Protein AF-A0A7R8WCI8-F1 (afdb_monomer_lite)

Organism: NCBI:txid163714

pLDDT: mean 78.02, std 17.33, range [30.06, 98.75]

Radius of gyration: 34.56 Å; chains: 1; bounding box: 67×73×101 Å

Structure (mmCIF, N/CA/C/O backbone):
data_AF-A0A7R8WCI8-F1
#
_entry.id   AF-A0A7R8WCI8-F1
#
loop_
_atom_site.group_PDB
_atom_site.id
_atom_site.type_symbol
_atom_site.label_atom_id
_atom_site.label_alt_id
_atom_site.label_comp_id
_atom_site.label_asym_id
_atom_site.label_entity_id
_atom_site.label_seq_id
_atom_site.pdbx_PDB_ins_code
_atom_site.Cartn_x
_atom_site.Cartn_y
_atom_site.Cartn_z
_atom_site.occupancy
_atom_site.B_iso_or_equiv
_atom_site.auth_seq_id
_atom_site.auth_comp_id
_atom_site.auth_asym_id
_atom_site.auth_atom_id
_atom_site.pdbx_PDB_model_num
ATOM 1 N N . MET A 1 1 ? 14.218 15.281 14.027 1.00 81.56 1 MET A N 1
ATOM 2 C CA . MET A 1 1 ? 13.355 14.639 13.009 1.00 81.56 1 MET A CA 1
ATOM 3 C C . MET A 1 1 ? 14.254 13.999 11.957 1.00 81.56 1 MET A C 1
ATOM 5 O O . MET A 1 1 ? 15.188 14.655 11.517 1.00 81.56 1 MET A O 1
ATOM 9 N N . ASN A 1 2 ? 14.034 12.733 11.592 1.00 88.25 2 ASN A N 1
ATOM 10 C CA . ASN A 1 2 ? 14.900 12.033 10.630 1.00 88.25 2 ASN A CA 1
ATOM 11 C C . ASN A 1 2 ? 14.636 12.496 9.191 1.00 88.25 2 ASN A C 1
ATOM 13 O O . ASN A 1 2 ? 13.479 12.637 8.806 1.00 88.25 2 ASN A O 1
ATOM 17 N N . ASP A 1 3 ? 15.671 12.664 8.367 1.00 86.19 3 ASP A N 1
ATOM 18 C CA . ASP A 1 3 ? 15.472 12.982 6.950 1.00 86.19 3 ASP A CA 1
ATOM 19 C C . ASP A 1 3 ? 14.869 11.782 6.194 1.00 86.19 3 ASP A C 1
ATOM 21 O O . ASP A 1 3 ? 15.443 10.690 6.124 1.00 86.19 3 ASP A O 1
ATOM 25 N N . ILE A 1 4 ? 13.682 11.992 5.624 1.00 86.81 4 ILE A N 1
ATOM 26 C CA . ILE A 1 4 ? 12.942 11.005 4.828 1.00 86.81 4 ILE A CA 1
ATOM 27 C C . ILE A 1 4 ? 12.772 11.430 3.366 1.00 86.81 4 ILE A C 1
ATOM 29 O O . ILE A 1 4 ? 12.064 10.752 2.626 1.00 86.81 4 ILE A O 1
ATOM 33 N N . THR A 1 5 ? 13.429 12.506 2.923 1.00 81.69 5 THR A N 1
ATOM 34 C CA . THR A 1 5 ? 13.311 13.074 1.564 1.00 81.69 5 THR A CA 1
ATOM 35 C C . THR A 1 5 ? 13.670 12.063 0.472 1.00 81.69 5 THR A C 1
ATOM 37 O O . THR A 1 5 ? 13.084 12.042 -0.611 1.00 81.69 5 THR A O 1
ATOM 40 N N . HIS A 1 6 ? 14.606 11.163 0.769 1.00 74.12 6 HIS A N 1
ATOM 41 C CA . HIS A 1 6 ? 15.055 10.118 -0.148 1.00 74.12 6 HIS A CA 1
ATOM 42 C C . HIS A 1 6 ? 14.081 8.932 -0.276 1.00 74.12 6 HIS A C 1
ATOM 44 O O . HIS A 1 6 ? 14.202 8.171 -1.232 1.00 74.12 6 HIS A O 1
ATOM 50 N N . LYS A 1 7 ? 13.134 8.761 0.659 1.00 78.25 7 LYS A N 1
ATOM 51 C CA . LYS A 1 7 ? 12.189 7.632 0.659 1.00 78.25 7 LYS A CA 1
ATOM 52 C C . LYS A 1 7 ? 11.061 7.849 -0.354 1.00 78.25 7 LYS A C 1
ATOM 54 O O . LYS A 1 7 ? 10.581 8.971 -0.530 1.00 78.25 7 LYS A O 1
ATOM 59 N N . VAL A 1 8 ? 10.592 6.760 -0.959 1.00 77.00 8 VAL A N 1
ATOM 60 C CA . VAL A 1 8 ? 9.417 6.756 -1.847 1.00 77.00 8 VAL A CA 1
ATOM 61 C C . VAL A 1 8 ? 8.111 6.725 -1.036 1.00 77.00 8 VAL A C 1
ATOM 63 O O . VAL A 1 8 ? 8.045 6.141 0.053 1.00 77.00 8 VAL A O 1
ATOM 66 N N . LYS A 1 9 ? 7.061 7.375 -1.557 1.00 84.06 9 LYS A N 1
ATOM 67 C CA . LYS A 1 9 ? 5.706 7.284 -0.997 1.00 84.06 9 LYS A CA 1
ATOM 68 C C . LYS A 1 9 ? 5.133 5.895 -1.267 1.00 84.06 9 LYS A C 1
ATOM 70 O O . LYS A 1 9 ? 5.177 5.408 -2.387 1.00 84.06 9 LYS A O 1
ATOM 75 N N . THR A 1 10 ? 4.609 5.255 -0.235 1.00 86.06 10 THR A N 1
ATOM 76 C CA . THR A 1 10 ? 4.031 3.904 -0.303 1.00 86.06 10 THR A CA 1
ATOM 77 C C . THR A 1 10 ? 2.775 3.862 0.550 1.00 86.06 10 THR A C 1
ATOM 79 O O . THR A 1 10 ? 2.637 4.686 1.454 1.00 86.06 10 THR A O 1
ATOM 82 N N . ALA A 1 11 ? 1.878 2.914 0.280 1.00 90.25 11 ALA A N 1
ATOM 83 C CA . ALA A 1 11 ? 0.752 2.655 1.168 1.00 90.25 11 ALA A CA 1
ATOM 84 C C . ALA A 1 11 ? 1.267 2.231 2.552 1.00 90.25 11 ALA A C 1
ATOM 86 O O . ALA A 1 11 ? 2.188 1.418 2.662 1.00 90.25 11 ALA A O 1
ATOM 87 N N . ARG A 1 12 ? 0.685 2.812 3.596 1.00 94.50 12 ARG A N 1
ATOM 88 C CA . ARG A 1 12 ? 0.994 2.594 5.007 1.00 94.50 12 ARG A CA 1
ATOM 89 C C . ARG A 1 12 ? -0.291 2.332 5.758 1.00 94.50 12 ARG A C 1
ATOM 91 O O . ARG A 1 12 ? -1.303 2.978 5.491 1.00 94.50 12 ARG A O 1
ATOM 98 N N . GLN A 1 13 ? -0.219 1.424 6.717 1.00 96.69 13 GLN A N 1
ATOM 99 C CA . GLN A 1 13 ? -1.324 1.105 7.605 1.00 96.69 13 GLN A CA 1
ATOM 100 C C . GLN A 1 13 ? -0.789 0.887 9.014 1.00 96.69 13 GLN A C 1
ATOM 102 O O . GLN A 1 13 ? 0.281 0.301 9.191 1.00 96.69 13 GLN A O 1
ATOM 107 N N . ALA A 1 14 ? -1.547 1.341 10.001 1.00 97.94 14 ALA A N 1
ATOM 108 C CA . ALA A 1 14 ? -1.306 1.055 11.403 1.00 97.94 14 ALA A CA 1
ATOM 109 C C . ALA A 1 14 ? -2.633 0.765 12.101 1.00 97.94 14 ALA A C 1
ATOM 111 O O . ALA A 1 14 ? -3.615 1.471 11.869 1.00 97.94 14 ALA A O 1
ATOM 112 N N . ILE A 1 15 ? -2.649 -0.256 12.954 1.00 98.38 15 ILE A N 1
ATOM 113 C CA . ILE A 1 15 ? -3.778 -0.584 13.825 1.00 98.38 15 ILE A CA 1
ATOM 114 C C . ILE A 1 15 ? -3.287 -0.499 15.262 1.00 98.38 15 ILE A C 1
ATOM 116 O O . ILE A 1 15 ? -2.330 -1.180 15.626 1.00 98.38 15 ILE A O 1
ATOM 120 N N . ALA A 1 16 ? -3.935 0.327 16.073 1.00 98.56 16 ALA A N 1
ATOM 121 C CA . ALA A 1 16 ? -3.665 0.472 17.495 1.00 98.56 16 ALA A CA 1
ATOM 122 C C . ALA A 1 16 ? -4.898 0.086 18.314 1.00 98.56 16 ALA A C 1
ATOM 124 O O . ALA A 1 16 ? -6.031 0.264 17.868 1.00 98.56 16 ALA A O 1
ATOM 125 N N . ILE A 1 17 ? -4.660 -0.438 19.512 1.00 98.44 17 ILE A N 1
ATOM 126 C CA . ILE A 1 17 ? -5.682 -0.708 20.522 1.00 98.44 17 ILE A CA 1
ATOM 127 C C . ILE A 1 17 ? -5.355 0.064 21.792 1.00 98.44 17 ILE A C 1
ATOM 129 O O . ILE A 1 17 ? -4.188 0.356 22.048 1.00 98.44 17 ILE A O 1
ATOM 133 N N . GLY A 1 18 ? -6.379 0.403 22.564 1.00 98.19 18 GLY A N 1
ATOM 134 C CA . GLY A 1 18 ? -6.271 0.931 23.917 1.00 98.19 18 GLY A CA 1
ATOM 135 C C . GLY A 1 18 ? -7.571 0.699 24.673 1.00 98.19 18 GLY A C 1
ATOM 136 O O . GLY A 1 18 ? -8.611 0.473 24.057 1.00 98.19 18 GLY A O 1
ATOM 137 N N . ALA A 1 19 ? -7.516 0.745 25.998 1.00 97.75 19 ALA A N 1
ATOM 138 C CA . ALA A 1 19 ? -8.662 0.450 26.846 1.00 97.75 19 ALA A CA 1
ATOM 139 C C . ALA A 1 19 ? -8.852 1.488 27.953 1.00 97.75 19 ALA A C 1
ATOM 141 O O . ALA A 1 19 ? -7.893 2.096 28.438 1.00 97.75 19 ALA A O 1
ATOM 142 N N . VAL A 1 20 ? -10.106 1.646 28.371 1.00 97.56 20 VAL A N 1
ATOM 143 C CA . VAL A 1 20 ? -10.492 2.277 29.633 1.00 97.56 20 VAL A CA 1
ATOM 144 C C . VAL A 1 20 ? -11.171 1.218 30.484 1.00 97.56 20 VAL A C 1
ATOM 146 O O . VAL A 1 20 ? -12.264 0.758 30.150 1.00 97.56 20 VAL A O 1
ATOM 149 N N . PHE A 1 21 ? -10.514 0.828 31.568 1.00 96.50 21 PHE A N 1
ATOM 150 C CA . PHE A 1 21 ? -11.026 -0.138 32.528 1.00 96.50 21 PHE A CA 1
ATOM 151 C C . PHE A 1 21 ? -11.939 0.557 33.532 1.00 96.50 21 PHE A C 1
ATOM 153 O O . PHE A 1 21 ? -11.635 1.663 33.993 1.00 96.50 21 PHE A O 1
ATOM 160 N N . CYS A 1 22 ? -13.060 -0.086 33.843 1.00 94.12 22 CYS A N 1
ATOM 161 C CA . CYS A 1 22 ? -14.067 0.409 34.772 1.00 94.12 22 CYS A CA 1
ATOM 162 C C . CYS A 1 22 ? -14.825 -0.750 35.432 1.00 94.12 22 CYS A C 1
ATOM 164 O O . CYS A 1 22 ? -14.714 -1.906 35.025 1.00 94.12 22 CYS A O 1
ATOM 166 N N . ASN A 1 23 ? -15.598 -0.436 36.471 1.00 92.62 23 ASN A N 1
ATOM 167 C CA . ASN A 1 23 ? -16.456 -1.408 37.143 1.00 92.62 23 ASN A CA 1
ATOM 168 C C . ASN A 1 23 ? -17.681 -1.795 36.284 1.00 92.62 23 ASN A C 1
ATOM 170 O O . ASN A 1 23 ? -18.056 -1.095 35.339 1.00 92.62 23 ASN A O 1
ATOM 174 N N . GLU A 1 24 ? -18.328 -2.911 36.628 1.00 91.12 24 GLU A N 1
ATOM 175 C CA . GLU A 1 24 ? -19.499 -3.418 35.896 1.00 91.12 24 GLU A CA 1
ATOM 176 C C . GLU A 1 24 ? -20.676 -2.432 35.911 1.00 91.12 24 GLU A C 1
ATOM 178 O O . GLU A 1 24 ? -21.323 -2.246 34.884 1.00 91.12 24 GLU A O 1
ATOM 183 N N . GLU A 1 25 ? -20.882 -1.703 37.014 1.00 90.44 25 GLU A N 1
ATOM 184 C CA . GLU A 1 25 ? -21.920 -0.665 37.115 1.00 90.44 25 GLU A CA 1
ATOM 185 C C . GLU A 1 25 ? -21.750 0.423 36.035 1.00 90.44 25 GLU A C 1
ATOM 187 O O . GLU A 1 25 ? -22.720 0.900 35.439 1.00 90.44 25 GLU A O 1
ATOM 192 N N . SER A 1 26 ? -20.506 0.811 35.735 1.00 91.00 26 SER A N 1
ATOM 193 C CA . SER A 1 26 ? -20.216 1.758 34.655 1.00 91.00 26 SER A CA 1
ATOM 194 C C . SER A 1 26 ? -20.553 1.168 33.288 1.00 91.00 26 SER A C 1
ATOM 196 O O . SER A 1 26 ? -21.113 1.871 32.446 1.00 91.00 26 SER A O 1
ATOM 198 N N . ILE A 1 27 ? -20.261 -0.117 33.065 1.00 92.56 27 ILE A N 1
ATOM 199 C CA . ILE A 1 27 ? -20.615 -0.815 31.823 1.00 92.56 27 ILE A CA 1
ATOM 200 C C . ILE A 1 27 ? -22.135 -0.901 31.651 1.00 92.56 27 ILE A C 1
ATOM 202 O O . ILE A 1 27 ? -22.634 -0.647 30.556 1.00 92.56 27 ILE A O 1
ATOM 206 N N . GLU A 1 28 ? -22.891 -1.190 32.708 1.00 91.31 28 GLU A N 1
ATOM 207 C CA . GLU A 1 28 ? -24.358 -1.219 32.662 1.00 91.31 28 GLU A CA 1
ATOM 208 C C . GLU A 1 28 ? -24.955 0.152 32.316 1.00 91.31 28 GLU A C 1
ATOM 210 O O . GLU A 1 28 ? -25.864 0.258 31.485 1.00 91.31 28 GLU A O 1
ATOM 215 N N . LYS A 1 29 ? -24.407 1.233 32.883 1.00 90.56 29 LYS A N 1
ATOM 216 C CA . LYS A 1 29 ? -24.810 2.609 32.539 1.00 90.56 29 LYS A CA 1
ATOM 217 C C . LYS A 1 29 ? -24.481 2.965 31.091 1.00 90.56 29 LYS A C 1
ATOM 219 O O . LYS A 1 29 ? -25.286 3.612 30.426 1.00 90.56 29 LYS A O 1
ATOM 224 N N . ILE A 1 30 ? -23.338 2.504 30.580 1.00 91.19 30 ILE A N 1
ATOM 225 C CA . ILE A 1 30 ? -22.970 2.649 29.166 1.00 91.19 30 ILE A CA 1
ATOM 226 C C . ILE A 1 30 ? -23.958 1.884 28.273 1.00 91.19 30 ILE A C 1
ATOM 228 O O . ILE A 1 30 ? -24.489 2.467 27.330 1.00 91.19 30 ILE A O 1
ATOM 23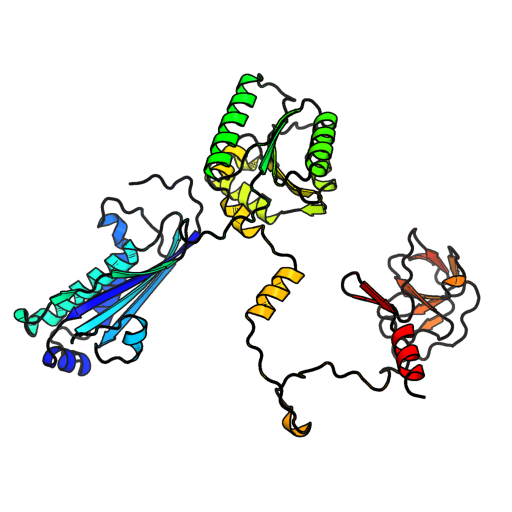2 N N . LYS A 1 31 ? -24.256 0.613 28.585 1.00 90.44 31 LYS A N 1
ATOM 233 C CA . LYS A 1 31 ? -25.190 -0.237 27.817 1.00 90.44 31 LYS A CA 1
ATOM 234 C C . LYS A 1 31 ? -26.614 0.324 27.803 1.00 90.44 31 LYS A C 1
ATOM 236 O O . LYS A 1 31 ? -27.287 0.261 26.780 1.00 90.44 31 LYS A O 1
ATOM 241 N N . SER A 1 32 ? -27.066 0.886 28.923 1.00 89.00 32 SER A N 1
ATOM 242 C CA . SER A 1 32 ? -28.393 1.508 29.044 1.00 89.00 32 SER A CA 1
ATOM 243 C C . SER A 1 32 ? -28.471 2.924 28.462 1.00 89.00 32 SER A C 1
ATOM 245 O O . SER A 1 32 ? -29.559 3.491 28.395 1.00 89.00 32 SER A O 1
ATOM 247 N N . GLY A 1 33 ? -27.340 3.519 28.060 1.00 83.50 33 GLY A N 1
ATOM 248 C CA . GLY A 1 33 ? -27.270 4.906 27.591 1.00 83.50 33 GLY A CA 1
ATOM 249 C C . GLY A 1 33 ? -27.526 5.953 28.684 1.00 83.50 33 GLY A C 1
ATOM 250 O O . GLY A 1 33 ? -27.631 7.141 28.382 1.00 83.50 33 GLY A O 1
ATOM 251 N N . ASN A 1 34 ? -27.613 5.542 29.952 1.00 80.25 34 ASN A N 1
ATOM 252 C CA . ASN A 1 34 ? -27.937 6.407 31.083 1.00 80.25 34 ASN A CA 1
ATOM 253 C C . ASN A 1 34 ? -26.672 7.047 31.679 1.00 80.25 34 ASN A C 1
ATOM 255 O O . ASN A 1 34 ? -26.279 6.785 32.820 1.00 80.25 34 ASN A O 1
ATOM 259 N N . LEU A 1 35 ? -25.995 7.863 30.870 1.00 83.69 35 LEU A N 1
ATOM 260 C CA . LEU A 1 35 ? -24.771 8.561 31.255 1.00 83.69 35 LEU A CA 1
ATOM 261 C C . LEU A 1 35 ? -25.045 10.047 31.533 1.00 83.69 35 LEU A C 1
ATOM 263 O O . LEU A 1 35 ? -25.720 10.696 30.733 1.00 83.69 35 LEU A O 1
ATOM 267 N N . PRO A 1 36 ? -24.450 10.647 32.588 1.00 77.19 36 PRO A N 1
ATOM 268 C CA . PRO A 1 36 ? -24.688 12.050 32.954 1.00 77.19 36 PRO A CA 1
ATOM 269 C C . PRO A 1 36 ? -24.377 13.063 31.844 1.00 77.19 36 PRO A C 1
ATOM 271 O O . PRO A 1 36 ? -24.888 14.179 31.857 1.00 77.19 36 PRO A O 1
ATOM 274 N N . LYS A 1 37 ? -23.491 12.689 30.914 1.00 80.19 37 LYS A N 1
ATOM 275 C CA . LYS A 1 37 ? -23.002 13.531 29.816 1.00 80.19 37 LYS A CA 1
ATOM 276 C C . LYS A 1 37 ? -23.455 13.052 28.426 1.00 80.19 37 LYS A C 1
ATOM 278 O O . LYS A 1 37 ? -22.923 13.534 27.431 1.00 80.19 37 LYS A O 1
ATOM 283 N N . GLY A 1 38 ? -24.423 12.135 28.352 1.00 79.38 38 GLY A N 1
ATOM 284 C CA . GLY A 1 38 ? -24.941 11.593 27.092 1.00 79.38 38 GLY A CA 1
ATOM 285 C C . GLY A 1 38 ? -24.077 10.491 26.466 1.00 79.38 38 GLY A C 1
ATOM 286 O O . GLY A 1 38 ? -23.219 9.903 27.125 1.00 79.38 38 GLY A O 1
ATOM 287 N N . GLU A 1 39 ? -24.343 10.192 25.190 1.00 85.88 39 GLU A N 1
ATOM 288 C CA . GLU A 1 39 ? -23.687 9.118 24.429 1.00 85.88 39 GLU A CA 1
ATOM 289 C C . GLU A 1 39 ? -22.179 9.408 24.248 1.00 85.88 39 GLU A C 1
ATOM 291 O O . GLU A 1 39 ? -21.818 10.455 23.698 1.00 85.88 39 GLU A O 1
ATOM 296 N N . PRO A 1 40 ? -21.277 8.524 24.718 1.00 91.12 40 PRO A N 1
ATOM 297 C CA . PRO A 1 40 ? -19.864 8.853 24.813 1.00 91.12 40 PRO A CA 1
ATOM 298 C C . PRO A 1 40 ? -19.076 8.529 23.542 1.00 91.12 40 PRO A C 1
ATOM 300 O O . PRO A 1 40 ? -18.054 9.170 23.278 1.00 91.12 40 PRO A O 1
ATOM 303 N N . PHE A 1 41 ? -19.492 7.541 22.746 1.00 94.44 41 PHE A N 1
ATOM 304 C CA . PHE A 1 41 ? -18.641 6.976 21.705 1.00 94.44 41 PHE A CA 1
ATOM 305 C C . PHE A 1 41 ? -18.509 7.894 20.496 1.00 94.44 41 PHE A C 1
ATOM 307 O O . PHE A 1 41 ? -17.425 7.952 19.915 1.00 94.44 41 PHE A O 1
ATOM 314 N N . GLN A 1 42 ? -19.538 8.658 20.124 1.00 94.00 42 GLN A N 1
ATOM 315 C CA . GLN A 1 42 ? -19.419 9.634 19.034 1.00 94.00 42 GLN A CA 1
ATOM 316 C C . GLN A 1 42 ? -18.476 10.786 19.398 1.00 94.00 42 GLN A C 1
ATOM 318 O O . GLN A 1 42 ? -17.680 11.232 18.563 1.00 94.00 42 GLN A O 1
ATOM 323 N N . VAL A 1 43 ? -18.492 11.217 20.662 1.00 95.31 43 VAL A N 1
ATOM 324 C CA . VAL A 1 43 ? -17.558 12.229 21.178 1.00 95.31 43 VAL A CA 1
ATOM 325 C C . VAL A 1 43 ? -16.129 11.679 21.185 1.00 95.31 43 VAL A C 1
ATOM 327 O O . VAL A 1 43 ? -15.218 12.338 20.686 1.00 95.31 43 VAL A O 1
ATOM 330 N N . CYS A 1 44 ? -15.933 10.439 21.648 1.00 97.62 44 CYS A N 1
ATOM 331 C CA . CYS A 1 44 ? -14.626 9.771 21.629 1.00 97.62 44 CYS A CA 1
ATOM 332 C C . CYS A 1 44 ? -14.084 9.590 20.202 1.00 97.62 44 CYS A C 1
ATOM 334 O O . CYS A 1 44 ? -12.910 9.859 19.954 1.00 97.62 44 CYS A O 1
ATOM 336 N N . LYS A 1 45 ? -14.933 9.190 19.244 1.00 97.56 45 LYS A N 1
ATOM 337 C CA . LYS A 1 45 ? -14.568 9.073 17.820 1.00 97.56 45 LYS A CA 1
ATOM 338 C C . LYS A 1 45 ? -14.145 10.418 17.234 1.00 97.56 45 LYS A C 1
ATOM 340 O O . LYS A 1 45 ? -13.124 10.491 16.554 1.00 97.56 45 LYS A O 1
ATOM 345 N N . SER A 1 46 ? -14.893 11.479 17.527 1.00 97.44 46 SER A N 1
ATOM 346 C CA . SER A 1 46 ? -14.571 12.837 17.071 1.00 97.44 46 SER A CA 1
ATOM 347 C C . SER A 1 46 ? -13.237 13.316 17.646 1.00 97.44 46 SER A C 1
ATOM 349 O O . SER A 1 46 ? -12.388 13.816 16.907 1.00 97.44 46 SER A O 1
ATOM 351 N N . ALA A 1 47 ? -13.009 13.091 18.944 1.00 98.12 47 ALA A N 1
ATOM 352 C CA . ALA A 1 47 ? -11.741 13.396 19.595 1.00 98.12 47 ALA A CA 1
ATOM 353 C C . ALA A 1 47 ? -10.583 12.621 18.952 1.00 98.12 47 ALA A C 1
ATOM 355 O O . ALA A 1 47 ? -9.590 13.231 18.567 1.00 98.12 47 ALA A O 1
ATOM 356 N N . ALA A 1 48 ? -10.729 11.312 18.733 1.00 98.38 48 ALA A N 1
ATOM 357 C CA . ALA A 1 48 ? -9.724 10.485 18.064 1.00 98.38 48 ALA A CA 1
ATOM 358 C C . ALA A 1 48 ? -9.362 10.999 16.661 1.00 98.38 48 ALA A C 1
ATOM 360 O O . ALA A 1 48 ? -8.182 11.086 16.324 1.00 98.38 48 ALA A O 1
ATOM 361 N N . MET A 1 49 ? -10.358 11.395 15.859 1.00 97.88 49 MET A N 1
ATOM 362 C CA . MET A 1 49 ? -10.136 11.970 14.526 1.00 97.88 49 MET A CA 1
ATOM 363 C C . MET A 1 49 ? -9.348 13.282 14.575 1.00 97.88 49 MET A C 1
ATOM 365 O O . MET A 1 49 ? -8.479 13.512 13.730 1.00 97.88 49 MET A O 1
ATOM 369 N N . LEU A 1 50 ? -9.640 14.146 15.550 1.00 98.06 50 LEU A N 1
ATOM 370 C CA . LEU A 1 50 ? -8.894 15.386 15.759 1.00 98.06 50 LEU A CA 1
ATOM 371 C C . LEU A 1 50 ? -7.468 15.092 16.234 1.00 98.06 50 LEU A C 1
ATOM 373 O O . LEU A 1 50 ? -6.525 15.649 15.678 1.00 98.06 50 LEU A O 1
ATOM 377 N N . ALA A 1 51 ? -7.299 14.175 17.191 1.00 98.31 51 ALA A N 1
ATOM 378 C CA . ALA A 1 51 ? -5.992 13.763 17.699 1.00 98.31 51 ALA A CA 1
ATOM 379 C C . ALA A 1 51 ? -5.088 13.244 16.583 1.00 98.31 51 ALA A C 1
ATOM 381 O O . ALA A 1 51 ? -3.956 13.703 16.467 1.00 98.31 51 ALA A O 1
ATOM 382 N N . ALA A 1 52 ? -5.604 12.343 15.739 1.00 98.25 52 ALA A N 1
ATOM 383 C CA . ALA A 1 52 ? -4.853 11.773 14.626 1.00 98.25 52 ALA A CA 1
ATOM 384 C C . ALA A 1 52 ? -4.253 12.885 13.751 1.00 98.25 52 ALA A C 1
ATOM 386 O O . ALA A 1 52 ? -3.054 12.897 13.482 1.00 98.25 52 ALA A O 1
ATOM 387 N N . LYS A 1 53 ? -5.068 13.884 13.390 1.00 97.44 53 LYS A N 1
ATOM 388 C CA . LYS A 1 53 ? -4.654 15.033 12.567 1.00 97.44 53 LYS A CA 1
ATOM 389 C C . LYS A 1 53 ? -3.680 15.978 13.279 1.00 97.44 53 LYS A C 1
ATOM 391 O O . LYS A 1 53 ? -2.953 16.706 12.613 1.00 97.44 53 LYS A O 1
ATOM 396 N N . GLN A 1 54 ? -3.671 15.984 14.611 1.00 97.94 54 GLN A N 1
ATOM 397 C CA . GLN A 1 54 ? -2.800 16.826 15.438 1.00 97.94 54 GLN A CA 1
ATOM 398 C C . GLN A 1 54 ? -1.529 16.104 15.912 1.00 97.94 54 GLN A C 1
ATOM 400 O O . GLN A 1 54 ? -0.708 16.711 16.593 1.00 97.94 54 GLN A O 1
ATOM 405 N N . THR A 1 55 ? -1.319 14.839 15.541 1.00 98.25 55 THR A N 1
ATOM 406 C CA . THR A 1 55 ? -0.198 14.008 16.020 1.00 98.25 55 THR A CA 1
ATOM 407 C C . THR A 1 55 ? 1.162 14.688 15.873 1.00 98.25 55 THR A C 1
ATOM 409 O O . THR A 1 55 ? 1.921 14.752 16.839 1.00 98.25 55 THR A O 1
ATOM 412 N N . ALA A 1 56 ? 1.459 15.265 14.706 1.00 97.12 56 ALA A N 1
ATOM 413 C CA . ALA A 1 56 ? 2.731 15.950 14.461 1.00 97.12 56 ALA A CA 1
ATOM 414 C C . ALA A 1 56 ? 2.917 17.233 15.297 1.00 97.12 56 ALA A C 1
ATOM 416 O O . ALA A 1 56 ? 4.050 17.638 15.541 1.00 97.12 56 ALA A O 1
ATOM 417 N N . ASN A 1 57 ? 1.827 17.842 15.778 1.00 97.25 57 ASN A N 1
ATOM 418 C CA . ASN A 1 57 ? 1.875 18.992 16.687 1.00 97.25 57 ASN A CA 1
ATOM 419 C C . ASN A 1 57 ? 2.061 18.564 18.150 1.00 97.25 57 ASN A C 1
ATOM 421 O O . ASN A 1 57 ? 2.546 19.346 18.963 1.00 97.25 57 ASN A O 1
ATOM 425 N N . LEU A 1 58 ? 1.671 17.332 18.488 1.00 97.25 58 LEU A N 1
ATOM 426 C CA . LEU A 1 58 ? 1.756 16.785 19.842 1.00 97.25 58 LEU A CA 1
ATOM 427 C C . LEU A 1 58 ? 3.082 16.055 20.097 1.00 97.25 58 LEU A C 1
ATOM 429 O O . LEU A 1 58 ? 3.577 16.065 21.222 1.00 97.25 58 LEU A O 1
ATOM 433 N N . ILE A 1 59 ? 3.663 15.416 19.076 1.00 96.56 59 ILE A N 1
ATOM 434 C CA . ILE A 1 59 ? 4.848 14.560 19.219 1.00 96.56 59 ILE A CA 1
ATOM 435 C C . ILE A 1 59 ? 6.057 15.200 18.510 1.00 96.56 59 ILE A C 1
ATOM 437 O O . ILE A 1 59 ? 6.125 15.152 17.280 1.00 96.56 59 ILE A O 1
ATOM 441 N N . PRO A 1 60 ? 7.068 15.715 19.248 1.00 95.06 60 PRO A N 1
ATOM 442 C CA . PRO A 1 60 ? 8.104 16.618 18.716 1.00 95.06 60 PRO A CA 1
ATOM 443 C C . PRO A 1 60 ? 8.936 16.121 17.525 1.00 95.06 60 PRO A C 1
ATOM 445 O O . PRO A 1 60 ? 9.569 16.909 16.822 1.00 95.06 60 PRO A O 1
ATOM 448 N N . HIS A 1 61 ? 9.027 14.808 17.322 1.00 94.25 61 HIS A N 1
ATOM 449 C CA . HIS A 1 61 ? 9.837 14.215 16.255 1.00 94.25 61 HIS A CA 1
ATOM 450 C C . HIS A 1 61 ? 9.018 13.527 15.161 1.00 94.25 61 HIS A C 1
ATOM 452 O O . HIS A 1 61 ? 9.623 12.996 14.226 1.00 94.25 61 HIS A O 1
ATOM 458 N N . CYS A 1 62 ? 7.685 13.564 15.247 1.00 95.44 62 CYS A N 1
ATOM 459 C CA . CYS A 1 62 ? 6.816 13.045 14.198 1.00 95.44 62 CYS A CA 1
ATOM 460 C C . CYS A 1 62 ? 6.822 13.963 12.982 1.00 95.44 62 CYS A C 1
ATOM 462 O O . CYS A 1 62 ? 6.702 15.182 13.094 1.00 95.44 62 CYS A O 1
ATOM 464 N N . HIS A 1 63 ? 6.940 13.365 11.802 1.00 95.06 63 HIS A N 1
ATOM 465 C CA . HIS A 1 63 ? 6.681 14.073 10.556 1.00 95.06 63 HIS A CA 1
ATOM 466 C C . HIS A 1 63 ? 5.178 14.315 10.405 1.00 95.06 63 HIS A C 1
ATOM 468 O O . HIS A 1 63 ? 4.394 13.462 10.811 1.00 95.06 63 HIS A O 1
ATOM 474 N N . PRO A 1 64 ? 4.759 15.404 9.749 1.00 94.19 64 PRO A N 1
ATOM 475 C CA . PRO A 1 64 ? 3.393 15.520 9.261 1.00 94.19 64 PRO A CA 1
ATOM 476 C C . PRO A 1 64 ? 3.107 14.424 8.224 1.00 94.19 64 PRO A C 1
ATOM 478 O O . PRO A 1 64 ? 3.792 14.341 7.198 1.00 94.19 64 PRO A O 1
ATOM 481 N N . VAL A 1 65 ? 2.105 13.583 8.488 1.00 93.94 65 VAL A N 1
ATOM 482 C CA . VAL A 1 65 ? 1.664 12.506 7.591 1.00 93.94 65 VAL A CA 1
ATOM 483 C C . VAL A 1 65 ? 0.224 12.781 7.138 1.00 93.94 65 VAL A C 1
ATOM 485 O O . VAL A 1 65 ? -0.635 13.031 7.985 1.00 93.94 65 VAL A O 1
ATOM 488 N N . PRO A 1 66 ? -0.078 12.756 5.824 1.00 94.19 66 PRO A N 1
ATOM 489 C CA . PRO A 1 66 ? -1.455 12.860 5.355 1.00 94.19 66 PRO A CA 1
ATOM 490 C C . PRO A 1 66 ? -2.233 11.607 5.760 1.00 94.19 66 PRO A C 1
ATOM 492 O O . PRO A 1 66 ? -1.757 10.490 5.566 1.00 94.19 66 PRO A O 1
ATOM 495 N N . ILE A 1 67 ? -3.427 11.787 6.313 1.00 97.06 67 ILE A N 1
ATOM 496 C CA . ILE A 1 67 ? -4.307 10.683 6.700 1.00 97.06 67 ILE A CA 1
ATOM 497 C C . ILE A 1 67 ? -5.331 10.495 5.586 1.00 97.06 67 ILE A C 1
ATOM 499 O O . ILE A 1 67 ? -6.207 11.341 5.414 1.00 97.06 67 ILE A O 1
ATOM 503 N N . ASP A 1 68 ? -5.222 9.390 4.853 1.00 97.56 68 ASP A N 1
ATOM 504 C CA . ASP A 1 68 ? -6.119 9.072 3.737 1.00 97.56 68 ASP A CA 1
ATOM 505 C C . ASP A 1 68 ? -7.373 8.324 4.210 1.00 97.56 68 ASP A C 1
ATOM 507 O O . ASP A 1 68 ? -8.455 8.501 3.655 1.00 97.56 68 ASP A O 1
ATOM 511 N N . ALA A 1 69 ? -7.256 7.513 5.266 1.00 97.81 69 ALA A N 1
ATOM 512 C CA . ALA A 1 69 ? -8.406 6.914 5.939 1.00 97.81 69 ALA A CA 1
ATOM 513 C C . ALA A 1 69 ? -8.136 6.710 7.433 1.00 97.81 69 ALA A C 1
ATOM 515 O O . ALA A 1 69 ? -7.021 6.373 7.835 1.00 97.81 69 ALA A O 1
ATOM 516 N N . LEU A 1 70 ? -9.179 6.878 8.247 1.00 97.94 70 LEU A N 1
ATOM 517 C CA . LEU A 1 70 ? -9.151 6.619 9.683 1.00 97.94 70 LEU A CA 1
ATOM 518 C C . LEU A 1 70 ? -10.461 5.949 10.107 1.00 97.94 70 LEU A C 1
ATOM 520 O O . LEU A 1 70 ? -11.540 6.473 9.836 1.00 97.94 70 LEU A O 1
ATOM 524 N N . SER A 1 71 ? -10.367 4.811 10.789 1.00 98.12 71 SER A N 1
ATOM 525 C CA . SER A 1 71 ? -11.504 4.085 11.357 1.00 98.12 71 SER A CA 1
ATOM 526 C C . SER A 1 71 ? -11.316 3.946 12.861 1.00 98.12 71 SER A C 1
ATOM 528 O O . SER A 1 71 ? -10.260 3.513 13.310 1.00 98.12 71 SER A O 1
ATOM 530 N N . VAL A 1 72 ? -12.350 4.280 13.635 1.00 98.19 72 VAL A N 1
ATOM 531 C CA . VAL A 1 72 ? -12.355 4.181 15.100 1.00 98.19 72 VAL A CA 1
ATOM 532 C C . VAL A 1 72 ? -13.512 3.280 15.517 1.00 98.19 72 VAL A C 1
ATOM 534 O O . VAL A 1 72 ? -14.685 3.645 15.381 1.00 98.19 72 VAL A O 1
ATOM 537 N N . LYS A 1 73 ? -13.178 2.094 16.022 1.00 97.94 73 LYS A N 1
ATOM 538 C CA . LYS A 1 73 ? -14.125 1.111 16.554 1.00 97.94 73 LYS A CA 1
ATOM 539 C C . LYS A 1 73 ? -14.030 1.087 18.074 1.00 97.94 73 LYS A C 1
ATOM 541 O O . LYS A 1 73 ? -12.975 1.385 18.629 1.00 97.94 73 LYS A O 1
ATOM 546 N N . HIS A 1 74 ? -15.133 0.749 18.727 1.00 97.19 74 HIS A N 1
ATOM 547 C CA . HIS A 1 74 ? -15.166 0.503 20.162 1.00 97.19 74 HIS A CA 1
ATOM 548 C C . HIS A 1 74 ? -15.826 -0.848 20.418 1.00 97.19 74 HIS A C 1
ATOM 550 O O . HIS A 1 74 ? -16.689 -1.256 19.642 1.00 97.19 74 HIS A O 1
ATOM 556 N N . PHE A 1 75 ? -15.413 -1.500 21.493 1.00 96.94 75 PHE A N 1
ATOM 557 C CA . PHE A 1 75 ? -15.914 -2.793 21.935 1.00 96.94 75 PHE A CA 1
ATOM 558 C C . PHE A 1 75 ? -16.059 -2.761 23.452 1.00 96.94 75 PHE A C 1
ATOM 560 O O . PHE A 1 75 ? -15.246 -2.144 24.147 1.00 96.94 75 PHE A O 1
ATOM 567 N N . LEU A 1 76 ? -17.083 -3.427 23.972 1.00 95.81 76 LEU A N 1
ATOM 568 C CA . LEU A 1 76 ? -17.139 -3.743 25.396 1.00 95.81 76 LEU A CA 1
ATOM 569 C C . LEU A 1 76 ? -16.280 -4.982 25.665 1.00 95.81 76 LEU A C 1
ATOM 571 O O . LEU A 1 76 ? -16.016 -5.767 24.756 1.00 95.81 76 LEU A O 1
ATOM 575 N N . PHE A 1 77 ? -15.829 -5.152 26.906 1.00 94.75 77 PHE A N 1
ATOM 576 C CA . PHE A 1 77 ? -14.971 -6.278 27.294 1.00 94.75 77 PHE A CA 1
ATOM 577 C C . PHE A 1 77 ? -15.566 -7.664 26.982 1.00 94.75 77 PHE A C 1
ATOM 579 O O . PHE A 1 77 ? -14.814 -8.619 26.806 1.00 94.75 77 PHE A O 1
ATOM 586 N N . ASP A 1 78 ? -16.897 -7.769 26.933 1.00 93.25 78 ASP A N 1
ATOM 587 C CA . ASP A 1 78 ? -17.660 -8.988 26.666 1.00 93.25 78 ASP A CA 1
ATOM 588 C C . ASP A 1 78 ? -18.071 -9.148 25.191 1.00 93.25 78 ASP A C 1
ATOM 590 O O . ASP A 1 78 ? -18.738 -10.124 24.841 1.00 93.25 78 ASP A O 1
ATOM 594 N N . ASP A 1 79 ? -17.659 -8.231 24.308 1.00 94.25 79 ASP A N 1
ATOM 595 C CA . ASP A 1 79 ? -17.932 -8.320 22.875 1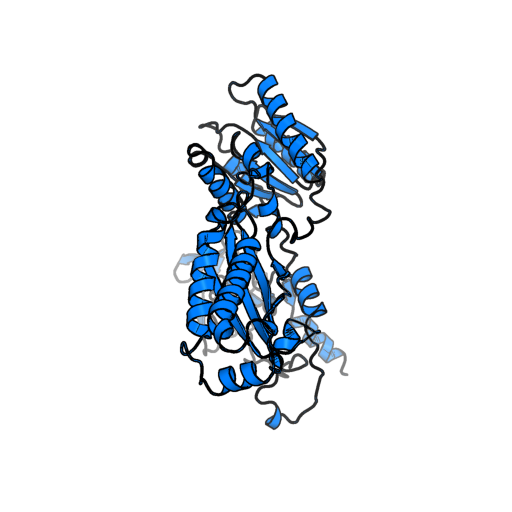.00 94.25 79 ASP A CA 1
ATOM 596 C C . ASP A 1 79 ? -17.139 -9.482 22.235 1.00 94.25 79 ASP A C 1
ATOM 598 O O . ASP A 1 79 ? -15.904 -9.504 22.312 1.00 94.25 79 ASP A O 1
ATOM 602 N N . PRO A 1 80 ? -17.798 -10.446 21.560 1.00 93.50 80 PRO A N 1
ATOM 603 C CA . PRO A 1 80 ? -17.114 -11.559 20.905 1.00 93.50 80 PRO A CA 1
ATOM 604 C C . PRO A 1 80 ? -16.056 -11.132 19.879 1.00 93.50 80 PRO A C 1
ATOM 606 O O . PRO A 1 80 ? -15.046 -11.825 19.742 1.00 93.50 80 PRO A O 1
ATOM 609 N N . LEU A 1 81 ? -16.260 -10.004 19.187 1.00 94.75 81 LEU A N 1
ATOM 610 C CA . LEU A 1 81 ? -15.353 -9.498 18.149 1.00 94.75 81 LEU A CA 1
ATOM 611 C C . LEU A 1 81 ? -14.061 -8.903 18.727 1.00 94.75 81 LEU A C 1
ATOM 613 O O . LEU A 1 81 ? -13.076 -8.749 18.009 1.00 94.75 81 LEU A O 1
ATOM 617 N N . LEU A 1 82 ? -14.020 -8.597 20.028 1.00 94.69 82 LEU A N 1
ATOM 618 C CA . LEU A 1 82 ? -12.812 -8.089 20.682 1.00 94.69 82 LEU A CA 1
ATOM 619 C C . LEU A 1 82 ? -11.666 -9.118 20.670 1.00 94.69 82 LEU A C 1
ATOM 621 O O . LEU A 1 82 ? -10.490 -8.742 20.678 1.00 94.69 82 LEU A O 1
ATOM 625 N N . LYS A 1 83 ? -12.001 -10.412 20.597 1.00 92.88 83 LYS A N 1
ATOM 626 C CA . LYS A 1 83 ? -11.032 -11.518 20.565 1.00 92.88 83 LYS A CA 1
ATOM 627 C C . LYS A 1 83 ? -10.112 -11.482 19.345 1.00 92.88 83 LYS A C 1
ATOM 629 O O . LYS A 1 83 ? -8.993 -11.980 19.434 1.00 92.88 83 LYS A O 1
ATOM 634 N N . ASP A 1 84 ? -10.534 -10.835 18.258 1.00 93.81 84 ASP A N 1
ATOM 635 C CA . ASP A 1 84 ? -9.703 -10.624 17.065 1.00 93.81 84 ASP A CA 1
ATOM 636 C C . ASP A 1 84 ? -8.517 -9.679 17.341 1.00 93.81 84 ASP A C 1
ATOM 638 O O . ASP A 1 84 ? -7.549 -9.645 16.582 1.00 93.81 84 ASP A O 1
ATOM 642 N N . TYR A 1 85 ? -8.576 -8.912 18.435 1.00 93.38 85 TYR A N 1
ATOM 643 C CA . TYR A 1 85 ? -7.613 -7.861 18.759 1.00 93.38 85 TYR A CA 1
ATOM 644 C C . TYR A 1 85 ? -6.851 -8.104 20.071 1.00 93.38 85 TYR A C 1
ATOM 646 O O . TYR A 1 85 ? -5.706 -7.666 20.212 1.00 93.38 85 TYR A O 1
ATOM 654 N N . THR A 1 86 ? -7.452 -8.790 21.049 1.00 91.69 86 THR A N 1
ATOM 655 C CA . THR A 1 86 ? -6.793 -9.113 22.322 1.00 91.69 86 THR A CA 1
ATOM 656 C C . THR A 1 86 ? -7.313 -10.410 22.938 1.00 91.69 86 THR A C 1
ATOM 658 O O . THR A 1 86 ? -8.504 -10.703 22.906 1.00 91.69 86 THR A O 1
ATOM 661 N N . THR A 1 87 ? -6.407 -11.180 23.545 1.00 85.62 87 THR A N 1
ATOM 662 C CA . THR A 1 87 ? -6.732 -12.407 24.293 1.00 85.62 87 THR A CA 1
ATOM 663 C C . THR A 1 87 ? -6.940 -12.160 25.785 1.00 85.62 87 THR A C 1
ATOM 665 O O . THR A 1 87 ? -7.458 -13.027 26.480 1.00 85.62 87 THR A O 1
ATOM 668 N N . HIS A 1 88 ? -6.511 -11.000 26.289 1.00 81.12 88 HIS A N 1
ATOM 669 C CA . HIS A 1 88 ? -6.652 -10.613 27.688 1.00 81.12 88 HIS A CA 1
ATOM 670 C C . HIS A 1 88 ? -7.643 -9.457 27.761 1.00 81.12 88 HIS A C 1
ATOM 672 O O . HIS A 1 88 ? -7.371 -8.370 27.245 1.00 81.12 88 HIS A O 1
ATOM 678 N N . THR A 1 89 ? -8.796 -9.713 28.374 1.00 84.44 89 THR A N 1
ATOM 679 C CA . THR A 1 89 ? -9.876 -8.738 28.529 1.00 84.44 89 THR A CA 1
ATOM 680 C C . THR A 1 89 ? -10.147 -8.499 30.007 1.00 84.44 89 THR A C 1
ATOM 682 O O . THR A 1 89 ? -10.398 -9.443 30.755 1.00 84.44 89 THR A O 1
ATOM 685 N N . GLN A 1 90 ? -10.101 -7.239 30.422 1.00 92.44 90 GLN A N 1
ATOM 686 C CA . GLN A 1 90 ? -10.578 -6.769 31.719 1.00 92.44 90 GLN A CA 1
ATOM 687 C C . GLN A 1 90 ? -11.851 -5.952 31.502 1.00 92.44 90 GLN A C 1
ATOM 689 O O . GLN A 1 90 ? -12.063 -5.414 30.413 1.00 92.44 90 GLN A O 1
ATOM 694 N N . THR A 1 91 ? -12.690 -5.841 32.532 1.00 94.75 91 THR A N 1
ATOM 695 C CA . THR A 1 91 ? -13.929 -5.060 32.471 1.00 94.75 91 THR A CA 1
ATOM 696 C C . THR A 1 91 ? -13.634 -3.620 32.057 1.00 94.75 91 THR A C 1
ATOM 698 O O . THR A 1 91 ? -12.862 -2.908 32.702 1.00 94.75 91 THR A O 1
ATOM 701 N N . GLY A 1 92 ? -14.208 -3.198 30.933 1.00 95.56 92 GLY A N 1
ATOM 702 C CA . GLY A 1 92 ? -13.870 -1.923 30.320 1.00 95.56 92 GLY A CA 1
ATOM 703 C C . GLY A 1 92 ? -14.378 -1.764 28.894 1.00 95.56 92 GLY A C 1
ATOM 704 O O . GLY A 1 92 ? -15.086 -2.617 28.350 1.00 95.56 92 GLY A O 1
ATOM 705 N N . VAL A 1 93 ? -13.987 -0.642 28.297 1.00 96.81 93 VAL A N 1
ATOM 706 C CA . VAL A 1 93 ? -14.220 -0.314 26.891 1.00 96.81 93 VAL A CA 1
ATOM 707 C C . VAL A 1 93 ? -12.887 -0.284 26.165 1.00 96.81 93 VAL A C 1
ATOM 709 O O . VAL A 1 93 ? -11.954 0.400 26.586 1.00 96.81 93 VAL A O 1
ATOM 712 N N . TYR A 1 94 ? -12.831 -0.969 25.034 1.00 98.12 94 TYR A N 1
ATOM 713 C CA . TYR A 1 94 ? -11.674 -1.039 24.159 1.00 98.12 94 TYR A CA 1
ATOM 714 C C . TYR A 1 94 ? -11.914 -0.199 22.913 1.00 98.12 94 TYR A C 1
ATOM 716 O O . TYR A 1 94 ? -12.965 -0.305 22.288 1.00 98.12 94 TYR A O 1
ATOM 724 N N . PHE A 1 95 ? -10.930 0.602 22.518 1.00 98.44 95 PHE A N 1
ATOM 725 C CA . PHE A 1 95 ? -10.902 1.309 21.245 1.00 98.44 95 PHE A CA 1
ATOM 726 C C . PHE A 1 95 ? -9.872 0.673 20.325 1.00 98.44 95 PHE A C 1
ATOM 728 O O . PHE A 1 95 ? -8.728 0.470 20.723 1.00 98.44 95 PHE A O 1
ATOM 735 N N . VAL A 1 96 ? -10.270 0.413 19.081 1.00 98.56 96 VAL A N 1
ATOM 736 C CA . VAL A 1 96 ? -9.372 -0.026 18.010 1.00 98.56 96 VAL A CA 1
ATOM 737 C C . VAL A 1 96 ? -9.386 1.029 16.916 1.00 98.56 96 VAL A C 1
ATOM 739 O O . VAL A 1 96 ? -10.436 1.315 16.331 1.00 98.56 96 VAL A O 1
ATOM 742 N N . VAL A 1 97 ? -8.221 1.610 16.642 1.00 98.69 97 VAL A N 1
ATOM 743 C CA . VAL A 1 97 ? -8.043 2.637 15.617 1.00 98.69 97 VAL A CA 1
ATOM 744 C C . VAL A 1 97 ? -7.168 2.112 14.495 1.00 98.69 97 VAL A C 1
ATOM 746 O O . VAL A 1 97 ? -6.036 1.695 14.717 1.00 98.69 97 VAL A O 1
ATOM 749 N N . GLU A 1 98 ? -7.684 2.189 13.276 1.00 98.56 98 GLU A N 1
ATOM 750 C CA . GLU A 1 98 ? -6.966 1.866 12.049 1.00 98.56 98 GLU A CA 1
ATOM 751 C C . GLU A 1 98 ? -6.728 3.149 11.248 1.00 98.56 98 GLU A C 1
ATOM 753 O O . GLU A 1 98 ? -7.680 3.853 10.904 1.00 98.56 98 GLU A O 1
ATOM 758 N N . ALA A 1 99 ? -5.468 3.438 10.928 1.00 98.38 99 ALA A N 1
ATOM 759 C CA . ALA A 1 99 ? -5.051 4.594 10.140 1.00 98.38 99 ALA A CA 1
ATOM 760 C C . ALA A 1 99 ? -4.349 4.155 8.848 1.00 98.38 99 ALA A C 1
ATOM 762 O O . ALA A 1 99 ? -3.565 3.201 8.855 1.00 98.38 99 ALA A O 1
ATOM 763 N N . LYS A 1 100 ? -4.618 4.858 7.741 1.00 97.81 100 LYS A N 1
ATOM 764 C CA . LYS A 1 100 ? -4.017 4.614 6.419 1.00 97.81 100 LYS A CA 1
ATOM 765 C C . LYS A 1 100 ? -3.477 5.897 5.803 1.00 97.81 100 LYS A C 1
ATOM 767 O O . LYS A 1 100 ? -4.080 6.960 5.945 1.00 97.81 100 LYS A O 1
ATOM 772 N N . SER A 1 101 ? -2.351 5.772 5.106 1.00 96.69 101 SER A N 1
ATOM 773 C CA . SER A 1 101 ? -1.678 6.881 4.422 1.00 96.69 101 SER A CA 1
ATOM 774 C C . SER A 1 101 ? -0.894 6.415 3.198 1.00 96.69 101 SER A C 1
ATOM 776 O O . SER A 1 101 ? -0.381 5.297 3.176 1.00 96.69 101 SER A O 1
ATOM 778 N N . ILE A 1 102 ? -0.717 7.291 2.216 1.00 92.56 102 ILE A N 1
ATOM 779 C CA . ILE A 1 102 ? 0.277 7.186 1.151 1.00 92.56 102 ILE A CA 1
ATOM 780 C C . ILE A 1 102 ? 1.422 8.155 1.474 1.00 92.56 102 ILE A C 1
ATOM 782 O O . ILE A 1 102 ? 1.402 9.343 1.142 1.00 92.56 102 ILE A O 1
ATOM 786 N N . GLY A 1 103 ? 2.459 7.632 2.134 1.00 90.12 103 GLY A N 1
ATOM 787 C CA . GLY A 1 103 ? 3.480 8.451 2.788 1.00 90.12 103 GLY A CA 1
ATOM 788 C C . GLY A 1 103 ? 4.901 7.889 2.732 1.00 90.12 103 GLY A C 1
ATOM 789 O O . GLY A 1 103 ? 5.153 6.730 2.393 1.00 90.12 103 GLY A O 1
ATOM 790 N N . ARG A 1 104 ? 5.871 8.750 3.067 1.00 88.62 104 ARG A N 1
ATOM 791 C CA . ARG A 1 104 ? 7.309 8.406 3.146 1.00 88.62 104 ARG A CA 1
ATOM 792 C C . ARG A 1 104 ? 7.687 7.754 4.484 1.00 88.62 104 ARG A C 1
ATOM 794 O O . ARG A 1 104 ? 8.690 7.037 4.576 1.00 88.62 104 ARG A O 1
ATOM 801 N N . THR A 1 105 ? 6.889 7.986 5.520 1.00 92.62 105 THR A N 1
ATOM 802 C CA . THR A 1 105 ? 7.025 7.398 6.858 1.00 92.62 105 THR A CA 1
ATOM 803 C C . THR A 1 105 ? 5.741 6.662 7.236 1.00 92.62 105 THR A C 1
ATOM 805 O O . THR A 1 105 ? 4.755 6.774 6.515 1.00 92.62 105 THR A O 1
ATOM 808 N N . GLY A 1 106 ? 5.788 5.839 8.284 1.00 93.94 106 GLY A N 1
ATOM 809 C CA . GLY A 1 106 ? 4.605 5.127 8.768 1.00 93.94 106 GLY A CA 1
ATOM 810 C C . GLY A 1 106 ? 3.609 6.052 9.481 1.00 93.94 106 GLY A C 1
ATOM 811 O O . GLY A 1 106 ? 3.892 7.234 9.660 1.00 93.94 106 GLY A O 1
ATOM 812 N N . ILE A 1 107 ? 2.445 5.495 9.825 1.00 97.38 107 ILE A N 1
ATOM 813 C CA . ILE A 1 107 ? 1.294 6.189 10.431 1.00 97.38 107 ILE A CA 1
ATOM 814 C C . ILE A 1 107 ? 0.942 5.612 11.824 1.00 97.38 107 ILE A C 1
ATOM 816 O O . ILE A 1 107 ? -0.197 5.644 12.286 1.00 97.38 107 ILE A O 1
ATOM 820 N N . GLU A 1 108 ? 1.923 4.994 12.494 1.00 97.69 108 GLU A N 1
ATOM 821 C CA . GLU A 1 108 ? 1.744 4.352 13.805 1.00 97.69 108 GLU A CA 1
ATOM 822 C C . GLU A 1 108 ? 1.355 5.359 14.880 1.00 97.69 108 GLU A C 1
ATOM 824 O O . GLU A 1 108 ? 0.514 5.077 15.734 1.00 97.69 108 GLU A O 1
ATOM 829 N N . MET A 1 109 ? 1.976 6.535 14.829 1.00 97.94 109 MET A N 1
ATOM 830 C CA . MET A 1 109 ? 1.793 7.555 15.847 1.00 97.94 109 MET A CA 1
ATOM 831 C C . MET A 1 109 ? 0.408 8.177 15.748 1.00 97.94 109 MET A C 1
ATOM 833 O O . MET A 1 109 ? -0.223 8.383 16.775 1.00 97.94 109 MET A O 1
ATOM 837 N N . GLU A 1 110 ? -0.130 8.366 14.546 1.00 98.50 110 GLU A N 1
ATOM 838 C CA . GLU A 1 110 ? -1.494 8.848 14.355 1.00 98.50 110 GLU A CA 1
ATOM 839 C C . GLU A 1 110 ? -2.522 7.859 14.913 1.00 98.50 110 GLU A C 1
ATOM 841 O O . GLU A 1 110 ? -3.467 8.278 15.584 1.00 98.50 110 GLU A O 1
ATOM 846 N N . ALA A 1 111 ? -2.321 6.552 14.704 1.00 98.50 111 ALA A N 1
ATOM 847 C CA . ALA A 1 111 ? -3.187 5.518 15.271 1.00 98.50 111 ALA A CA 1
ATOM 848 C C . ALA A 1 111 ? -3.102 5.476 16.809 1.00 98.50 111 ALA A C 1
ATOM 850 O O . ALA A 1 111 ? -4.132 5.438 17.489 1.00 98.50 111 ALA A O 1
ATOM 851 N N . LEU A 1 112 ? -1.891 5.533 17.375 1.00 98.62 112 LEU A N 1
ATOM 852 C CA . LEU A 1 112 ? -1.671 5.523 18.826 1.00 98.62 112 LEU A CA 1
ATOM 853 C C . LEU A 1 112 ? -2.222 6.787 19.497 1.00 98.62 112 LEU A C 1
ATOM 855 O O . LEU A 1 112 ? -2.902 6.695 20.519 1.00 98.62 112 LEU A O 1
ATOM 859 N N . THR A 1 113 ? -1.981 7.963 18.922 1.00 98.62 113 THR A N 1
ATOM 860 C CA . THR A 1 113 ? -2.458 9.246 19.450 1.00 98.62 113 THR A CA 1
ATOM 861 C C . THR A 1 113 ? -3.978 9.338 19.392 1.00 98.62 113 THR A C 1
ATOM 863 O O . THR A 1 113 ? -4.601 9.738 20.376 1.00 98.62 113 THR A O 1
ATOM 866 N N . ALA A 1 114 ? -4.594 8.900 18.290 1.00 98.62 114 ALA A N 1
ATOM 867 C CA . ALA A 1 114 ? -6.047 8.800 18.167 1.00 98.62 114 ALA A CA 1
ATOM 868 C C . ALA A 1 114 ? -6.657 7.873 19.225 1.00 98.62 114 ALA A C 1
ATOM 870 O O . ALA A 1 114 ? -7.621 8.245 19.893 1.00 98.62 114 ALA A O 1
ATOM 871 N N . THR A 1 115 ? -6.059 6.695 19.416 1.00 98.75 115 THR A N 1
ATOM 872 C CA . THR A 1 115 ? -6.481 5.723 20.435 1.00 98.75 115 THR A CA 1
ATOM 873 C C . THR A 1 115 ? -6.367 6.309 21.841 1.00 98.75 115 THR A C 1
ATOM 875 O O . THR A 1 115 ? -7.310 6.250 22.626 1.00 98.75 115 THR A O 1
ATOM 878 N N . SER A 1 116 ? -5.235 6.948 22.141 1.00 98.56 116 SER A N 1
ATOM 879 C CA . SER A 1 116 ? -4.970 7.570 23.441 1.00 98.56 116 SER A CA 1
ATOM 880 C C . SER A 1 116 ? -5.998 8.652 23.759 1.00 98.56 116 SER A C 1
ATOM 882 O O . SER A 1 116 ? -6.519 8.706 24.873 1.00 98.56 116 SER A O 1
ATOM 884 N N . LEU A 1 117 ? -6.341 9.495 22.778 1.00 98.38 117 LEU A N 1
ATOM 885 C CA . LEU A 1 117 ? -7.313 10.561 22.996 1.00 98.38 117 LEU A CA 1
ATOM 886 C C . LEU A 1 117 ? -8.756 10.047 23.068 1.00 98.38 117 LEU A C 1
ATOM 888 O O . LEU A 1 117 ? -9.539 10.606 23.834 1.00 98.38 117 LEU A O 1
ATOM 892 N N . ALA A 1 118 ? -9.111 8.972 22.354 1.00 98.44 118 ALA A N 1
ATOM 893 C CA . ALA A 1 118 ? -10.389 8.288 22.567 1.00 98.44 118 ALA A CA 1
ATOM 894 C C . ALA A 1 118 ? -10.519 7.812 24.019 1.00 98.44 118 ALA A C 1
ATOM 896 O O . ALA A 1 118 ? -11.513 8.117 24.678 1.00 98.44 118 ALA A O 1
ATOM 897 N N . CYS A 1 119 ? -9.490 7.137 24.539 1.00 98.19 119 CYS A N 1
ATOM 898 C CA . CYS A 1 119 ? -9.486 6.648 25.913 1.00 98.19 119 CYS A CA 1
ATOM 899 C C . CYS A 1 119 ? -9.530 7.794 26.939 1.00 98.19 119 CYS A C 1
ATOM 901 O O . CYS A 1 119 ? -10.328 7.744 27.872 1.00 98.19 119 CYS A O 1
ATOM 903 N N . LEU A 1 120 ? -8.750 8.865 26.750 1.00 97.81 120 LEU A N 1
ATOM 904 C CA . LEU A 1 120 ? -8.794 10.049 27.623 1.00 97.81 120 LEU A CA 1
ATOM 905 C C . LEU A 1 120 ? -10.162 10.738 27.605 1.00 97.81 120 LEU A C 1
ATOM 907 O O . LEU A 1 120 ? -10.651 11.182 28.644 1.00 97.81 120 LEU A O 1
ATOM 911 N N . THR A 1 121 ? -10.795 10.809 26.435 1.00 97.25 121 THR A N 1
ATOM 912 C CA . THR A 1 121 ? -12.133 11.392 26.286 1.00 97.25 121 THR A CA 1
ATOM 913 C C . THR A 1 121 ? -13.166 10.540 27.010 1.00 97.25 121 THR A C 1
ATOM 915 O O . THR A 1 121 ? -13.971 11.072 27.771 1.00 97.25 121 THR A O 1
ATOM 918 N N . LEU A 1 122 ? -13.110 9.215 26.853 1.00 96.19 122 LEU A N 1
ATOM 919 C CA . LEU A 1 122 ? -14.002 8.317 27.578 1.00 96.19 122 LEU A CA 1
ATOM 920 C C . LEU A 1 122 ? -13.778 8.415 29.091 1.00 96.19 122 LEU A C 1
ATOM 922 O O . LEU A 1 122 ? -14.743 8.503 29.846 1.00 96.19 122 LEU A O 1
ATOM 926 N N . TYR A 1 123 ? -12.524 8.489 29.538 1.00 95.62 123 TYR A N 1
ATOM 927 C CA . TYR A 1 123 ? -12.197 8.717 30.944 1.00 95.62 123 TYR A CA 1
ATOM 928 C C . TYR A 1 123 ? -12.851 10.008 31.469 1.00 95.62 123 TYR A C 1
ATOM 930 O O . TYR A 1 123 ? -13.474 10.004 32.532 1.00 95.62 123 TYR A O 1
ATOM 938 N N . ASP A 1 124 ? -12.783 11.115 30.716 1.00 94.62 124 ASP A N 1
ATOM 939 C CA . ASP A 1 124 ? -13.427 12.385 31.086 1.00 94.62 124 ASP A CA 1
ATOM 940 C C . ASP A 1 124 ? -14.956 12.274 31.217 1.00 94.62 124 ASP A C 1
ATOM 942 O O . ASP A 1 124 ? -15.571 12.949 32.058 1.00 94.62 124 ASP A O 1
ATOM 946 N N . LEU A 1 125 ? -15.569 11.433 30.387 1.00 92.69 125 LEU A N 1
ATOM 947 C CA . LEU A 1 125 ? -17.009 11.207 30.370 1.00 92.69 125 LEU A CA 1
ATOM 948 C C . LEU A 1 125 ? -17.462 10.286 31.508 1.00 92.69 125 LEU A C 1
ATOM 950 O O . LEU A 1 125 ? -18.514 10.536 32.094 1.00 92.69 125 LEU A O 1
ATOM 954 N N . LEU A 1 126 ? -16.651 9.288 31.872 1.00 91.94 126 LEU A N 1
ATOM 955 C CA . LEU A 1 126 ? -16.970 8.317 32.922 1.00 91.94 126 LEU A CA 1
ATOM 956 C C . LEU A 1 126 ? -16.564 8.766 34.329 1.00 91.94 126 LEU A C 1
ATOM 958 O O . LEU A 1 126 ? -17.149 8.290 35.299 1.00 91.94 126 LEU A O 1
ATOM 962 N N . LYS A 1 127 ? -15.629 9.718 34.483 1.00 91.19 127 LYS A N 1
ATOM 963 C CA . LYS A 1 127 ? -15.161 10.181 35.807 1.00 91.19 127 LYS A CA 1
ATOM 964 C C . LYS A 1 127 ? -16.254 10.568 36.825 1.00 91.19 127 LYS A C 1
ATOM 966 O O . LYS A 1 127 ? -15.964 10.443 38.016 1.00 91.19 127 LYS A O 1
ATOM 971 N N . PRO A 1 128 ? -17.468 11.037 36.450 1.00 90.19 128 PRO A N 1
ATOM 972 C CA . PRO A 1 128 ? -18.536 11.286 37.421 1.00 90.19 128 PRO A CA 1
ATOM 973 C C . PRO A 1 128 ? -19.104 10.014 38.069 1.00 90.19 128 PRO A C 1
ATOM 975 O O . PRO A 1 128 ? -19.684 10.113 39.143 1.00 90.19 128 PRO A O 1
ATOM 978 N N . LEU A 1 129 ? -18.945 8.843 37.442 1.00 85.31 129 LEU A N 1
ATOM 979 C CA . LEU A 1 129 ? -19.466 7.565 37.940 1.00 85.31 129 LEU A CA 1
ATOM 980 C C . LEU A 1 129 ? -18.580 6.928 39.019 1.00 85.31 129 LEU A C 1
ATOM 982 O O . LEU A 1 129 ? -19.067 6.113 39.790 1.00 85.31 129 LEU A O 1
ATOM 986 N N . GLY A 1 130 ? -17.303 7.313 39.102 1.00 79.50 130 GLY A N 1
ATOM 987 C CA . GLY A 1 130 ? -16.376 6.779 40.102 1.00 79.50 130 GLY A CA 1
ATOM 988 C C . GLY A 1 130 ? -14.920 6.842 39.651 1.00 79.50 130 GLY A C 1
ATOM 989 O O . GLY A 1 130 ? -14.426 5.948 38.977 1.00 79.50 130 GLY A O 1
ATOM 990 N N . LYS A 1 131 ? -14.191 7.893 40.049 1.00 78.25 131 LYS A N 1
ATOM 991 C CA . LYS A 1 131 ? -12.787 8.111 39.636 1.00 78.25 131 LYS A CA 1
ATOM 992 C C . LYS A 1 131 ? -11.811 7.021 40.084 1.00 78.25 131 LYS A C 1
ATOM 994 O O . LYS A 1 131 ? -10.796 6.831 39.427 1.00 78.25 131 LYS A O 1
ATOM 999 N N . LYS A 1 132 ? -12.073 6.376 41.225 1.00 83.94 132 LYS A N 1
ATOM 1000 C CA . LYS A 1 132 ? -11.144 5.412 41.837 1.00 83.94 132 LYS A CA 1
ATOM 1001 C C . LYS A 1 132 ? -11.038 4.109 41.044 1.00 83.94 132 LYS A C 1
ATOM 1003 O O . LYS A 1 132 ? -9.977 3.501 41.059 1.00 83.94 132 LYS A O 1
ATOM 1008 N N . ASP A 1 133 ? -12.099 3.752 40.323 1.00 86.19 133 ASP A N 1
ATOM 1009 C CA . ASP A 1 133 ? -12.198 2.489 39.584 1.00 86.19 133 ASP A CA 1
ATOM 1010 C C . ASP A 1 133 ? -11.891 2.663 38.089 1.00 86.19 133 ASP A C 1
ATOM 1012 O O . ASP A 1 133 ? -11.978 1.709 37.321 1.00 86.19 133 ASP A O 1
ATOM 1016 N N . LEU A 1 134 ? -11.549 3.884 37.660 1.00 94.12 134 LEU A N 1
ATOM 1017 C CA . LEU A 1 134 ? -11.220 4.193 36.275 1.00 94.12 134 LEU A CA 1
ATOM 1018 C C . LEU A 1 134 ? -9.713 4.179 36.064 1.00 94.12 134 LEU A C 1
ATOM 1020 O O . LEU A 1 134 ? -8.972 4.933 36.699 1.00 94.12 134 LEU A O 1
ATOM 1024 N N . SER A 1 135 ? -9.270 3.400 35.084 1.00 95.50 135 SER A N 1
ATOM 1025 C CA . SER A 1 135 ? -7.894 3.441 34.595 1.00 95.50 135 SER A CA 1
ATOM 1026 C C . SER A 1 135 ? -7.850 3.310 33.076 1.00 95.50 135 SER A C 1
ATOM 1028 O O . SER A 1 135 ? -8.792 2.837 32.449 1.00 95.50 135 SER A O 1
ATOM 1030 N N . MET A 1 136 ? -6.769 3.790 32.470 1.00 95.62 136 MET A N 1
ATOM 1031 C CA . MET A 1 136 ? -6.517 3.681 31.035 1.00 95.62 136 MET A CA 1
ATOM 1032 C C . MET A 1 136 ? -5.266 2.831 30.832 1.00 95.62 136 MET A C 1
ATOM 1034 O O . MET A 1 136 ? -4.272 3.032 31.530 1.00 95.62 136 MET A O 1
ATOM 1038 N N . GLY A 1 137 ? -5.304 1.903 29.882 1.00 94.62 137 GLY A N 1
ATOM 1039 C CA . GLY A 1 137 ? -4.209 0.966 29.652 1.00 94.62 137 GLY A CA 1
ATOM 1040 C C . GLY A 1 137 ? -4.274 0.293 28.288 1.00 94.62 137 GLY A C 1
ATOM 1041 O O . GLY A 1 137 ? -5.024 0.717 27.410 1.00 94.62 137 GLY A O 1
ATOM 1042 N N . ASP A 1 138 ? -3.433 -0.724 28.104 1.00 93.38 138 ASP A N 1
ATOM 1043 C CA . ASP A 1 138 ? -3.316 -1.521 26.875 1.00 93.38 138 ASP A CA 1
ATOM 1044 C C . ASP A 1 138 ? -3.139 -0.711 25.583 1.00 93.38 138 ASP A C 1
ATOM 1046 O O . ASP A 1 138 ? -3.444 -1.199 24.497 1.00 93.38 138 ASP A O 1
ATOM 1050 N N . ILE A 1 139 ? -2.608 0.514 25.680 1.00 97.50 139 ILE A N 1
ATOM 1051 C CA . ILE A 1 139 ? -2.325 1.346 24.511 1.00 97.50 139 ILE A CA 1
ATOM 1052 C C . ILE A 1 139 ? -1.102 0.781 23.797 1.00 97.50 139 ILE A C 1
ATOM 1054 O O . ILE A 1 139 ? 0.032 0.948 24.251 1.00 97.50 139 ILE A O 1
ATOM 1058 N N . ARG A 1 140 ? -1.327 0.100 22.676 1.00 97.81 140 ARG A N 1
ATOM 1059 C CA . ARG A 1 140 ? -0.264 -0.536 21.895 1.00 97.81 140 ARG A CA 1
ATOM 1060 C C . ARG A 1 140 ? -0.637 -0.682 20.430 1.00 97.81 140 ARG A C 1
ATOM 1062 O O . ARG A 1 140 ? -1.804 -0.659 20.047 1.00 97.81 140 ARG A O 1
ATOM 1069 N N . LEU A 1 141 ? 0.387 -0.869 19.608 1.00 97.88 141 LEU A N 1
ATOM 1070 C CA . LEU A 1 141 ? 0.232 -1.186 18.197 1.00 97.88 141 LEU A CA 1
ATOM 1071 C C . LEU A 1 141 ? -0.070 -2.684 18.044 1.00 97.88 141 LEU A C 1
ATOM 1073 O O . LEU A 1 141 ? 0.648 -3.515 18.598 1.00 97.88 141 LEU A O 1
ATOM 1077 N N . LEU A 1 142 ? -1.124 -3.016 17.304 1.00 96.56 142 LEU A N 1
ATOM 1078 C CA . LEU A 1 142 ? -1.474 -4.387 16.928 1.00 96.56 142 LEU A CA 1
ATOM 1079 C C . LEU A 1 142 ? -0.812 -4.787 15.615 1.00 96.56 142 LEU A C 1
ATOM 1081 O O . LEU A 1 142 ? -0.256 -5.874 15.499 1.00 96.56 142 LEU A O 1
ATOM 1085 N N . GLU A 1 143 ? -0.860 -3.895 14.630 1.00 94.69 143 GLU A N 1
ATOM 1086 C CA . GLU A 1 143 ? -0.370 -4.175 13.291 1.00 94.69 143 GLU A CA 1
ATOM 1087 C C . GLU A 1 143 ? 0.223 -2.923 12.652 1.00 94.69 143 GLU A C 1
ATOM 1089 O O . GLU A 1 143 ? -0.239 -1.800 12.868 1.00 94.69 143 GLU A O 1
ATOM 1094 N N . LYS A 1 144 ? 1.241 -3.135 11.820 1.00 93.62 144 LYS A N 1
ATOM 1095 C CA . LYS A 1 144 ? 1.802 -2.137 10.919 1.00 93.62 144 LYS A CA 1
ATOM 1096 C C . LYS A 1 144 ? 2.072 -2.792 9.576 1.00 93.62 144 LYS A C 1
ATOM 1098 O O . LYS A 1 144 ? 2.712 -3.837 9.538 1.00 93.62 144 LYS A O 1
ATOM 1103 N N . ARG A 1 145 ? 1.668 -2.125 8.496 1.00 89.06 145 ARG A N 1
ATOM 1104 C CA . ARG A 1 145 ? 2.029 -2.494 7.124 1.00 89.06 145 ARG A CA 1
ATOM 1105 C C . ARG A 1 145 ? 2.623 -1.314 6.361 1.00 89.06 145 ARG A C 1
ATOM 1107 O O . ARG A 1 145 ? 2.297 -0.149 6.608 1.00 89.06 145 ARG A O 1
ATOM 1114 N N . GLY A 1 146 ? 3.469 -1.633 5.393 1.00 80.88 146 GLY A N 1
ATOM 1115 C CA . GLY A 1 146 ? 4.098 -0.728 4.447 1.00 80.88 146 GLY A CA 1
ATOM 1116 C C . GLY A 1 146 ? 5.453 -0.171 4.893 1.00 80.88 146 GLY A C 1
ATOM 1117 O O . GLY A 1 146 ? 5.699 0.178 6.053 1.00 80.88 146 GLY A O 1
ATOM 1118 N N . GLY A 1 147 ? 6.347 0.006 3.918 1.00 73.00 147 GLY A N 1
ATOM 1119 C CA . GLY A 1 147 ? 7.679 0.583 4.098 1.00 73.00 147 GLY A CA 1
ATOM 1120 C C . GLY A 1 147 ? 8.826 -0.399 3.967 1.00 73.00 147 GLY A C 1
ATOM 1121 O O . GLY A 1 147 ? 8.664 -1.520 3.515 1.00 73.00 147 GLY A O 1
ATOM 1122 N N . LYS A 1 148 ? 10.013 0.033 4.418 1.00 62.94 148 LYS A N 1
ATOM 1123 C CA . LYS A 1 148 ? 11.254 -0.761 4.347 1.00 62.94 148 LYS A CA 1
ATOM 1124 C C . LYS A 1 148 ? 11.214 -2.062 5.161 1.00 62.94 148 LYS A C 1
ATOM 1126 O O . LYS A 1 148 ? 12.092 -2.893 4.962 1.00 62.94 148 LYS A O 1
ATOM 1131 N N . SER A 1 149 ? 10.278 -2.189 6.100 1.00 57.59 149 SER A N 1
ATOM 1132 C CA . SER A 1 149 ? 10.087 -3.385 6.926 1.00 57.59 149 SER A CA 1
ATOM 1133 C C . SER A 1 149 ? 9.309 -4.473 6.180 1.00 57.59 149 SER A C 1
ATOM 1135 O O . SER A 1 149 ? 9.592 -5.646 6.379 1.00 57.59 149 SER A O 1
ATOM 1137 N N . ASP A 1 150 ? 8.437 -4.076 5.248 1.00 56.38 150 ASP A N 1
ATOM 1138 C CA . ASP A 1 150 ? 7.662 -4.964 4.374 1.00 56.38 150 ASP A CA 1
ATOM 1139 C C . ASP A 1 150 ? 8.355 -5.091 3.013 1.00 56.38 150 ASP A C 1
ATOM 1141 O O . ASP A 1 150 ? 7.789 -4.794 1.959 1.00 56.38 150 ASP A O 1
ATOM 1145 N N . LYS A 1 151 ? 9.642 -5.453 3.025 1.00 54.28 151 LYS A N 1
ATOM 1146 C CA . LYS A 1 151 ? 10.395 -5.650 1.782 1.00 54.28 151 LYS A CA 1
ATOM 1147 C C . LYS A 1 151 ? 9.978 -6.962 1.112 1.00 54.28 151 LYS A C 1
ATOM 1149 O O . LYS A 1 151 ? 10.160 -8.013 1.726 1.00 54.28 151 LYS A O 1
ATOM 1154 N N . PRO A 1 152 ? 9.563 -6.957 -0.165 1.00 45.69 152 PRO A N 1
ATOM 1155 C CA . PRO A 1 152 ? 9.772 -8.128 -1.002 1.00 45.69 152 PRO A CA 1
ATOM 1156 C C . PRO A 1 152 ? 11.284 -8.363 -1.170 1.00 45.69 152 PRO A C 1
ATOM 1158 O O . PRO A 1 152 ? 12.089 -7.428 -1.206 1.00 45.69 152 PRO A O 1
ATOM 1161 N N . ASN A 1 153 ? 11.681 -9.631 -1.214 1.00 46.88 153 ASN A N 1
ATOM 1162 C CA . ASN A 1 153 ? 13.070 -10.042 -1.385 1.00 46.88 153 ASN A CA 1
ATOM 1163 C C . ASN A 1 153 ? 13.497 -9.749 -2.833 1.00 46.88 153 ASN A C 1
ATOM 1165 O O . ASN A 1 153 ? 12.804 -10.173 -3.758 1.00 46.88 153 ASN A O 1
ATOM 1169 N N . TYR A 1 154 ? 14.621 -9.059 -3.056 1.00 50.44 154 TYR A N 1
ATOM 1170 C CA . TYR A 1 154 ? 15.163 -8.957 -4.416 1.00 50.44 154 TYR A CA 1
ATOM 1171 C C . TYR A 1 154 ? 15.495 -10.369 -4.920 1.00 50.44 154 TYR A C 1
ATOM 1173 O O . TYR A 1 154 ? 16.095 -11.147 -4.164 1.00 50.44 154 TYR A O 1
ATOM 1181 N N . PRO A 1 155 ? 15.143 -10.725 -6.169 1.00 52.59 155 PRO A N 1
ATOM 1182 C CA . PRO A 1 155 ? 15.537 -12.011 -6.721 1.00 52.59 155 PRO A CA 1
ATOM 1183 C C . PRO A 1 155 ? 17.064 -12.122 -6.691 1.00 52.59 155 PRO A C 1
ATOM 1185 O O . PRO A 1 155 ? 17.769 -11.162 -7.004 1.00 52.59 155 PRO A O 1
ATOM 1188 N N . ALA A 1 156 ? 17.581 -13.302 -6.329 1.00 55.44 156 ALA A N 1
ATOM 1189 C CA . ALA A 1 156 ? 19.021 -13.555 -6.191 1.00 55.44 156 ALA A CA 1
ATOM 1190 C C . ALA A 1 156 ? 19.836 -13.164 -7.439 1.00 55.44 156 ALA A C 1
ATOM 1192 O O . ALA A 1 156 ? 21.023 -12.876 -7.321 1.00 55.44 156 ALA A O 1
ATOM 1193 N N . LYS A 1 157 ? 19.177 -13.109 -8.605 1.00 58.34 157 LYS A N 1
ATOM 1194 C CA . LYS A 1 157 ? 19.762 -12.726 -9.887 1.00 58.34 157 LYS A CA 1
ATOM 1195 C C . LYS A 1 157 ? 20.212 -11.258 -9.936 1.00 58.34 157 LYS A C 1
ATOM 1197 O O . LYS A 1 157 ? 21.277 -11.018 -10.463 1.00 58.34 157 LYS A O 1
ATOM 1202 N N . LEU A 1 158 ? 19.532 -10.279 -9.329 1.00 65.31 158 LEU A N 1
ATOM 1203 C CA . LEU A 1 158 ? 19.899 -8.844 -9.448 1.00 65.31 158 LEU A CA 1
ATOM 1204 C C . LEU A 1 158 ? 21.015 -8.383 -8.482 1.00 65.31 158 LEU A C 1
ATOM 1206 O O . LEU A 1 158 ? 21.016 -7.244 -8.023 1.00 65.31 158 LEU A O 1
ATOM 1210 N N . ARG A 1 159 ? 21.953 -9.266 -8.123 1.00 73.06 159 ARG A N 1
ATOM 1211 C CA . ARG A 1 159 ? 23.033 -8.971 -7.158 1.00 73.06 159 ARG A CA 1
ATOM 1212 C C . ARG A 1 159 ? 24.314 -8.446 -7.790 1.00 73.06 159 ARG A C 1
ATOM 1214 O O . ARG A 1 159 ? 25.238 -8.113 -7.058 1.00 73.06 159 ARG A O 1
ATOM 1221 N N . GLN A 1 160 ? 24.373 -8.382 -9.110 1.00 79.94 160 GLN A N 1
ATOM 1222 C CA . GLN A 1 160 ? 25.537 -7.936 -9.859 1.00 79.94 160 GLN A CA 1
ATOM 1223 C C . GLN A 1 160 ? 25.114 -6.890 -10.879 1.00 79.94 160 GLN A C 1
ATOM 1225 O O . GLN A 1 160 ? 24.049 -7.019 -11.486 1.00 79.94 160 GLN A O 1
ATOM 1230 N N . ALA A 1 161 ? 25.942 -5.865 -11.047 1.00 82.31 161 ALA A N 1
ATOM 1231 C CA . ALA A 1 161 ? 25.688 -4.782 -11.975 1.00 82.31 161 ALA A CA 1
ATOM 1232 C C . ALA A 1 161 ? 26.951 -4.328 -12.700 1.00 82.31 161 ALA A C 1
ATOM 1234 O O . ALA A 1 161 ? 28.055 -4.431 -12.173 1.00 82.31 161 ALA A O 1
ATOM 1235 N N . VAL A 1 162 ? 26.767 -3.753 -13.878 1.00 83.56 162 VAL A N 1
ATOM 1236 C CA . VAL A 1 162 ? 27.802 -3.042 -14.626 1.00 83.56 162 VAL A CA 1
ATOM 1237 C C . VAL A 1 162 ? 27.349 -1.610 -14.863 1.00 83.56 162 VAL A C 1
ATOM 1239 O O . VAL A 1 162 ? 26.158 -1.359 -15.061 1.00 83.56 162 VAL A O 1
ATOM 1242 N N . ILE A 1 163 ? 28.293 -0.669 -14.844 1.00 80.06 163 ILE A N 1
ATOM 1243 C CA . ILE A 1 163 ? 28.022 0.748 -15.094 1.00 80.06 163 ILE A CA 1
ATOM 1244 C C . ILE A 1 163 ? 28.741 1.180 -16.370 1.00 80.06 163 ILE A C 1
ATOM 1246 O O . ILE A 1 163 ? 29.960 1.107 -16.457 1.00 80.06 163 ILE A O 1
ATOM 1250 N N . ILE A 1 164 ? 27.995 1.679 -17.348 1.00 79.06 164 ILE A N 1
ATOM 1251 C CA . ILE A 1 164 ? 28.523 2.235 -18.591 1.00 79.06 164 ILE A CA 1
ATOM 1252 C C . ILE A 1 164 ? 28.255 3.739 -18.585 1.00 79.06 164 ILE A C 1
ATOM 1254 O O . ILE A 1 164 ? 27.115 4.169 -18.402 1.00 79.06 164 ILE A O 1
ATOM 1258 N N . SER A 1 165 ? 29.287 4.557 -18.779 1.00 75.94 165 SER A N 1
ATOM 1259 C CA . SER A 1 165 ? 29.148 6.006 -18.918 1.00 75.94 165 SER A CA 1
ATOM 1260 C C . SER A 1 165 ? 29.614 6.479 -20.286 1.00 75.94 165 SER A C 1
ATOM 1262 O O . SER A 1 165 ? 30.736 6.193 -20.686 1.00 75.94 165 SER A O 1
ATOM 1264 N N . ASN A 1 166 ? 28.798 7.285 -20.966 1.00 70.69 166 ASN A N 1
ATOM 1265 C CA . ASN A 1 166 ? 29.207 7.940 -22.209 1.00 70.69 166 ASN A CA 1
ATOM 1266 C C . ASN A 1 166 ? 29.978 9.245 -21.909 1.00 70.69 166 ASN A C 1
ATOM 1268 O O . ASN A 1 166 ? 29.512 10.085 -21.125 1.00 70.69 166 ASN A O 1
ATOM 1272 N N . SER A 1 167 ? 31.145 9.416 -22.530 1.00 62.44 167 SER A N 1
ATOM 1273 C CA . SER A 1 167 ? 32.045 10.570 -22.407 1.00 62.44 167 SER A CA 1
ATOM 1274 C C . SER A 1 167 ? 31.899 11.618 -23.525 1.00 62.44 167 SER A C 1
ATOM 1276 O O . SER A 1 167 ? 32.531 12.669 -23.436 1.00 62.44 167 SER A O 1
ATOM 1278 N N . ALA A 1 168 ? 31.039 11.389 -24.528 1.00 50.72 168 ALA A N 1
ATOM 1279 C CA . ALA A 1 168 ? 31.046 12.060 -25.836 1.00 50.72 168 ALA A CA 1
ATOM 1280 C C . ALA A 1 168 ? 30.969 13.602 -25.847 1.00 50.72 168 ALA A C 1
ATOM 1282 O O . ALA A 1 168 ? 31.230 14.192 -26.886 1.00 50.72 168 ALA A O 1
ATOM 1283 N N . HIS A 1 169 ? 30.677 14.291 -24.735 1.00 48.97 169 HIS A N 1
ATOM 1284 C CA . HIS A 1 169 ? 30.840 15.750 -24.669 1.00 48.97 169 HIS A CA 1
ATOM 1285 C C . HIS A 1 169 ? 31.189 16.277 -23.260 1.00 48.97 169 HIS A C 1
ATOM 1287 O O . HIS A 1 169 ? 30.346 16.353 -22.350 1.00 48.97 169 HIS A O 1
ATOM 1293 N N . ASP A 1 170 ? 32.411 16.805 -23.151 1.00 46.91 170 ASP A N 1
ATOM 1294 C CA . ASP A 1 170 ? 32.762 17.981 -22.338 1.00 46.91 170 ASP A CA 1
ATOM 1295 C C . ASP A 1 170 ? 32.763 17.824 -20.805 1.00 46.91 170 ASP A C 1
ATOM 1297 O O . ASP A 1 170 ? 32.454 18.760 -20.063 1.00 46.91 170 ASP A O 1
ATOM 1301 N N . GLN A 1 171 ? 33.079 16.639 -20.278 1.00 52.16 171 GLN A N 1
ATOM 1302 C CA . GLN A 1 171 ? 33.401 16.494 -18.855 1.00 52.16 171 GLN A CA 1
ATOM 1303 C C . GLN A 1 171 ? 34.638 15.620 -18.694 1.00 52.16 171 GLN A C 1
ATOM 1305 O O . GLN A 1 171 ? 34.615 14.470 -19.113 1.00 52.16 171 GLN A O 1
ATOM 1310 N N . GLY A 1 172 ? 35.693 16.169 -18.083 1.00 61.81 172 GLY A N 1
ATOM 1311 C CA . GLY A 1 172 ? 36.914 15.421 -17.784 1.00 61.81 172 GLY A CA 1
ATOM 1312 C C . GLY A 1 172 ? 36.620 14.128 -17.021 1.00 61.81 172 GLY A C 1
ATOM 1313 O O . GLY A 1 172 ? 35.652 14.068 -16.251 1.00 61.81 172 GLY A O 1
ATOM 1314 N N . GLU A 1 173 ? 37.457 13.113 -17.244 1.00 69.31 173 GLU A N 1
ATOM 1315 C CA . GLU A 1 173 ? 37.360 11.766 -16.656 1.00 69.31 173 GLU A CA 1
ATOM 1316 C C . GLU A 1 173 ? 37.090 11.794 -15.144 1.00 69.31 173 GLU A C 1
ATOM 1318 O O . GLU A 1 173 ? 36.308 10.997 -14.631 1.00 69.31 173 GLU A O 1
ATOM 1323 N N . GLU A 1 174 ? 37.617 12.796 -14.439 1.00 70.12 174 GLU A N 1
ATOM 1324 C CA . GLU A 1 174 ? 37.383 13.054 -13.016 1.00 70.12 174 GLU A CA 1
ATOM 1325 C C . GLU A 1 174 ? 35.889 13.100 -12.628 1.00 70.12 174 GLU A C 1
ATOM 1327 O O . GLU A 1 174 ? 35.470 12.487 -11.645 1.00 70.12 174 GLU A O 1
ATOM 1332 N N . LYS A 1 175 ? 35.034 13.749 -13.433 1.00 69.44 175 LYS A N 1
ATOM 1333 C CA . LYS A 1 175 ? 33.582 13.825 -13.171 1.00 69.44 175 LYS A CA 1
ATOM 1334 C C . LYS A 1 175 ? 32.841 12.532 -13.509 1.00 69.44 175 LYS A C 1
ATOM 1336 O O . LYS A 1 175 ? 31.688 12.372 -13.101 1.00 69.44 175 LYS A O 1
ATOM 1341 N N . ILE A 1 176 ? 33.416 11.670 -14.343 1.00 74.56 176 ILE A N 1
ATOM 1342 C CA . ILE A 1 176 ? 32.854 10.349 -14.657 1.00 74.56 176 ILE A CA 1
ATOM 1343 C C . ILE A 1 176 ? 33.230 9.377 -13.536 1.00 74.56 176 ILE A C 1
ATOM 1345 O O . ILE A 1 176 ? 32.360 8.685 -13.019 1.00 74.56 176 ILE A O 1
ATOM 1349 N N . ASN A 1 177 ? 34.471 9.437 -13.058 1.00 79.31 177 ASN A N 1
ATOM 1350 C CA . ASN A 1 177 ? 34.941 8.651 -11.918 1.00 79.31 177 ASN A CA 1
ATOM 1351 C C . ASN A 1 177 ? 34.177 8.987 -10.626 1.00 79.31 177 ASN A C 1
ATOM 1353 O O . ASN A 1 177 ? 33.782 8.084 -9.891 1.00 79.31 177 ASN A O 1
ATOM 1357 N N . ALA A 1 178 ? 33.875 10.268 -10.381 1.00 75.62 178 ALA A N 1
ATOM 1358 C CA . ALA A 1 178 ? 33.012 10.669 -9.266 1.00 75.62 178 ALA A CA 1
ATOM 1359 C C . ALA A 1 178 ? 31.599 10.060 -9.371 1.00 75.62 178 ALA A C 1
ATOM 1361 O O . ALA A 1 178 ? 31.062 9.549 -8.392 1.00 75.62 178 ALA A O 1
ATOM 1362 N N . LEU A 1 179 ? 31.019 10.049 -10.576 1.00 74.88 179 LEU A N 1
ATOM 1363 C CA . LEU A 1 179 ? 29.715 9.434 -10.828 1.00 74.88 179 LEU A CA 1
ATOM 1364 C C . LEU A 1 179 ? 29.746 7.915 -10.595 1.00 74.88 179 LEU A C 1
ATOM 1366 O O . LEU A 1 179 ? 28.814 7.371 -10.004 1.00 74.88 179 LEU A O 1
ATOM 1370 N N . PHE A 1 180 ? 30.791 7.231 -11.059 1.00 81.44 180 PHE A N 1
ATOM 1371 C CA . PHE A 1 180 ? 30.976 5.805 -10.808 1.00 81.44 180 PHE A CA 1
ATOM 1372 C C . PHE A 1 180 ? 31.073 5.500 -9.315 1.00 81.44 180 PHE A C 1
ATOM 1374 O O . PHE A 1 180 ? 30.397 4.587 -8.849 1.00 81.44 180 PHE A O 1
ATOM 1381 N N . SER A 1 181 ? 31.828 6.301 -8.560 1.00 81.31 181 SER A N 1
ATOM 1382 C CA . SER A 1 181 ? 31.918 6.185 -7.101 1.00 81.31 181 SER A CA 1
ATOM 1383 C C . SER A 1 181 ? 30.544 6.312 -6.427 1.00 81.31 181 SER A C 1
ATOM 1385 O O . SER A 1 181 ? 30.147 5.440 -5.650 1.00 81.31 181 SER A O 1
ATOM 1387 N N . ASP A 1 182 ? 29.765 7.337 -6.796 1.00 75.00 182 ASP A N 1
ATOM 1388 C CA . ASP A 1 182 ? 28.427 7.577 -6.242 1.00 75.00 182 ASP A CA 1
ATOM 1389 C C . ASP A 1 182 ? 27.453 6.422 -6.521 1.00 75.00 182 ASP A C 1
ATOM 1391 O O . ASP A 1 182 ? 26.678 6.024 -5.645 1.00 75.00 182 ASP A O 1
ATOM 1395 N N . ILE A 1 183 ? 27.469 5.881 -7.744 1.00 76.19 183 ILE A N 1
ATOM 1396 C CA . ILE A 1 183 ? 26.595 4.768 -8.138 1.00 76.19 183 ILE A CA 1
ATOM 1397 C C . ILE A 1 183 ? 27.033 3.478 -7.435 1.00 76.19 183 ILE A C 1
ATOM 1399 O O . ILE A 1 183 ? 26.180 2.772 -6.894 1.00 76.19 183 ILE A O 1
ATOM 1403 N N . SER A 1 184 ? 28.335 3.182 -7.390 1.00 82.38 184 SER A N 1
ATOM 1404 C CA . SER A 1 184 ? 28.868 1.982 -6.734 1.00 82.38 184 SER A CA 1
ATOM 1405 C C . SER A 1 184 ? 28.538 1.934 -5.249 1.00 82.38 184 SER A C 1
ATOM 1407 O O . SER A 1 184 ? 27.941 0.957 -4.797 1.00 82.38 184 SER A O 1
ATOM 1409 N N . ALA A 1 185 ? 28.811 3.014 -4.505 1.00 77.19 185 ALA A N 1
ATOM 1410 C CA . ALA A 1 185 ? 28.517 3.095 -3.070 1.00 77.19 185 ALA A CA 1
ATOM 1411 C C . ALA A 1 185 ? 27.039 2.801 -2.763 1.00 77.19 185 ALA A C 1
ATOM 1413 O O . ALA A 1 185 ? 26.652 2.311 -1.696 1.00 77.19 185 ALA A O 1
ATOM 1414 N N . LEU A 1 186 ? 26.179 3.111 -3.723 1.00 70.88 186 LEU A N 1
ATOM 1415 C CA . LEU A 1 186 ? 24.751 3.008 -3.573 1.00 70.88 186 LEU A CA 1
ATOM 1416 C C . LEU A 1 186 ? 24.182 1.655 -3.996 1.00 70.88 186 LEU A C 1
ATOM 1418 O O . LEU A 1 186 ? 23.242 1.167 -3.362 1.00 70.88 186 LEU A O 1
ATOM 1422 N N . LEU A 1 187 ? 24.779 1.019 -5.000 1.00 77.44 187 LEU A N 1
ATOM 1423 C CA . LEU A 1 187 ? 24.549 -0.389 -5.313 1.00 77.44 187 LEU A CA 1
ATOM 1424 C C . LEU A 1 187 ? 24.990 -1.282 -4.146 1.00 77.44 187 LEU A C 1
ATOM 1426 O O . LEU A 1 187 ? 24.207 -2.120 -3.693 1.00 77.44 187 LEU A O 1
ATOM 1430 N N . GLU A 1 188 ? 26.156 -1.013 -3.558 1.00 80.81 188 GLU A N 1
ATOM 1431 C CA . GLU A 1 188 ? 26.672 -1.738 -2.391 1.00 80.81 188 GLU A CA 1
ATOM 1432 C C . GLU A 1 188 ? 25.736 -1.630 -1.184 1.00 80.81 188 GLU A C 1
ATOM 1434 O O . GLU A 1 188 ? 25.384 -2.637 -0.562 1.00 80.81 188 GLU A O 1
ATOM 1439 N N . LYS A 1 189 ? 25.224 -0.425 -0.898 1.00 72.00 189 LYS A N 1
ATOM 1440 C CA . LYS A 1 189 ? 24.213 -0.204 0.152 1.00 72.00 189 LYS A CA 1
ATOM 1441 C C . LYS A 1 189 ? 22.951 -1.051 -0.047 1.00 72.00 189 LYS A C 1
ATOM 1443 O O . LYS A 1 189 ? 22.262 -1.383 0.923 1.00 72.00 189 LYS A O 1
ATOM 1448 N N . ASN A 1 190 ? 22.640 -1.396 -1.293 1.00 71.56 190 ASN A N 1
ATOM 1449 C CA . ASN A 1 190 ? 21.511 -2.237 -1.672 1.00 71.56 190 ASN A CA 1
ATOM 1450 C C . ASN A 1 190 ? 21.893 -3.709 -1.915 1.00 71.56 190 ASN A C 1
ATOM 1452 O O . ASN A 1 190 ? 21.038 -4.483 -2.340 1.00 71.56 190 ASN A O 1
ATOM 1456 N N . LYS A 1 191 ? 23.118 -4.123 -1.558 1.00 78.12 191 LYS A N 1
ATOM 1457 C CA . LYS A 1 191 ? 23.648 -5.489 -1.718 1.00 78.12 191 LYS A CA 1
ATOM 1458 C C . LYS A 1 191 ? 23.776 -5.938 -3.182 1.00 78.12 191 LYS A C 1
ATOM 1460 O O . LYS A 1 191 ? 23.565 -7.113 -3.482 1.00 78.12 191 LYS A O 1
ATOM 1465 N N . ILE A 1 192 ? 24.119 -5.008 -4.070 1.00 80.94 192 ILE A N 1
ATOM 1466 C CA . ILE A 1 192 ? 24.433 -5.260 -5.479 1.00 80.94 192 ILE A CA 1
ATOM 1467 C C . ILE A 1 192 ? 25.926 -4.967 -5.678 1.00 80.94 192 ILE A C 1
ATOM 1469 O O . ILE A 1 192 ? 26.360 -3.852 -5.399 1.00 80.94 192 ILE A O 1
ATOM 1473 N N . SER A 1 193 ? 26.718 -5.947 -6.122 1.00 84.19 193 SER A N 1
ATOM 1474 C CA . SER A 1 193 ? 28.139 -5.745 -6.421 1.00 84.19 193 SER A CA 1
ATOM 1475 C C . SER A 1 193 ? 28.322 -5.185 -7.827 1.00 84.19 193 SER A C 1
ATOM 1477 O O . SER A 1 193 ? 27.653 -5.613 -8.768 1.00 84.19 193 SER A O 1
ATOM 1479 N N . VAL A 1 194 ? 29.264 -4.264 -7.988 1.00 86.94 194 VAL A N 1
ATOM 1480 C CA . VAL A 1 194 ? 29.651 -3.758 -9.308 1.00 86.94 194 VAL A CA 1
ATOM 1481 C C . VAL A 1 194 ? 30.730 -4.670 -9.883 1.00 86.94 194 VAL A C 1
ATOM 1483 O O . VAL A 1 194 ? 31.761 -4.861 -9.247 1.00 86.94 194 VAL A O 1
ATOM 1486 N N . LEU A 1 195 ? 30.465 -5.278 -11.040 1.00 86.94 195 LEU A N 1
ATOM 1487 C CA . LEU A 1 195 ? 31.391 -6.180 -11.733 1.00 86.94 195 LEU A CA 1
ATOM 1488 C C . LEU A 1 195 ? 32.391 -5.422 -12.602 1.00 86.94 195 LEU A C 1
ATOM 1490 O O . LEU A 1 195 ? 33.560 -5.787 -12.639 1.00 86.94 195 LEU A O 1
ATOM 1494 N N . ASP A 1 196 ? 31.920 -4.394 -13.308 1.00 87.19 196 ASP A N 1
ATOM 1495 C CA . ASP A 1 196 ? 32.729 -3.629 -14.255 1.00 87.19 196 ASP A CA 1
ATOM 1496 C C . ASP A 1 196 ? 32.197 -2.192 -14.401 1.00 87.19 196 ASP A C 1
ATOM 1498 O O . ASP A 1 196 ? 31.016 -1.909 -14.144 1.00 87.19 196 ASP A O 1
ATOM 1502 N N . GLN A 1 197 ? 33.082 -1.283 -14.810 1.00 87.75 197 GLN A N 1
ATOM 1503 C CA . GLN A 1 197 ? 32.802 0.122 -15.090 1.00 87.75 197 GLN A CA 1
ATOM 1504 C C . GLN A 1 197 ? 33.462 0.519 -16.410 1.00 87.75 197 GLN A C 1
ATOM 1506 O O . GLN A 1 197 ? 34.683 0.471 -16.540 1.00 87.75 197 GLN A O 1
ATOM 1511 N N . CYS A 1 198 ? 32.666 0.947 -17.387 1.00 84.50 198 CYS A N 1
ATOM 1512 C CA . CYS A 1 198 ? 33.163 1.272 -18.722 1.00 84.50 198 CYS A CA 1
ATOM 1513 C C . CYS A 1 198 ? 32.875 2.722 -19.088 1.00 84.50 198 CYS A C 1
ATOM 1515 O O . CYS A 1 198 ? 31.745 3.197 -18.958 1.00 84.50 198 CYS A O 1
ATOM 1517 N N . ILE A 1 199 ? 33.891 3.408 -19.604 1.00 83.62 199 ILE A N 1
ATOM 1518 C CA . ILE A 1 199 ? 33.736 4.697 -20.274 1.00 83.62 199 ILE A CA 1
ATOM 1519 C C . ILE A 1 199 ? 33.696 4.415 -21.773 1.00 83.62 199 ILE A C 1
ATOM 1521 O O . ILE A 1 199 ? 34.594 3.760 -22.288 1.00 83.62 199 ILE A O 1
ATOM 1525 N N . VAL A 1 200 ? 32.647 4.878 -22.450 1.00 79.06 200 VAL A N 1
ATOM 1526 C CA . VAL A 1 200 ? 32.476 4.721 -23.902 1.00 79.06 200 VAL A CA 1
ATOM 1527 C C . VAL A 1 200 ? 32.477 6.086 -24.576 1.00 79.06 200 VAL A C 1
ATOM 1529 O O . VAL A 1 200 ? 31.926 7.050 -24.034 1.00 79.06 200 VAL A O 1
ATOM 1532 N N . HIS A 1 201 ? 33.109 6.168 -25.742 1.00 77.06 201 HIS A N 1
ATOM 1533 C CA . HIS A 1 201 ? 33.327 7.395 -26.510 1.00 77.06 201 HIS A CA 1
ATOM 1534 C C . HIS A 1 201 ? 32.507 7.441 -27.806 1.00 77.06 201 HIS A C 1
ATOM 1536 O O . HIS A 1 201 ? 32.344 8.517 -28.383 1.00 77.06 201 HIS A O 1
ATOM 1542 N N . SER A 1 202 ? 31.954 6.306 -28.241 1.00 74.12 202 SER A N 1
ATOM 1543 C CA . SER A 1 202 ? 31.111 6.185 -29.434 1.00 74.12 202 SER A CA 1
ATOM 1544 C C . SER A 1 202 ? 29.919 5.247 -29.208 1.00 74.12 202 SER A C 1
ATOM 1546 O O . SER A 1 202 ? 29.889 4.459 -28.258 1.00 74.12 202 SER A O 1
ATOM 1548 N N . ASP A 1 203 ? 28.926 5.320 -30.098 1.00 72.75 203 ASP A N 1
ATOM 1549 C CA . ASP A 1 203 ? 27.769 4.414 -30.077 1.00 72.75 203 ASP A CA 1
ATOM 1550 C C . ASP A 1 203 ? 28.182 2.966 -30.420 1.00 72.75 203 ASP A C 1
ATOM 1552 O O . ASP A 1 203 ? 27.616 2.008 -29.895 1.00 72.75 203 ASP A O 1
ATOM 1556 N N . GLU A 1 204 ? 29.228 2.790 -31.230 1.00 77.12 204 GLU A N 1
ATOM 1557 C CA . GLU A 1 204 ? 29.825 1.487 -31.556 1.00 77.12 204 GLU A CA 1
ATOM 1558 C C . GLU A 1 204 ? 30.460 0.834 -30.319 1.00 77.12 204 GLU A C 1
ATOM 1560 O O . GLU A 1 204 ? 30.212 -0.340 -30.042 1.00 77.12 204 GLU A O 1
ATOM 1565 N N . GLU A 1 205 ? 31.213 1.601 -29.523 1.00 80.19 205 GLU A N 1
ATOM 1566 C CA . GLU A 1 205 ? 31.800 1.133 -28.261 1.00 80.19 205 GLU A CA 1
ATOM 1567 C C . GLU A 1 205 ? 30.733 0.797 -27.213 1.00 80.19 205 GLU A C 1
ATOM 1569 O O . GLU A 1 205 ? 30.867 -0.183 -26.470 1.00 80.19 205 GLU A O 1
ATOM 1574 N N . LEU A 1 206 ? 29.652 1.585 -27.157 1.00 77.62 206 LEU A N 1
ATOM 1575 C CA . LEU A 1 206 ? 28.501 1.302 -26.302 1.00 77.62 206 LEU A CA 1
ATOM 1576 C C . LEU A 1 206 ? 27.832 -0.015 -26.704 1.00 77.62 206 LEU A C 1
ATOM 1578 O O . LEU A 1 206 ? 27.579 -0.855 -25.841 1.00 77.62 206 LEU A O 1
ATOM 1582 N N . ASN A 1 207 ? 27.571 -0.209 -27.997 1.00 77.75 207 ASN A N 1
ATOM 1583 C CA . ASN A 1 207 ? 26.946 -1.426 -28.504 1.00 77.75 207 ASN A CA 1
ATOM 1584 C C . ASN A 1 207 ? 27.817 -2.660 -28.256 1.00 77.75 207 ASN A C 1
ATOM 1586 O O . ASN A 1 207 ? 27.318 -3.629 -27.688 1.00 77.75 207 ASN A O 1
ATOM 1590 N N . ALA A 1 208 ? 29.119 -2.584 -28.545 1.00 82.94 208 ALA A N 1
ATOM 1591 C CA . ALA A 1 208 ? 30.065 -3.663 -28.264 1.00 82.94 208 ALA A CA 1
ATOM 1592 C C . ALA A 1 208 ? 30.130 -4.004 -26.765 1.00 82.94 208 ALA A C 1
ATOM 1594 O O . ALA A 1 208 ? 30.144 -5.175 -26.383 1.00 82.94 208 ALA A O 1
ATOM 1595 N N . SER A 1 209 ? 30.114 -2.985 -25.898 1.00 84.19 209 SER A N 1
ATOM 1596 C CA . SER A 1 209 ? 30.067 -3.185 -24.446 1.00 84.19 209 SER A CA 1
ATOM 1597 C C . SER A 1 209 ? 28.766 -3.864 -24.016 1.00 84.19 209 SER A C 1
ATOM 1599 O O . SER A 1 209 ? 28.794 -4.797 -23.217 1.00 84.19 209 SER A O 1
ATOM 1601 N N . LEU A 1 210 ? 27.624 -3.432 -24.556 1.00 79.56 210 LEU A N 1
ATOM 1602 C CA . LEU A 1 210 ? 26.327 -4.040 -24.265 1.00 79.56 210 LEU A CA 1
ATOM 1603 C C . LEU A 1 210 ? 26.256 -5.493 -24.734 1.00 79.56 210 LEU A C 1
ATOM 1605 O O . LEU A 1 210 ? 25.808 -6.331 -23.964 1.00 79.56 210 LEU A O 1
ATOM 1609 N N . ASP A 1 211 ? 26.699 -5.803 -25.954 1.00 83.88 211 ASP A N 1
ATOM 1610 C CA . ASP A 1 211 ? 26.762 -7.182 -26.459 1.00 83.88 211 ASP A CA 1
ATOM 1611 C C . ASP A 1 211 ? 27.624 -8.068 -25.555 1.00 83.88 211 ASP A C 1
ATOM 1613 O O . ASP A 1 211 ? 27.193 -9.158 -25.179 1.00 83.88 211 ASP A O 1
ATOM 1617 N N . ARG A 1 212 ? 28.797 -7.571 -25.132 1.00 87.69 212 ARG A N 1
ATOM 1618 C CA . ARG A 1 212 ? 29.672 -8.268 -24.180 1.00 87.69 212 ARG A CA 1
ATOM 1619 C C . ARG A 1 212 ? 28.937 -8.590 -22.879 1.00 87.69 212 ARG A C 1
ATOM 1621 O O . ARG A 1 212 ? 28.841 -9.750 -22.501 1.00 87.69 212 ARG A O 1
ATOM 1628 N N . PHE A 1 213 ? 28.373 -7.583 -22.215 1.00 85.81 213 PHE A N 1
ATOM 1629 C CA . PHE A 1 213 ? 27.755 -7.770 -20.899 1.00 85.81 213 PHE A CA 1
ATOM 1630 C C . PHE A 1 213 ? 26.443 -8.553 -20.931 1.00 85.81 213 PHE A C 1
ATOM 1632 O O . PHE A 1 213 ? 26.123 -9.255 -19.973 1.00 85.81 213 PHE A O 1
ATOM 1639 N N . VAL A 1 214 ? 25.684 -8.446 -22.021 1.00 82.38 214 VAL A N 1
ATOM 1640 C CA . VAL A 1 214 ? 24.500 -9.278 -22.252 1.00 82.38 214 VAL A CA 1
ATOM 1641 C C . VAL A 1 214 ? 24.919 -10.736 -22.468 1.00 82.38 214 VAL A C 1
ATOM 1643 O O . VAL A 1 214 ? 24.320 -11.625 -21.868 1.00 82.38 214 VAL A O 1
ATOM 1646 N N . SER A 1 215 ? 25.980 -10.983 -23.248 1.00 85.19 215 SER A N 1
ATOM 1647 C CA . SER A 1 215 ? 26.547 -12.325 -23.447 1.00 85.19 215 SER A CA 1
ATOM 1648 C C . SER A 1 215 ? 27.104 -12.929 -22.155 1.00 85.19 215 SER A C 1
ATOM 1650 O O . SER A 1 215 ? 26.982 -14.133 -21.946 1.00 85.19 215 SER A O 1
ATOM 1652 N N . ASP A 1 216 ? 27.677 -12.105 -21.278 1.00 84.31 216 ASP A N 1
ATOM 1653 C CA . ASP A 1 216 ? 28.152 -12.511 -19.948 1.00 84.31 216 ASP A CA 1
ATOM 1654 C C . ASP A 1 216 ? 26.997 -12.727 -18.942 1.00 84.31 216 ASP A C 1
ATOM 1656 O O . ASP A 1 216 ? 27.229 -13.003 -17.765 1.00 84.31 216 ASP A O 1
ATOM 1660 N N . GLU A 1 217 ? 25.742 -12.590 -19.389 1.00 83.19 217 GLU A N 1
ATOM 1661 C CA . GLU A 1 217 ? 24.517 -12.681 -18.588 1.00 83.19 217 GLU A CA 1
ATOM 1662 C C . GLU A 1 217 ? 24.517 -11.749 -17.360 1.00 83.19 217 GLU A C 1
ATOM 1664 O O . GLU A 1 217 ? 23.958 -12.079 -16.307 1.00 83.19 217 GLU A O 1
ATOM 1669 N N . VAL A 1 218 ? 25.113 -10.553 -17.486 1.00 80.31 218 VAL A N 1
ATOM 1670 C CA . VAL A 1 218 ? 25.145 -9.565 -16.400 1.00 80.31 218 VAL A CA 1
ATOM 1671 C C . VAL A 1 218 ? 23.709 -9.172 -16.030 1.00 80.31 218 VAL A C 1
ATOM 1673 O O . VAL A 1 218 ? 22.973 -8.668 -16.880 1.00 80.31 218 VAL A O 1
ATOM 1676 N N . PRO A 1 219 ? 23.278 -9.332 -14.768 1.00 77.44 219 PRO A N 1
ATOM 1677 C CA . PRO A 1 219 ? 21.871 -9.158 -14.406 1.00 77.44 219 PRO A CA 1
ATOM 1678 C C . PRO A 1 219 ? 21.345 -7.726 -14.523 1.00 77.44 219 PRO A C 1
ATOM 1680 O O . PRO A 1 219 ? 20.160 -7.528 -14.796 1.00 77.44 219 PRO A O 1
ATOM 1683 N N . LEU A 1 220 ? 22.206 -6.735 -14.279 1.00 82.88 220 LEU A N 1
ATOM 1684 C CA . LEU A 1 220 ? 21.854 -5.320 -14.287 1.00 82.88 220 LEU A CA 1
ATOM 1685 C C . LEU A 1 220 ? 22.906 -4.498 -15.040 1.00 82.88 220 LEU A C 1
ATOM 1687 O O . LEU A 1 220 ? 24.065 -4.448 -14.641 1.00 82.88 220 LEU A O 1
ATOM 1691 N N . ILE A 1 221 ? 22.493 -3.794 -16.088 1.00 82.81 221 ILE A N 1
ATOM 1692 C CA . ILE A 1 221 ? 23.356 -2.892 -16.853 1.00 82.81 221 ILE A CA 1
ATOM 1693 C C . ILE A 1 221 ? 22.820 -1.466 -16.710 1.00 82.81 221 ILE A C 1
ATOM 1695 O O . ILE A 1 221 ? 21.694 -1.152 -17.105 1.00 82.81 221 ILE A O 1
ATOM 1699 N N . LEU A 1 222 ? 23.635 -0.595 -16.116 1.00 81.81 222 LEU A N 1
ATOM 1700 C CA . LEU A 1 222 ? 23.314 0.805 -15.867 1.00 81.81 222 LEU A CA 1
ATOM 1701 C C . LEU A 1 222 ? 24.035 1.688 -16.869 1.00 81.81 222 LEU A C 1
ATOM 1703 O O . LEU A 1 222 ? 25.259 1.752 -16.864 1.00 81.81 222 LEU A O 1
ATOM 1707 N N . ILE A 1 223 ? 23.283 2.429 -17.675 1.00 79.19 223 ILE A N 1
ATOM 1708 C CA . ILE A 1 223 ? 23.856 3.342 -18.663 1.00 79.19 223 ILE A CA 1
ATOM 1709 C C . ILE A 1 223 ? 23.611 4.783 -18.210 1.00 79.19 223 ILE A C 1
ATOM 1711 O O . ILE A 1 223 ? 22.469 5.214 -18.020 1.00 79.19 223 ILE A O 1
ATOM 1715 N N . SER A 1 224 ? 24.680 5.556 -18.047 1.00 74.44 224 SER A N 1
ATOM 1716 C CA . SER A 1 224 ? 24.624 6.978 -17.706 1.00 74.44 224 SER A CA 1
ATOM 1717 C C . SER A 1 224 ? 25.263 7.830 -18.802 1.00 74.44 224 SER A C 1
ATOM 1719 O O . SER A 1 224 ? 26.316 7.505 -19.334 1.00 74.44 224 SER A O 1
ATOM 1721 N N . GLY A 1 225 ? 24.653 8.959 -19.161 1.00 64.25 225 GLY A N 1
ATOM 1722 C CA . GLY A 1 225 ? 25.224 9.832 -20.193 1.00 64.25 225 GLY A CA 1
ATOM 1723 C C . GLY A 1 225 ? 24.439 11.118 -20.427 1.00 64.25 225 GLY A C 1
ATOM 1724 O O . GLY A 1 225 ? 23.270 11.235 -20.036 1.00 64.25 225 GLY A O 1
ATOM 1725 N N . LYS A 1 226 ? 25.081 12.107 -21.065 1.00 53.12 226 LYS A N 1
ATOM 1726 C CA . LYS A 1 226 ? 24.392 13.307 -21.574 1.00 53.12 226 LYS A CA 1
ATOM 1727 C C . LYS A 1 226 ? 23.522 12.940 -22.784 1.00 53.12 226 LYS A C 1
ATOM 1729 O O . LYS A 1 226 ? 23.766 11.956 -23.472 1.00 53.12 226 LYS A O 1
ATOM 1734 N N . THR A 1 227 ? 22.478 13.728 -23.021 1.00 45.94 227 THR A N 1
ATOM 1735 C CA . THR A 1 227 ? 21.743 13.731 -24.287 1.00 45.94 227 THR A CA 1
ATOM 1736 C C . THR A 1 227 ? 22.606 14.483 -25.298 1.00 45.94 227 THR A C 1
ATOM 1738 O O . THR A 1 227 ? 22.714 15.703 -25.203 1.00 45.94 227 THR A O 1
ATOM 1741 N N . SER A 1 228 ? 23.281 13.783 -26.205 1.00 44.91 228 SER A N 1
ATOM 1742 C CA . SER A 1 228 ? 23.668 14.385 -27.481 1.00 44.91 228 SER A CA 1
ATOM 1743 C C . SER A 1 228 ? 22.367 14.667 -28.231 1.00 44.91 228 SER A C 1
ATOM 1745 O O . SER A 1 228 ? 21.483 13.821 -28.302 1.00 44.91 228 SER A O 1
ATOM 1747 N N . THR A 1 229 ? 22.212 15.872 -28.764 1.00 41.81 229 THR A N 1
ATOM 1748 C CA . THR A 1 229 ? 21.106 16.233 -29.665 1.00 41.81 229 THR A CA 1
ATOM 1749 C C . THR A 1 229 ? 21.236 15.582 -31.049 1.00 41.81 229 THR A C 1
ATOM 1751 O O . THR A 1 229 ? 20.407 15.842 -31.911 1.00 41.81 229 THR A O 1
ATOM 1754 N N . GLN A 1 230 ? 22.282 14.776 -31.273 1.00 46.25 230 GLN A N 1
ATOM 1755 C CA . GLN A 1 230 ? 22.661 14.229 -32.577 1.00 46.25 230 GLN A CA 1
ATOM 1756 C C . GLN A 1 230 ? 22.709 12.694 -32.649 1.00 46.25 230 GLN A C 1
ATOM 1758 O O . GLN A 1 230 ? 22.747 12.186 -33.763 1.00 46.25 230 GLN A O 1
ATOM 1763 N N . SER A 1 231 ? 22.692 11.954 -31.529 1.00 52.34 231 SER A N 1
ATOM 1764 C CA . SER A 1 231 ? 22.659 10.483 -31.572 1.00 52.34 231 SER A CA 1
ATOM 1765 C C . SER A 1 231 ? 21.431 9.907 -30.872 1.00 52.34 231 SER A C 1
ATOM 1767 O O . SER A 1 231 ? 21.189 10.140 -29.685 1.00 52.34 231 SER A O 1
ATOM 1769 N N . ASP A 1 232 ? 20.669 9.127 -31.637 1.00 58.22 232 ASP A N 1
ATOM 1770 C CA . ASP A 1 232 ? 19.439 8.439 -31.240 1.00 58.22 232 ASP A CA 1
ATOM 1771 C C . ASP A 1 232 ? 19.735 7.027 -30.708 1.00 58.22 232 ASP A C 1
ATOM 1773 O O . ASP A 1 232 ? 18.968 6.091 -30.887 1.00 58.22 232 ASP A O 1
ATOM 1777 N N . TRP A 1 233 ? 20.831 6.862 -29.966 1.00 62.44 233 TRP A N 1
ATOM 1778 C CA . TRP A 1 233 ? 21.214 5.588 -29.342 1.00 62.44 233 TRP A CA 1
ATOM 1779 C C . TRP A 1 233 ? 20.147 5.015 -28.396 1.00 62.44 233 TRP A C 1
ATOM 1781 O O . TRP A 1 233 ? 20.183 3.843 -28.038 1.00 62.44 233 TRP A O 1
ATOM 1791 N N . ILE A 1 234 ? 19.193 5.841 -27.952 1.00 63.19 234 ILE A N 1
ATOM 1792 C CA . ILE A 1 234 ? 17.991 5.365 -27.257 1.00 63.19 234 ILE A CA 1
ATOM 1793 C C . ILE A 1 234 ? 17.172 4.491 -28.183 1.00 63.19 234 ILE A C 1
ATOM 1795 O O . ILE A 1 234 ? 16.760 3.423 -27.761 1.00 63.19 234 ILE A O 1
ATOM 1799 N N . THR A 1 235 ? 16.937 4.947 -29.409 1.00 65.31 235 THR A N 1
ATOM 1800 C CA . THR A 1 235 ? 16.213 4.218 -30.443 1.00 65.31 235 THR A CA 1
ATOM 1801 C C . THR A 1 235 ? 16.912 2.892 -30.722 1.00 65.31 235 THR A C 1
ATOM 1803 O O . THR A 1 235 ? 16.246 1.861 -30.767 1.00 65.31 235 THR A O 1
ATOM 1806 N N . ASP A 1 236 ? 18.246 2.888 -30.781 1.00 69.62 236 ASP A N 1
ATOM 1807 C CA . ASP A 1 236 ? 19.034 1.662 -30.958 1.00 69.62 236 ASP A CA 1
ATOM 1808 C C . ASP A 1 236 ? 18.942 0.729 -29.742 1.00 69.62 236 ASP A C 1
ATOM 1810 O O . ASP A 1 236 ? 18.724 -0.475 -29.884 1.00 69.62 236 ASP A O 1
ATOM 1814 N N . LEU A 1 237 ? 19.055 1.270 -28.525 1.00 71.50 237 LEU A N 1
ATOM 1815 C CA . LEU A 1 237 ? 18.909 0.496 -27.293 1.00 71.50 237 LEU A CA 1
ATOM 1816 C C . LEU A 1 237 ? 17.492 -0.078 -27.167 1.00 71.50 237 LEU A C 1
ATOM 1818 O O . LEU A 1 237 ? 17.330 -1.235 -26.800 1.00 71.50 237 LEU A O 1
ATOM 1822 N N . GLU A 1 238 ? 16.475 0.711 -27.498 1.00 74.00 238 GLU A N 1
ATOM 1823 C CA . GLU A 1 238 ? 15.067 0.324 -27.499 1.00 74.00 238 GLU A CA 1
ATOM 1824 C C . GLU A 1 238 ? 14.744 -0.728 -28.554 1.00 74.00 238 GLU A C 1
ATOM 1826 O O . GLU A 1 238 ? 13.927 -1.606 -28.280 1.00 74.00 238 GLU A O 1
ATOM 1831 N N . ALA A 1 239 ? 15.381 -0.668 -29.725 1.00 78.69 239 ALA A N 1
ATOM 1832 C CA . ALA A 1 239 ? 15.253 -1.680 -30.769 1.00 78.69 239 ALA A CA 1
ATOM 1833 C C . ALA A 1 239 ? 15.855 -3.032 -30.350 1.00 78.69 239 ALA A C 1
ATOM 1835 O O . ALA A 1 239 ? 15.427 -4.073 -30.844 1.00 78.69 239 ALA A O 1
ATOM 1836 N N . ARG A 1 240 ? 16.825 -3.027 -29.426 1.00 75.56 240 ARG A N 1
ATOM 1837 C CA . ARG A 1 240 ? 17.465 -4.234 -28.875 1.00 75.56 240 ARG A CA 1
ATOM 1838 C C . ARG A 1 240 ? 16.756 -4.803 -27.645 1.00 75.56 240 ARG A C 1
ATOM 1840 O O . ARG A 1 240 ? 17.111 -5.889 -27.195 1.00 75.56 240 ARG A O 1
ATOM 1847 N N . MET A 1 241 ? 15.789 -4.087 -27.071 1.00 81.88 241 MET A N 1
ATOM 1848 C CA . MET A 1 241 ? 15.022 -4.586 -25.931 1.00 81.88 241 MET A CA 1
ATOM 1849 C C . MET A 1 241 ? 14.012 -5.634 -26.396 1.00 81.88 241 MET A C 1
ATOM 1851 O O . MET A 1 241 ? 13.069 -5.310 -27.113 1.00 81.88 241 MET A O 1
ATOM 1855 N N . ASP A 1 242 ? 14.127 -6.858 -25.883 1.00 81.19 242 ASP A N 1
ATOM 1856 C CA . ASP A 1 242 ? 13.092 -7.886 -26.054 1.00 81.19 242 ASP A CA 1
ATOM 1857 C C . ASP A 1 242 ? 11.768 -7.443 -25.418 1.00 81.19 242 ASP A C 1
ATOM 1859 O O . ASP A 1 242 ? 10.678 -7.799 -25.866 1.00 81.19 242 ASP A O 1
ATOM 1863 N N . ARG A 1 243 ? 11.862 -6.664 -24.332 1.00 80.75 243 ARG A N 1
ATOM 1864 C CA . ARG A 1 243 ? 10.708 -6.107 -23.627 1.00 80.75 243 ARG A CA 1
ATOM 1865 C C . ARG A 1 243 ? 11.030 -4.752 -23.014 1.00 80.75 243 ARG A C 1
ATOM 1867 O O . ARG A 1 243 ? 11.873 -4.665 -22.119 1.00 80.75 243 ARG A O 1
ATOM 1874 N N . LYS A 1 244 ? 10.283 -3.720 -23.408 1.00 80.06 244 LYS A N 1
ATOM 1875 C CA . LYS A 1 244 ? 10.320 -2.400 -22.762 1.00 80.06 244 LYS A CA 1
ATOM 1876 C C . LYS A 1 244 ? 9.618 -2.419 -21.404 1.00 80.06 244 LYS A C 1
ATOM 1878 O O . LYS A 1 244 ? 8.648 -3.147 -21.191 1.00 80.06 244 LYS A O 1
ATOM 1883 N N . LEU A 1 245 ? 10.122 -1.618 -20.471 1.00 77.69 245 LEU A N 1
ATOM 1884 C CA . LEU A 1 245 ? 9.599 -1.474 -19.113 1.00 77.69 245 LEU A CA 1
ATOM 1885 C C . LEU A 1 245 ? 9.084 -0.048 -18.889 1.00 77.69 245 LEU A C 1
ATOM 1887 O O . LEU A 1 245 ? 9.548 0.659 -17.996 1.00 77.69 245 LEU A O 1
ATOM 1891 N N . ASP A 1 246 ? 8.096 0.372 -19.677 1.00 76.88 246 ASP A N 1
ATOM 1892 C CA . ASP A 1 246 ? 7.589 1.754 -19.681 1.00 76.88 246 ASP A CA 1
ATOM 1893 C C . ASP A 1 246 ? 7.107 2.223 -18.300 1.00 76.88 246 ASP A C 1
ATOM 1895 O O . ASP A 1 246 ? 7.371 3.349 -17.884 1.00 76.88 246 ASP A O 1
ATOM 1899 N N . GLY A 1 247 ? 6.471 1.339 -17.521 1.00 70.50 247 GLY A N 1
ATOM 1900 C CA . GLY A 1 247 ? 6.064 1.650 -16.145 1.00 70.50 247 GLY A CA 1
ATOM 1901 C C . GLY A 1 247 ? 7.247 1.977 -15.225 1.00 70.50 247 GLY A C 1
ATOM 1902 O O . GLY A 1 247 ? 7.153 2.863 -14.375 1.00 70.50 247 GLY A O 1
ATOM 1903 N N . PHE A 1 248 ? 8.385 1.312 -15.428 1.00 73.31 248 PHE A N 1
ATOM 1904 C CA . PHE A 1 248 ? 9.615 1.606 -14.700 1.00 73.31 248 PHE A CA 1
ATOM 1905 C C . PHE A 1 248 ? 10.220 2.939 -15.147 1.00 73.31 248 PHE A C 1
ATOM 1907 O O . PHE A 1 248 ? 10.600 3.748 -14.301 1.00 73.31 248 PHE A O 1
ATOM 1914 N N . VAL A 1 249 ? 10.221 3.217 -16.454 1.00 75.31 249 VAL A N 1
ATOM 1915 C CA . VAL A 1 249 ? 10.643 4.513 -17.011 1.00 75.31 249 VAL A CA 1
ATOM 1916 C C . VAL A 1 249 ? 9.800 5.656 -16.436 1.00 75.31 249 VAL A C 1
ATOM 1918 O O . VAL A 1 249 ? 10.350 6.650 -15.960 1.00 75.31 249 VAL A O 1
ATOM 1921 N N . HIS A 1 250 ? 8.475 5.501 -16.383 1.00 75.12 250 HIS A N 1
ATOM 1922 C CA . HIS A 1 250 ? 7.576 6.482 -15.775 1.00 75.12 250 HIS A CA 1
ATOM 1923 C C . HIS A 1 250 ? 7.842 6.675 -14.280 1.00 75.12 250 HIS A C 1
ATOM 1925 O O . HIS A 1 250 ? 7.864 7.812 -13.808 1.00 75.12 250 HIS A O 1
ATOM 1931 N N . ALA A 1 251 ? 8.102 5.599 -13.532 1.00 71.62 251 ALA A N 1
ATOM 1932 C CA . ALA A 1 251 ? 8.456 5.696 -12.117 1.00 71.62 251 ALA A CA 1
ATOM 1933 C C . ALA A 1 251 ? 9.781 6.454 -11.909 1.00 71.62 251 ALA A C 1
ATOM 1935 O O . ALA A 1 251 ? 9.875 7.307 -11.023 1.00 71.62 251 ALA A O 1
ATOM 1936 N N . MET A 1 252 ? 10.792 6.193 -12.746 1.00 73.81 252 MET A N 1
ATOM 1937 C CA . MET A 1 252 ? 12.057 6.941 -12.749 1.00 73.81 252 MET A CA 1
ATOM 1938 C C . MET A 1 252 ? 11.845 8.419 -13.049 1.00 73.81 252 MET A C 1
ATOM 1940 O O . MET A 1 252 ? 12.405 9.279 -12.365 1.00 73.81 252 MET A O 1
ATOM 1944 N N . TYR A 1 253 ? 11.006 8.709 -14.038 1.00 73.56 253 TYR A N 1
ATOM 1945 C CA . TYR A 1 253 ? 10.684 10.066 -14.440 1.00 73.56 253 TYR A CA 1
ATOM 1946 C C . TYR A 1 253 ? 9.966 10.833 -13.323 1.00 73.56 253 TYR A C 1
ATOM 1948 O O . TYR A 1 253 ? 10.417 11.910 -12.932 1.00 73.56 253 TYR A O 1
ATOM 1956 N N . GLN A 1 254 ? 8.920 10.250 -12.726 1.00 72.44 254 GLN A N 1
ATOM 1957 C CA . GLN A 1 254 ? 8.198 10.839 -11.592 1.00 72.44 254 GLN A CA 1
ATOM 1958 C C . GLN A 1 254 ? 9.118 11.081 -10.391 1.00 72.44 254 GLN A C 1
ATOM 1960 O O . GLN A 1 254 ? 9.106 12.167 -9.810 1.00 72.44 254 GLN A O 1
ATOM 1965 N N . TYR A 1 255 ? 9.965 10.106 -10.046 1.00 73.88 255 TYR A N 1
ATOM 1966 C CA . TYR A 1 255 ? 10.924 10.252 -8.951 1.00 73.88 255 TYR A CA 1
ATOM 1967 C C . TYR A 1 255 ? 11.905 11.410 -9.190 1.00 73.88 255 TYR A C 1
ATOM 1969 O O . TYR A 1 255 ? 12.237 12.147 -8.252 1.00 73.88 255 TYR A O 1
ATOM 1977 N N . GLY A 1 256 ? 12.374 11.556 -10.434 1.00 70.38 256 GLY A N 1
ATOM 1978 C CA . GLY A 1 256 ? 13.247 12.644 -10.863 1.00 70.38 256 GLY A CA 1
ATOM 1979 C C . GLY A 1 256 ? 12.558 14.004 -10.783 1.00 70.38 256 GLY A C 1
ATOM 1980 O O . GLY A 1 256 ? 13.118 14.925 -10.191 1.00 70.38 256 GLY A O 1
ATOM 1981 N N . LEU A 1 257 ? 11.334 14.116 -11.307 1.00 70.06 257 LEU A N 1
ATOM 1982 C CA . LEU A 1 257 ? 10.548 15.354 -11.301 1.00 70.06 257 LEU A CA 1
ATOM 1983 C C . LEU A 1 257 ? 10.255 15.871 -9.890 1.00 70.06 257 LEU A C 1
ATOM 1985 O O . LEU A 1 257 ? 10.330 17.075 -9.663 1.00 70.06 257 LEU A O 1
ATOM 1989 N N . GLU A 1 258 ? 9.994 14.984 -8.923 1.00 70.62 258 GLU A N 1
ATOM 1990 C CA . GLU A 1 258 ? 9.790 15.380 -7.520 1.00 70.62 258 GLU A CA 1
ATOM 1991 C C . GLU A 1 258 ? 11.015 16.071 -6.887 1.00 70.62 258 GLU A C 1
ATOM 1993 O O . GLU A 1 258 ? 10.891 16.680 -5.824 1.00 70.62 258 GLU A O 1
ATOM 1998 N N . ARG A 1 259 ? 12.210 15.931 -7.481 1.00 72.12 259 ARG A N 1
ATOM 1999 C CA . ARG A 1 259 ? 13.487 16.375 -6.892 1.00 72.12 259 ARG A CA 1
ATOM 2000 C C . ARG A 1 259 ? 14.224 17.400 -7.738 1.00 72.12 259 ARG A C 1
ATOM 2002 O O . ARG A 1 259 ? 14.937 18.233 -7.190 1.00 72.12 259 ARG A O 1
ATOM 2009 N N . ASN A 1 260 ? 14.085 17.327 -9.055 1.00 67.50 260 ASN A N 1
ATOM 2010 C CA . ASN A 1 260 ? 14.751 18.221 -9.980 1.00 67.50 260 ASN A CA 1
ATOM 2011 C C . ASN A 1 260 ? 13.825 18.517 -11.171 1.00 67.50 260 ASN A C 1
ATOM 2013 O O . ASN A 1 260 ? 13.569 17.611 -11.965 1.00 67.50 260 ASN A O 1
ATOM 2017 N N . PRO A 1 261 ? 13.375 19.769 -11.368 1.00 62.69 261 PRO A N 1
ATOM 2018 C CA . PRO A 1 261 ? 12.520 20.122 -12.503 1.00 62.69 261 PRO A CA 1
ATOM 2019 C C . PRO A 1 261 ? 13.202 19.876 -13.860 1.00 62.69 261 PRO A C 1
ATOM 2021 O O . PRO A 1 261 ? 12.528 19.573 -14.841 1.00 62.69 261 PRO A O 1
ATOM 2024 N N . LEU A 1 262 ? 14.542 19.898 -13.927 1.00 64.19 262 LEU A N 1
ATOM 2025 C CA . LEU A 1 262 ? 15.297 19.561 -15.143 1.00 64.19 262 LEU A CA 1
ATOM 2026 C C . LEU A 1 262 ? 15.205 18.074 -15.518 1.00 64.19 262 LEU A C 1
ATOM 2028 O O . LEU A 1 262 ? 15.610 17.704 -16.624 1.00 64.19 262 LEU A O 1
ATOM 2032 N N . ALA A 1 263 ? 14.667 17.221 -14.634 1.00 64.62 263 ALA A N 1
ATOM 2033 C CA . ALA A 1 263 ? 14.360 15.833 -14.956 1.00 64.62 263 ALA A CA 1
ATOM 2034 C C . ALA A 1 263 ? 13.339 15.726 -16.095 1.00 64.62 263 ALA A C 1
ATOM 2036 O O . ALA A 1 263 ? 13.384 14.733 -16.817 1.00 64.62 263 ALA A O 1
ATOM 2037 N N . ALA A 1 264 ? 12.521 16.764 -16.324 1.00 61.97 264 ALA A N 1
ATOM 2038 C CA . ALA A 1 264 ? 11.592 16.825 -17.447 1.00 61.97 264 ALA A CA 1
ATOM 2039 C C . ALA A 1 264 ? 12.287 16.635 -18.808 1.00 61.97 264 ALA A C 1
ATOM 2041 O O . ALA A 1 264 ? 11.736 16.002 -19.702 1.00 61.97 264 ALA A O 1
ATOM 2042 N N . ASN A 1 265 ? 13.537 17.102 -18.915 1.00 63.06 265 ASN A N 1
ATOM 2043 C CA . ASN A 1 265 ? 14.388 17.018 -20.106 1.00 63.06 265 ASN A CA 1
ATOM 2044 C C . ASN A 1 265 ? 15.245 15.734 -20.134 1.00 63.06 265 ASN A C 1
ATOM 2046 O O . ASN A 1 265 ? 16.349 15.724 -20.702 1.00 63.06 265 ASN A O 1
ATOM 2050 N N . SER A 1 266 ? 14.829 14.692 -19.411 1.00 68.62 266 SER A N 1
ATOM 2051 C CA . SER A 1 266 ? 15.521 13.402 -19.377 1.00 68.62 266 SER A CA 1
ATOM 2052 C C . SER A 1 266 ? 14.887 12.456 -20.379 1.00 68.62 266 SER A C 1
ATOM 2054 O O . SER A 1 266 ? 13.729 12.088 -20.219 1.00 68.62 266 SER A O 1
ATOM 2056 N N . ASN A 1 267 ? 15.679 11.989 -21.340 1.00 69.50 267 ASN A N 1
ATOM 2057 C CA . ASN A 1 267 ? 15.289 10.842 -22.146 1.00 69.50 267 ASN A CA 1
ATOM 2058 C C . ASN A 1 267 ? 15.725 9.573 -21.405 1.00 69.50 267 ASN A C 1
ATOM 2060 O O . ASN A 1 267 ? 16.905 9.210 -21.410 1.00 69.50 267 ASN A O 1
ATOM 2064 N N . LEU A 1 268 ? 14.783 8.979 -20.677 1.00 76.12 268 LEU A N 1
ATOM 2065 C CA . LEU A 1 268 ? 14.954 7.742 -19.920 1.00 76.12 268 LEU A CA 1
ATOM 2066 C C . LEU A 1 268 ? 14.446 6.571 -20.761 1.00 76.12 268 LEU A C 1
ATOM 2068 O O . LEU A 1 268 ? 13.452 6.714 -21.461 1.00 76.12 268 LEU A O 1
ATOM 2072 N N . THR A 1 269 ? 15.098 5.419 -20.658 1.00 78.50 269 THR A N 1
ATOM 2073 C CA . THR A 1 269 ? 14.607 4.179 -21.269 1.00 78.50 269 THR A CA 1
ATOM 2074 C C . THR A 1 269 ? 15.035 2.992 -20.418 1.00 78.50 269 THR A C 1
ATOM 2076 O O . THR A 1 269 ? 16.071 3.050 -19.748 1.00 78.50 269 THR A O 1
ATOM 2079 N N . ALA A 1 270 ? 14.228 1.939 -20.392 1.00 82.75 270 ALA A N 1
ATOM 2080 C CA . ALA A 1 270 ? 14.491 0.742 -19.611 1.00 82.75 270 ALA A CA 1
ATOM 2081 C C . ALA A 1 270 ? 13.821 -0.468 -20.249 1.00 82.75 270 ALA A C 1
ATOM 2083 O O . ALA A 1 270 ? 12.675 -0.391 -20.693 1.00 82.75 270 ALA A O 1
ATOM 2084 N N . GLY A 1 271 ? 14.506 -1.603 -20.219 1.00 80.56 271 GLY A N 1
ATOM 2085 C CA . GLY A 1 271 ? 13.989 -2.843 -20.765 1.00 80.56 271 GLY A CA 1
ATOM 2086 C C . GLY A 1 271 ? 14.846 -4.043 -20.424 1.00 80.56 271 GLY A C 1
ATOM 2087 O O . GLY A 1 271 ? 15.881 -3.943 -19.766 1.00 80.56 271 GLY A O 1
ATOM 2088 N N . VAL A 1 272 ? 14.377 -5.200 -20.864 1.00 79.88 272 VAL A N 1
ATOM 2089 C CA . VAL A 1 272 ? 15.118 -6.453 -20.775 1.00 79.88 272 VAL A CA 1
ATOM 2090 C C . VAL A 1 272 ? 15.762 -6.719 -22.128 1.00 79.88 272 VAL A C 1
ATOM 2092 O O . VAL A 1 272 ? 15.076 -6.670 -23.148 1.00 79.88 272 VAL A O 1
ATOM 2095 N N . VAL A 1 273 ? 17.065 -6.988 -22.110 1.00 77.56 273 VAL A N 1
ATOM 2096 C CA . VAL A 1 273 ? 17.834 -7.486 -23.254 1.00 77.56 273 VAL A CA 1
ATOM 2097 C C . VAL A 1 273 ? 18.327 -8.874 -22.864 1.00 77.56 273 VAL A C 1
ATOM 2099 O O . VAL A 1 273 ? 19.135 -9.023 -21.948 1.00 77.56 273 VAL A O 1
ATOM 2102 N N . GLN A 1 274 ? 17.781 -9.899 -23.499 1.00 77.25 274 GLN A N 1
ATOM 2103 C CA . GLN A 1 274 ? 17.906 -11.309 -23.148 1.00 77.25 274 GLN A CA 1
ATOM 2104 C C . GLN A 1 274 ? 17.554 -11.581 -21.676 1.00 77.25 274 GLN A C 1
ATOM 2106 O O . GLN A 1 274 ? 16.383 -11.653 -21.301 1.00 77.25 274 GLN A O 1
ATOM 2111 N N . LYS A 1 275 ? 18.565 -11.737 -20.816 1.00 74.12 275 LYS A N 1
ATOM 2112 C CA . LYS A 1 275 ? 18.413 -11.969 -19.369 1.00 74.12 275 LYS A CA 1
ATOM 2113 C C . LYS A 1 275 ? 18.836 -10.766 -18.522 1.00 74.12 275 LYS A C 1
ATOM 2115 O O . LYS A 1 275 ? 18.690 -10.806 -17.299 1.00 74.12 275 LYS A O 1
ATOM 2120 N N . SER A 1 276 ? 19.331 -9.710 -19.158 1.00 75.12 276 SER A N 1
ATOM 2121 C CA . SER A 1 276 ? 19.897 -8.531 -18.514 1.00 75.12 276 SER A CA 1
ATOM 2122 C C . SER A 1 276 ? 18.863 -7.414 -18.435 1.00 75.12 276 SER A C 1
ATOM 2124 O O . SER A 1 276 ? 18.290 -6.996 -19.445 1.00 75.12 276 SER A O 1
ATOM 2126 N N . LEU A 1 277 ? 18.635 -6.885 -17.232 1.00 76.06 277 LEU A N 1
ATOM 2127 C CA . LEU A 1 277 ? 17.877 -5.651 -17.063 1.00 76.06 277 LEU A CA 1
ATOM 2128 C C . LEU A 1 277 ? 18.779 -4.475 -17.436 1.00 76.06 277 LEU A C 1
ATOM 2130 O O . LEU A 1 277 ? 19.762 -4.208 -16.750 1.00 76.06 277 LEU A O 1
ATOM 2134 N N . SER A 1 278 ? 18.427 -3.758 -18.495 1.00 71.56 278 SER A N 1
ATOM 2135 C CA . SER A 1 278 ? 19.188 -2.610 -18.980 1.00 71.56 278 SER A CA 1
ATOM 2136 C C . SER A 1 278 ? 18.362 -1.346 -18.840 1.00 71.56 278 SER A C 1
ATOM 2138 O O . SER A 1 278 ? 17.214 -1.293 -19.284 1.00 71.56 278 SER A O 1
ATOM 2140 N N . PHE A 1 279 ? 18.928 -0.300 -18.244 1.00 71.81 279 PHE A N 1
ATOM 2141 C CA . PHE A 1 279 ? 18.274 1.001 -18.267 1.00 71.81 279 PHE A CA 1
ATOM 2142 C C . PHE A 1 279 ? 19.247 2.164 -18.328 1.00 71.81 279 PHE A C 1
ATOM 2144 O O . PHE A 1 279 ? 20.358 2.139 -17.795 1.00 71.81 279 PHE A O 1
ATOM 2151 N N . ARG A 1 280 ? 18.771 3.225 -18.969 1.00 72.00 280 ARG A N 1
ATOM 2152 C CA . ARG A 1 280 ? 19.441 4.506 -19.085 1.00 72.00 280 ARG A CA 1
ATOM 2153 C C . ARG A 1 280 ? 18.881 5.477 -18.067 1.00 72.00 280 ARG A C 1
ATOM 2155 O O . ARG A 1 280 ? 17.665 5.617 -17.927 1.00 72.00 280 ARG A O 1
ATOM 2162 N N . SER A 1 281 ? 19.756 6.291 -17.486 1.00 61.94 281 SER A N 1
ATOM 2163 C CA . SER A 1 281 ? 19.305 7.549 -16.908 1.00 61.94 281 SER A CA 1
ATOM 2164 C C . SER A 1 281 ? 20.281 8.717 -17.104 1.00 61.94 281 SER A C 1
ATOM 2166 O O . SER A 1 281 ? 21.487 8.543 -17.269 1.00 61.94 281 SER A O 1
ATOM 2168 N N . LYS A 1 282 ? 19.747 9.945 -17.164 1.00 59.12 282 LYS A N 1
ATOM 2169 C CA . LYS A 1 282 ? 20.550 11.175 -17.274 1.00 59.12 282 LYS A CA 1
ATOM 2170 C C . LYS A 1 282 ? 21.255 11.439 -15.941 1.00 59.12 282 LYS A C 1
ATOM 2172 O O . LYS A 1 282 ? 20.708 11.120 -14.888 1.00 59.12 282 LYS A O 1
ATOM 2177 N N . ARG A 1 283 ? 22.418 12.104 -15.993 1.00 47.31 283 ARG A N 1
ATOM 2178 C CA . ARG A 1 283 ? 23.376 12.437 -14.904 1.00 47.31 283 ARG A CA 1
ATOM 2179 C C . ARG A 1 283 ? 22.806 13.044 -13.597 1.00 47.31 283 ARG A C 1
ATOM 2181 O O . ARG A 1 283 ? 23.570 13.318 -12.685 1.00 47.31 283 ARG A O 1
ATOM 2188 N N . GLY A 1 284 ? 21.492 13.254 -13.493 1.00 39.94 284 GLY A N 1
ATOM 2189 C CA . GLY A 1 284 ? 20.779 13.610 -12.262 1.00 39.94 284 GLY A CA 1
ATOM 2190 C C . GLY A 1 284 ? 19.761 12.564 -11.791 1.00 39.94 284 GLY A C 1
ATOM 2191 O O . GLY A 1 284 ? 19.569 12.410 -10.595 1.00 39.94 284 GLY A O 1
ATOM 2192 N N . ALA A 1 285 ? 19.131 11.797 -12.683 1.00 39.53 285 ALA A N 1
ATOM 2193 C CA . ALA A 1 285 ? 18.150 10.787 -12.296 1.00 39.53 285 ALA A CA 1
ATOM 2194 C C . ALA A 1 285 ? 18.818 9.477 -11.827 1.00 39.53 285 ALA A C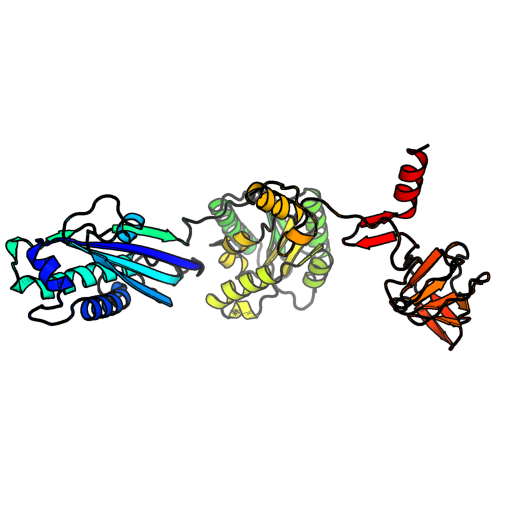 1
ATOM 2196 O O . ALA A 1 285 ? 18.266 8.811 -10.954 1.00 39.53 285 ALA A O 1
ATOM 2197 N N . VAL A 1 286 ? 20.027 9.130 -12.314 1.00 39.38 286 VAL A N 1
ATOM 2198 C CA . VAL A 1 286 ? 20.744 7.899 -11.903 1.00 39.38 286 VAL A CA 1
ATOM 2199 C C . VAL A 1 286 ? 21.088 7.978 -10.424 1.00 39.38 286 VAL A C 1
ATOM 2201 O O . VAL A 1 286 ? 20.740 7.077 -9.683 1.00 39.38 286 VAL A O 1
ATOM 2204 N N . CYS A 1 287 ? 21.679 9.080 -9.964 1.00 33.88 287 CYS A N 1
ATOM 2205 C CA . CYS A 1 287 ? 22.073 9.319 -8.569 1.00 33.88 287 CYS A CA 1
ATOM 2206 C C . CYS A 1 287 ? 20.890 9.597 -7.616 1.00 33.88 287 CYS A C 1
ATOM 2208 O O . CYS A 1 287 ? 21.055 9.631 -6.397 1.00 33.88 287 CYS A O 1
ATOM 2210 N N . HIS A 1 288 ? 19.684 9.778 -8.159 1.00 35.94 288 HIS A N 1
ATOM 2211 C CA . HIS A 1 288 ? 18.467 10.012 -7.385 1.00 35.94 288 HIS A CA 1
ATOM 2212 C C . HIS A 1 288 ? 17.663 8.711 -7.230 1.00 35.94 288 HIS A C 1
ATOM 2214 O O . HIS A 1 288 ? 17.333 8.341 -6.107 1.00 35.94 288 HIS A O 1
ATOM 2220 N N . PHE A 1 289 ? 17.442 7.957 -8.310 1.00 38.25 289 PHE A N 1
ATOM 2221 C CA . PHE A 1 289 ? 16.703 6.685 -8.294 1.00 38.25 289 PHE A CA 1
ATOM 2222 C C . PHE A 1 289 ? 17.419 5.560 -7.540 1.00 38.25 289 PHE A C 1
ATOM 2224 O O . PHE A 1 289 ? 16.835 4.600 -7.054 1.00 38.25 289 PHE A O 1
ATOM 2231 N N . THR A 1 290 ? 18.723 5.696 -7.409 1.00 39.81 290 THR A N 1
ATOM 2232 C CA . THR A 1 290 ? 19.597 4.693 -6.827 1.00 39.81 290 THR A CA 1
ATOM 2233 C C . THR A 1 290 ? 19.587 4.808 -5.288 1.00 39.81 290 THR A C 1
ATOM 2235 O O . THR A 1 290 ? 19.808 3.814 -4.600 1.00 39.81 290 THR A O 1
ATOM 2238 N N . LYS A 1 291 ? 19.155 5.956 -4.708 1.00 38.12 291 LYS A N 1
ATOM 2239 C CA . LYS A 1 291 ? 18.944 6.122 -3.247 1.00 38.12 291 LYS A CA 1
ATOM 2240 C C . LYS A 1 291 ? 17.822 5.235 -2.708 1.00 38.12 291 LYS A C 1
ATOM 2242 O O . LYS A 1 291 ? 17.803 4.943 -1.507 1.00 38.12 291 LYS A O 1
ATOM 2247 N N . ASP A 1 292 ? 16.914 4.816 -3.585 1.00 43.12 292 ASP A N 1
ATOM 2248 C CA . ASP A 1 292 ? 15.838 3.884 -3.290 1.00 43.12 292 ASP A CA 1
ATOM 2249 C C . ASP A 1 292 ? 15.449 3.117 -4.566 1.00 43.12 292 ASP A C 1
ATOM 2251 O O . ASP A 1 292 ? 14.535 3.511 -5.284 1.00 43.12 292 ASP A O 1
ATOM 2255 N N . ILE A 1 293 ? 16.128 1.995 -4.833 1.00 48.97 293 ILE A N 1
ATOM 2256 C CA . ILE A 1 293 ? 15.811 1.078 -5.945 1.00 48.97 293 ILE A CA 1
ATOM 2257 C C . ILE A 1 293 ? 14.491 0.308 -5.740 1.00 48.97 293 ILE A C 1
ATOM 2259 O O . ILE A 1 293 ? 14.189 -0.617 -6.488 1.00 48.97 293 ILE A O 1
ATOM 2263 N N . SER A 1 294 ? 13.668 0.694 -4.758 1.00 43.62 294 SER A N 1
ATOM 2264 C CA . SER A 1 294 ? 12.365 0.080 -4.499 1.00 43.62 294 SER A CA 1
ATOM 2265 C C . SER A 1 294 ? 11.400 0.022 -5.693 1.00 43.62 294 SER A C 1
ATOM 2267 O O . SER A 1 294 ? 10.548 -0.855 -5.689 1.00 43.62 294 SER A O 1
ATOM 2269 N N . PRO A 1 295 ? 11.478 0.862 -6.739 1.00 45.53 295 PRO A N 1
ATOM 2270 C CA . PRO A 1 295 ? 10.681 0.645 -7.949 1.00 45.53 295 PRO A CA 1
ATOM 2271 C C . PRO A 1 295 ? 11.083 -0.610 -8.752 1.00 45.53 295 PRO A C 1
ATOM 2273 O O . PRO A 1 295 ? 10.264 -1.128 -9.506 1.00 45.53 295 PRO A O 1
ATOM 2276 N N . LEU A 1 296 ? 12.298 -1.152 -8.558 1.00 46.50 296 LEU A N 1
ATOM 2277 C CA . LEU A 1 296 ? 12.662 -2.501 -9.025 1.00 46.50 296 LEU A CA 1
ATOM 2278 C C . LEU A 1 296 ? 11.894 -3.597 -8.259 1.00 46.50 296 LEU A C 1
ATOM 2280 O O . LEU A 1 296 ? 11.792 -4.719 -8.753 1.00 46.50 296 LEU A O 1
ATOM 2284 N N . ASN A 1 297 ? 11.305 -3.292 -7.090 1.00 44.66 297 ASN A N 1
ATOM 2285 C CA . ASN A 1 297 ? 10.588 -4.261 -6.244 1.00 44.66 297 ASN A CA 1
ATOM 2286 C C . ASN A 1 297 ? 9.295 -4.804 -6.870 1.00 44.66 297 ASN A C 1
ATOM 2288 O O . ASN A 1 297 ? 8.711 -5.729 -6.313 1.00 44.66 297 ASN A O 1
ATOM 2292 N N . GLY A 1 298 ? 8.841 -4.247 -7.997 1.00 41.44 298 GLY A N 1
ATOM 2293 C CA . GLY A 1 298 ? 7.703 -4.755 -8.770 1.00 41.44 298 GLY A CA 1
ATOM 2294 C C . GLY A 1 298 ? 8.085 -5.387 -10.111 1.00 41.44 298 GLY A C 1
ATOM 2295 O O . GLY A 1 298 ? 7.209 -5.871 -10.819 1.00 41.44 298 GLY A O 1
ATOM 2296 N N . LEU A 1 299 ? 9.372 -5.381 -10.481 1.00 40.84 299 LEU A N 1
ATOM 2297 C CA . LEU A 1 299 ? 9.839 -5.895 -11.776 1.00 40.84 299 LEU A CA 1
ATOM 2298 C C . LEU A 1 299 ? 10.145 -7.392 -11.773 1.00 40.84 299 LEU A C 1
ATOM 2300 O O . LEU A 1 299 ? 10.315 -7.981 -12.840 1.00 40.84 299 LEU A O 1
ATOM 2304 N N . ALA A 1 300 ? 10.133 -8.028 -10.602 1.00 45.25 300 ALA A N 1
ATOM 2305 C CA . ALA A 1 300 ? 10.003 -9.474 -10.508 1.00 45.25 300 ALA A CA 1
ATOM 2306 C C . ALA A 1 300 ? 8.545 -9.874 -10.791 1.00 45.25 300 ALA A C 1
ATOM 2308 O O . ALA A 1 300 ? 7.853 -10.414 -9.931 1.00 45.25 300 ALA A O 1
ATOM 2309 N N . MET A 1 301 ? 8.070 -9.605 -12.011 1.00 44.38 301 MET A N 1
ATOM 2310 C CA . MET A 1 301 ? 7.016 -10.445 -12.557 1.00 44.38 301 MET A CA 1
ATOM 2311 C C . MET A 1 301 ? 7.658 -11.800 -12.805 1.00 44.38 301 MET A C 1
ATOM 2313 O O . MET A 1 301 ? 8.399 -11.994 -13.769 1.00 44.38 301 MET A O 1
ATOM 2317 N N . ILE A 1 302 ? 7.398 -12.700 -11.865 1.00 46.81 302 ILE A N 1
ATOM 2318 C CA . ILE A 1 302 ? 7.470 -14.136 -12.079 1.00 46.81 302 ILE A CA 1
ATOM 2319 C C . ILE A 1 302 ? 6.828 -14.470 -13.429 1.00 46.81 302 ILE A C 1
ATOM 2321 O O . ILE A 1 302 ? 5.876 -13.809 -13.864 1.00 46.81 302 ILE A O 1
ATOM 2325 N N . SER A 1 303 ? 7.386 -15.450 -14.132 1.00 53.44 303 SER A N 1
ATOM 2326 C CA . SER A 1 303 ? 6.801 -15.896 -15.397 1.00 53.44 303 SER A CA 1
ATOM 2327 C C . SER A 1 303 ? 5.331 -16.287 -15.195 1.00 53.44 303 SER A C 1
ATOM 2329 O O . SER A 1 303 ? 4.930 -16.638 -14.087 1.00 53.44 303 SER A O 1
ATOM 2331 N N . TYR A 1 304 ? 4.517 -16.262 -16.258 1.00 55.53 304 TYR A N 1
ATOM 2332 C CA . TYR A 1 304 ? 3.137 -16.765 -16.183 1.00 55.53 304 TYR A CA 1
ATOM 2333 C C . TYR A 1 304 ? 3.081 -18.153 -15.525 1.00 55.53 304 TYR A C 1
ATOM 2335 O O . TYR A 1 304 ? 2.211 -18.400 -14.697 1.00 55.53 304 TYR A O 1
ATOM 2343 N N . GLN A 1 305 ? 4.054 -19.015 -15.840 1.00 58.38 305 GLN A N 1
ATOM 2344 C CA . GLN A 1 305 ? 4.148 -20.350 -15.266 1.00 58.38 305 GLN A CA 1
ATOM 2345 C C . GLN A 1 305 ? 4.454 -20.313 -13.765 1.00 58.38 305 GLN A C 1
ATOM 2347 O O . GLN A 1 305 ? 3.727 -20.915 -12.993 1.00 58.38 305 GLN A O 1
ATOM 2352 N N . GLU A 1 306 ? 5.452 -19.542 -13.330 1.00 61.53 306 GLU A N 1
ATOM 2353 C CA . GLU A 1 306 ? 5.752 -19.383 -11.898 1.00 61.53 306 GLU A CA 1
ATOM 2354 C C . GLU A 1 306 ? 4.582 -18.746 -11.124 1.00 61.53 306 GLU A C 1
ATOM 2356 O O . GLU A 1 306 ? 4.332 -19.107 -9.975 1.00 61.53 306 GLU A O 1
ATOM 2361 N N . ALA A 1 307 ? 3.846 -17.810 -11.736 1.00 59.69 307 ALA A N 1
ATOM 2362 C CA . ALA A 1 307 ? 2.633 -17.233 -11.154 1.00 59.69 307 ALA A CA 1
ATOM 2363 C C . ALA A 1 307 ? 1.536 -18.279 -10.996 1.00 59.69 307 ALA A C 1
ATOM 2365 O O . ALA A 1 307 ? 0.936 -18.381 -9.926 1.00 59.69 307 ALA A O 1
ATOM 2366 N N . LEU A 1 308 ? 1.301 -19.062 -12.047 1.00 64.38 308 LEU A N 1
ATOM 2367 C CA . LEU A 1 308 ? 0.332 -20.143 -12.047 1.00 64.38 308 LEU A CA 1
ATOM 2368 C C . LEU A 1 308 ? 0.692 -21.192 -10.990 1.00 64.38 308 LEU A C 1
ATOM 2370 O O . LEU A 1 308 ? -0.162 -21.543 -10.185 1.00 64.38 308 LEU A O 1
ATOM 2374 N N . ASP A 1 309 ? 1.954 -21.611 -10.917 1.00 74.94 309 ASP A N 1
ATOM 2375 C CA . ASP A 1 309 ? 2.430 -22.611 -9.959 1.00 74.94 309 ASP A CA 1
ATOM 2376 C C . ASP A 1 309 ? 2.275 -22.123 -8.508 1.00 74.94 309 ASP A C 1
ATOM 2378 O O . ASP A 1 309 ? 1.815 -22.867 -7.643 1.00 74.94 309 ASP A O 1
ATOM 2382 N N . LEU A 1 310 ? 2.591 -20.852 -8.226 1.00 76.75 310 LEU A N 1
ATOM 2383 C CA . LEU A 1 310 ? 2.408 -20.258 -6.896 1.00 76.75 310 LEU A CA 1
ATOM 2384 C C . LEU A 1 310 ? 0.935 -20.109 -6.505 1.00 76.75 310 LEU A C 1
ATOM 2386 O O . LEU A 1 310 ? 0.599 -20.270 -5.328 1.00 76.75 310 LEU A O 1
ATOM 2390 N N . ILE A 1 311 ? 0.066 -19.782 -7.466 1.00 77.00 311 ILE A N 1
ATOM 2391 C CA . ILE A 1 311 ? -1.382 -19.735 -7.251 1.00 77.00 311 ILE A CA 1
ATOM 2392 C C . ILE A 1 311 ? -1.891 -21.145 -6.973 1.00 77.00 311 ILE A C 1
ATOM 2394 O O . ILE A 1 311 ? -2.548 -21.341 -5.958 1.00 77.00 311 ILE A O 1
ATOM 2398 N N . LEU A 1 312 ? -1.544 -22.129 -7.804 1.00 77.75 312 LEU A N 1
ATOM 2399 C CA . LEU A 1 312 ? -1.975 -23.520 -7.649 1.00 77.75 312 LEU A CA 1
ATOM 2400 C C . LEU A 1 312 ? -1.472 -24.143 -6.341 1.00 77.75 312 LEU A C 1
ATOM 2402 O O . LEU A 1 312 ? -2.218 -24.870 -5.695 1.00 77.75 312 LEU A O 1
ATOM 2406 N N . ALA A 1 313 ? -0.260 -23.805 -5.895 1.00 79.62 313 ALA A N 1
ATOM 2407 C CA . ALA A 1 313 ? 0.285 -24.276 -4.620 1.00 79.62 313 ALA A CA 1
ATOM 2408 C C . ALA A 1 313 ? -0.456 -23.724 -3.386 1.00 79.62 313 ALA A C 1
ATOM 2410 O O . ALA A 1 313 ? -0.363 -24.304 -2.305 1.00 79.62 313 ALA A O 1
ATOM 2411 N N . LYS A 1 314 ? -1.153 -22.588 -3.518 1.00 79.06 314 LYS A N 1
ATOM 2412 C CA . LYS A 1 314 ? -1.917 -21.945 -2.431 1.00 79.06 314 LYS A CA 1
ATOM 2413 C C . LYS A 1 314 ? -3.428 -22.047 -2.603 1.00 79.06 314 LYS A C 1
ATOM 2415 O O . LYS A 1 314 ? -4.162 -21.783 -1.651 1.00 79.06 314 LYS A O 1
ATOM 2420 N N . ALA A 1 315 ? -3.890 -22.360 -3.808 1.00 76.38 315 ALA A N 1
ATOM 2421 C CA . ALA A 1 315 ? -5.291 -22.542 -4.111 1.00 76.38 315 ALA A CA 1
ATOM 2422 C C . ALA A 1 315 ? -5.813 -23.736 -3.312 1.00 76.38 315 ALA A C 1
ATOM 2424 O O . ALA A 1 315 ? -5.193 -24.796 -3.255 1.00 76.38 315 ALA A O 1
ATOM 2425 N N . LEU A 1 316 ? -6.964 -23.547 -2.673 1.00 68.25 316 LEU A N 1
ATOM 2426 C CA . LEU A 1 316 ? -7.670 -24.636 -2.019 1.00 68.25 316 LEU A CA 1
ATOM 2427 C C . LEU A 1 316 ? -8.071 -25.648 -3.092 1.00 68.25 316 LEU A C 1
ATOM 2429 O O . LEU A 1 316 ? -8.830 -25.312 -3.999 1.00 68.25 316 LEU A O 1
ATOM 2433 N N . GLN A 1 317 ? -7.575 -26.879 -2.981 1.00 65.44 317 GLN A N 1
ATOM 2434 C CA . GLN A 1 317 ? -8.126 -27.987 -3.749 1.00 65.44 317 GLN A CA 1
ATOM 2435 C C . GLN A 1 317 ? -9.517 -28.282 -3.194 1.00 65.44 317 GLN A C 1
ATOM 2437 O O . GLN A 1 317 ? -9.670 -28.821 -2.097 1.00 65.44 317 GLN A O 1
ATOM 2442 N N . TRP A 1 318 ? -10.543 -27.867 -3.929 1.00 63.69 318 TRP A N 1
ATOM 2443 C CA . TRP A 1 318 ? -11.885 -28.375 -3.703 1.00 63.69 318 TRP A CA 1
ATOM 2444 C C . TRP A 1 318 ? -11.882 -29.825 -4.183 1.00 63.69 318 TRP A C 1
ATOM 2446 O O . TRP A 1 318 ? -11.490 -30.093 -5.316 1.00 63.69 318 TRP A O 1
ATOM 2456 N N . GLY A 1 319 ? -12.199 -30.758 -3.284 1.00 77.25 319 GLY A N 1
ATOM 2457 C CA . GLY A 1 319 ? -12.239 -32.180 -3.616 1.00 77.25 319 GLY A CA 1
ATOM 2458 C C . GLY A 1 319 ? -13.217 -32.472 -4.754 1.00 77.25 319 GLY A C 1
ATOM 2459 O O . GLY A 1 319 ? -14.066 -31.650 -5.098 1.00 77.25 319 GLY A O 1
ATOM 2460 N N . GLU A 1 320 ? -13.101 -33.660 -5.328 1.00 86.25 320 GLU A N 1
ATOM 2461 C CA . GLU A 1 320 ? -13.955 -34.094 -6.429 1.00 86.25 320 GLU A CA 1
ATOM 2462 C C . GLU A 1 320 ? -15.183 -34.839 -5.895 1.00 86.25 320 GLU A C 1
ATOM 2464 O O . GLU A 1 320 ? -15.093 -35.620 -4.945 1.00 86.25 320 GLU A O 1
ATOM 2469 N N . GLU A 1 321 ? -16.339 -34.621 -6.518 1.00 86.38 321 GLU A N 1
ATOM 2470 C CA . GLU A 1 321 ? -17.566 -35.369 -6.245 1.00 86.38 321 GLU A CA 1
ATOM 2471 C C . GLU A 1 321 ? -18.189 -35.858 -7.556 1.00 86.38 321 GLU A C 1
ATOM 2473 O O . GLU A 1 321 ? -18.122 -35.184 -8.584 1.00 86.38 321 GLU A O 1
ATOM 2478 N N . THR A 1 322 ? -18.790 -37.051 -7.535 1.00 89.69 322 THR A N 1
ATOM 2479 C CA . THR A 1 322 ? -19.528 -37.601 -8.681 1.00 89.69 322 THR A CA 1
ATOM 2480 C C . THR A 1 322 ? -21.019 -37.441 -8.435 1.00 89.69 322 THR A C 1
ATOM 2482 O O . THR A 1 322 ? -21.550 -37.988 -7.469 1.00 89.69 322 THR A O 1
ATOM 2485 N N . LEU A 1 323 ? -21.695 -36.710 -9.319 1.00 88.38 323 LEU A N 1
ATOM 2486 C CA . LEU A 1 323 ? -23.120 -36.407 -9.212 1.00 88.38 323 LEU A CA 1
ATOM 2487 C C . LEU A 1 323 ? -23.836 -36.647 -10.551 1.00 88.38 323 LEU A C 1
ATOM 2489 O O . LEU A 1 323 ? -23.209 -36.527 -11.608 1.00 88.38 323 LEU A O 1
ATOM 2493 N N . PRO A 1 324 ? -25.148 -36.945 -10.532 1.00 90.75 324 PRO A N 1
ATOM 2494 C CA . PRO A 1 324 ? -25.985 -36.915 -11.730 1.00 90.75 324 PRO A CA 1
ATOM 2495 C C . PRO A 1 324 ? -26.001 -35.525 -12.382 1.00 90.75 324 PRO A C 1
ATOM 2497 O O . PRO A 1 324 ? -25.944 -34.505 -11.688 1.00 90.75 324 PRO A O 1
ATOM 2500 N N . LEU A 1 325 ? -26.117 -35.475 -13.715 1.00 83.62 325 LEU A N 1
ATOM 2501 C CA . LEU A 1 325 ? -26.045 -34.230 -14.493 1.00 83.62 325 LEU A CA 1
ATOM 2502 C C . LEU A 1 325 ? -27.105 -33.206 -14.061 1.00 83.62 325 LEU A C 1
ATOM 2504 O O . LEU A 1 325 ? -26.840 -32.005 -14.070 1.00 83.62 325 LEU A O 1
ATOM 2508 N N . GLU A 1 326 ? -28.282 -33.663 -13.627 1.00 91.81 326 GLU A N 1
ATOM 2509 C CA . GLU A 1 326 ? -29.368 -32.784 -13.183 1.00 91.81 326 GLU A CA 1
ATOM 2510 C C . GLU A 1 326 ? -29.007 -31.994 -11.913 1.00 91.81 326 GLU A C 1
ATOM 2512 O O . GLU A 1 326 ? -29.582 -30.937 -11.656 1.00 91.81 326 GLU A O 1
ATOM 2517 N N . GLN A 1 327 ? -28.040 -32.481 -11.130 1.00 90.12 327 GLN A N 1
ATOM 2518 C CA . GLN A 1 327 ? -27.582 -31.870 -9.878 1.00 90.12 327 GLN A CA 1
ATOM 2519 C C . GLN A 1 327 ? -26.289 -31.054 -10.046 1.00 90.12 327 GLN A C 1
ATOM 2521 O O . GLN A 1 327 ? -25.779 -30.498 -9.074 1.00 90.12 327 GLN A O 1
ATOM 2526 N N . ALA A 1 328 ? -25.760 -30.943 -11.270 1.00 87.38 328 ALA A N 1
ATOM 2527 C CA . ALA A 1 328 ? -24.498 -30.258 -11.554 1.00 87.38 328 ALA A CA 1
ATOM 2528 C C . ALA A 1 328 ? -24.632 -28.727 -11.723 1.00 87.38 328 ALA A C 1
ATOM 2530 O O . ALA A 1 328 ? -23.634 -28.035 -11.931 1.00 87.38 328 ALA A O 1
ATOM 2531 N N . ILE A 1 329 ? -25.847 -28.168 -11.640 1.00 87.25 329 ILE A N 1
ATOM 2532 C CA . ILE A 1 329 ? -26.088 -26.726 -11.815 1.00 87.25 329 ILE A CA 1
ATOM 2533 C C . ILE A 1 329 ? -25.314 -25.924 -10.756 1.00 87.25 329 ILE A C 1
ATOM 2535 O O . ILE A 1 329 ? -25.462 -26.143 -9.556 1.00 87.25 329 ILE A O 1
ATOM 2539 N N . GLY A 1 330 ? -24.499 -24.965 -11.209 1.00 83.12 330 GLY A N 1
ATOM 2540 C CA . GLY A 1 330 ? -23.673 -24.115 -10.342 1.00 83.12 330 GLY A CA 1
ATOM 2541 C C . GLY A 1 330 ? -22.356 -24.751 -9.879 1.00 83.12 330 GLY A C 1
ATOM 2542 O O . GLY A 1 330 ? -21.659 -24.155 -9.061 1.00 83.12 330 GLY A O 1
ATOM 2543 N N . ARG A 1 331 ? -22.002 -25.939 -10.390 1.00 84.12 331 ARG A N 1
ATOM 2544 C CA . ARG A 1 331 ? -20.718 -26.613 -10.142 1.00 84.12 331 ARG A CA 1
ATOM 2545 C C . ARG A 1 331 ? -19.764 -26.447 -11.330 1.00 84.12 331 ARG A C 1
ATOM 2547 O O . ARG A 1 331 ? -20.181 -26.098 -12.434 1.00 84.12 331 ARG A O 1
ATOM 2554 N N . PHE A 1 332 ? -18.483 -26.723 -11.094 1.00 84.94 332 PHE A N 1
ATOM 2555 C CA . PHE A 1 332 ? -17.445 -26.766 -12.125 1.00 84.94 332 PHE A CA 1
ATOM 2556 C C . PHE A 1 332 ? -17.056 -28.216 -12.408 1.00 84.94 332 PHE A C 1
ATOM 2558 O O . PHE A 1 332 ? -17.088 -29.054 -11.508 1.00 84.94 332 PHE A O 1
ATOM 2565 N N . LEU A 1 333 ? -16.692 -28.511 -13.655 1.00 84.75 333 LEU A N 1
ATOM 2566 C CA . LEU A 1 333 ? -16.164 -29.822 -14.015 1.00 84.75 333 LEU A CA 1
ATOM 2567 C C . LEU A 1 333 ? -14.788 -30.020 -13.368 1.00 84.75 333 LEU A C 1
ATOM 2569 O O . LEU A 1 333 ? -13.925 -29.153 -13.479 1.00 84.75 333 LEU A O 1
ATOM 2573 N N . ALA A 1 334 ? -14.591 -31.169 -12.722 1.00 83.38 334 ALA A N 1
ATOM 2574 C CA . ALA A 1 334 ? -13.296 -31.553 -12.156 1.00 83.38 334 ALA A CA 1
ATOM 2575 C C . ALA A 1 334 ? -12.262 -31.924 -13.237 1.00 83.38 334 ALA A C 1
ATOM 2577 O O . ALA A 1 334 ? -11.062 -31.790 -13.026 1.00 83.38 334 ALA A O 1
ATOM 2578 N N . GLN A 1 335 ? -12.732 -32.361 -14.408 1.00 80.12 335 GLN A N 1
ATOM 2579 C CA . GLN A 1 335 ? -11.910 -32.749 -15.552 1.00 80.12 335 GLN A CA 1
ATOM 2580 C C . GLN A 1 335 ? -12.520 -32.228 -16.853 1.00 80.12 335 GLN A C 1
ATOM 2582 O O . GLN A 1 335 ? -13.735 -32.030 -16.942 1.00 80.12 335 GLN A O 1
ATOM 2587 N N . ASP A 1 336 ? -11.687 -32.052 -17.874 1.00 76.19 336 ASP A N 1
ATOM 2588 C CA . ASP A 1 336 ? -12.141 -31.618 -19.192 1.00 76.19 336 ASP A CA 1
ATOM 2589 C C . ASP A 1 336 ? -13.150 -32.616 -19.782 1.00 76.19 336 ASP A C 1
ATOM 2591 O O . ASP A 1 336 ? -12.888 -33.818 -19.886 1.00 76.19 336 ASP A O 1
ATOM 2595 N N . LEU A 1 337 ? -14.311 -32.111 -20.205 1.00 74.62 337 LEU A N 1
ATOM 2596 C CA . LEU A 1 337 ? -15.283 -32.886 -20.967 1.00 74.62 337 LEU A CA 1
ATOM 2597 C C . LEU A 1 337 ? -15.000 -32.699 -22.458 1.00 74.62 337 LEU A C 1
ATOM 2599 O O . LEU A 1 337 ? -15.192 -31.617 -23.015 1.00 74.62 337 LEU A O 1
ATOM 2603 N N . ILE A 1 338 ? -14.551 -33.767 -23.106 1.00 71.00 338 ILE A N 1
ATOM 2604 C CA . ILE A 1 338 ? -14.263 -33.771 -24.539 1.00 71.00 338 ILE A CA 1
ATOM 2605 C C . ILE A 1 338 ? -15.507 -34.273 -25.276 1.00 71.00 338 ILE A C 1
ATOM 2607 O O . ILE A 1 338 ? -16.065 -35.313 -24.928 1.00 71.00 338 ILE A O 1
ATOM 2611 N N . SER A 1 339 ? -15.941 -33.534 -26.298 1.00 73.06 339 SER A N 1
ATOM 2612 C CA . SER A 1 339 ? -17.033 -33.956 -27.179 1.00 73.06 339 SER A CA 1
ATOM 2613 C C . SER A 1 339 ? -16.678 -35.258 -27.908 1.00 73.06 339 SER A C 1
ATOM 2615 O O . SER A 1 339 ? -15.558 -35.423 -28.389 1.00 73.06 339 SER A O 1
ATOM 2617 N N . ASP A 1 340 ? -17.648 -36.165 -28.036 1.00 80.25 340 ASP A N 1
ATOM 2618 C CA . ASP A 1 340 ? -17.520 -37.413 -28.805 1.00 80.25 340 ASP A CA 1
ATOM 2619 C C . ASP A 1 340 ? -17.534 -37.184 -30.327 1.00 80.25 340 ASP A C 1
ATOM 2621 O O . ASP A 1 340 ? -17.228 -38.088 -31.106 1.00 80.25 340 ASP A O 1
ATOM 2625 N N . ARG A 1 341 ? -17.892 -35.969 -30.748 1.00 74.50 341 ARG A N 1
ATOM 2626 C CA . ARG A 1 341 ? -18.049 -35.566 -32.143 1.00 74.50 341 ARG A CA 1
ATOM 2627 C C . ARG A 1 341 ? -17.573 -34.139 -32.367 1.00 74.50 341 ARG A C 1
ATOM 2629 O O . ARG A 1 341 ? -17.687 -33.286 -31.483 1.00 74.50 341 ARG A O 1
ATOM 2636 N N . ASP A 1 342 ? -17.138 -33.858 -33.584 1.00 71.12 342 ASP A N 1
ATOM 2637 C CA . ASP A 1 342 ? -16.868 -32.491 -34.006 1.00 71.12 342 ASP A CA 1
ATOM 2638 C C . ASP A 1 342 ? -18.189 -31.721 -34.138 1.00 71.12 342 ASP A C 1
ATOM 2640 O O . ASP A 1 342 ? -19.135 -32.168 -34.794 1.00 71.12 342 ASP A O 1
ATOM 2644 N N . TYR A 1 343 ? -18.264 -30.553 -33.500 1.00 69.94 343 TYR A N 1
ATOM 2645 C CA . TYR A 1 343 ? -19.370 -29.620 -33.674 1.00 69.94 343 TYR A CA 1
ATOM 2646 C C . TYR A 1 343 ? -18.823 -28.223 -33.994 1.00 69.94 343 TYR A C 1
ATOM 2648 O O . TYR A 1 343 ? -18.252 -27.569 -33.116 1.00 69.94 343 TYR A O 1
ATOM 2656 N N . PRO A 1 344 ? -18.993 -27.733 -35.233 1.00 72.06 344 PRO A N 1
ATOM 2657 C CA . PRO A 1 344 ? -19.640 -28.389 -36.378 1.00 72.06 344 PRO A CA 1
ATOM 2658 C C . PRO A 1 344 ? -18.832 -29.585 -36.937 1.00 72.06 344 PRO A C 1
ATOM 2660 O O . PRO A 1 344 ? -17.627 -29.649 -36.704 1.00 72.06 344 PRO A O 1
ATOM 2663 N N . PRO A 1 345 ? -19.447 -30.498 -37.719 1.00 78.75 345 PRO A N 1
ATOM 2664 C CA . PRO A 1 345 ? -18.795 -31.701 -38.261 1.00 78.75 345 PRO A CA 1
ATOM 2665 C C . PRO A 1 345 ? -17.888 -31.405 -39.474 1.00 78.75 345 PRO A C 1
ATOM 2667 O O . PRO A 1 345 ? -17.801 -32.190 -40.416 1.00 78.75 345 PRO A O 1
ATOM 2670 N N . PHE A 1 346 ? -17.265 -30.230 -39.502 1.00 79.50 346 PHE A N 1
ATOM 2671 C CA . PHE A 1 346 ? -16.388 -29.777 -40.573 1.00 79.50 346 PHE A CA 1
ATOM 2672 C C . PHE A 1 346 ? -15.372 -28.769 -40.041 1.00 79.50 346 PHE A C 1
ATOM 2674 O O . PHE A 1 346 ? -15.592 -28.093 -39.034 1.00 79.50 346 PHE A O 1
ATOM 2681 N N . ASN A 1 347 ? -14.268 -28.616 -40.768 1.00 81.56 347 ASN A N 1
ATOM 2682 C CA . ASN A 1 347 ? -13.266 -27.607 -40.451 1.00 81.56 347 ASN A CA 1
ATOM 2683 C C . ASN A 1 347 ? -13.862 -26.214 -40.656 1.00 81.56 347 ASN A C 1
ATOM 2685 O O . ASN A 1 347 ? -14.246 -25.859 -41.769 1.00 81.56 347 ASN A O 1
ATOM 2689 N N . ARG A 1 348 ? -13.940 -25.420 -39.588 1.00 84.81 348 ARG A N 1
ATOM 2690 C CA . ARG A 1 348 ? -14.380 -24.022 -39.655 1.00 84.81 348 ARG A CA 1
ATOM 2691 C C . ARG A 1 348 ? -13.177 -23.093 -39.757 1.00 84.81 348 ARG A C 1
ATOM 2693 O O . ARG A 1 348 ? -12.179 -23.297 -39.066 1.00 84.81 348 ARG A O 1
ATOM 2700 N N . ALA A 1 349 ? -13.283 -22.043 -40.562 1.00 85.44 349 ALA A N 1
ATOM 2701 C CA . ALA A 1 349 ? -12.276 -20.993 -40.563 1.00 85.44 349 ALA A CA 1
ATOM 2702 C C . ALA A 1 349 ? -12.352 -20.195 -39.254 1.00 85.44 349 ALA A C 1
ATOM 2704 O O . ALA A 1 349 ? -13.411 -19.684 -38.887 1.00 85.44 349 ALA A O 1
ATOM 2705 N N . ALA A 1 350 ? -11.229 -20.084 -38.545 1.00 83.00 350 ALA A N 1
ATOM 2706 C CA . ALA A 1 350 ? -11.124 -19.269 -37.332 1.00 83.00 350 ALA A CA 1
ATOM 2707 C C . ALA A 1 350 ? -11.001 -17.766 -37.635 1.00 83.00 350 ALA A C 1
ATOM 2709 O O . ALA A 1 350 ? -11.013 -16.955 -36.714 1.00 83.00 350 ALA A O 1
ATOM 2710 N N . MET A 1 351 ? -10.854 -17.412 -38.912 1.00 84.69 351 MET A N 1
ATOM 2711 C CA . MET A 1 351 ? -10.598 -16.055 -39.362 1.00 84.69 351 MET A CA 1
ATOM 2712 C C . MET A 1 351 ? -10.956 -15.847 -40.837 1.00 84.69 351 MET A C 1
ATOM 2714 O O . MET A 1 351 ? -11.124 -16.820 -41.576 1.00 84.69 351 MET A O 1
ATOM 2718 N N . ASP A 1 352 ? -11.008 -14.585 -41.261 1.00 88.69 352 ASP A N 1
ATOM 2719 C CA . ASP A 1 352 ? -11.206 -14.195 -42.656 1.00 88.69 352 ASP A CA 1
ATOM 2720 C C . ASP A 1 352 ? -9.930 -14.424 -43.478 1.00 88.69 352 ASP A C 1
ATOM 2722 O O . ASP A 1 352 ? -8.818 -14.094 -43.056 1.00 88.69 352 ASP A O 1
ATOM 2726 N N . GLY A 1 353 ? -10.076 -14.977 -44.682 1.00 90.62 353 GLY A N 1
ATOM 2727 C CA . GLY A 1 353 ? -8.914 -15.328 -45.483 1.00 90.62 353 GLY A CA 1
ATOM 2728 C C . GLY A 1 353 ? -9.205 -16.077 -46.775 1.00 90.62 353 GLY A C 1
ATOM 2729 O O . GLY A 1 353 ? -10.285 -15.975 -47.364 1.00 90.62 353 GLY A O 1
ATOM 2730 N N . PHE A 1 354 ? -8.208 -16.841 -47.216 1.00 90.25 354 PHE A N 1
ATOM 2731 C CA . PHE A 1 354 ? -8.257 -17.648 -48.431 1.00 90.25 354 PHE A CA 1
ATOM 2732 C C . PHE A 1 354 ? -7.910 -19.103 -48.134 1.00 90.25 354 PHE A C 1
ATOM 2734 O O . PHE A 1 354 ? -6.796 -19.402 -47.704 1.00 90.25 354 PHE A O 1
ATOM 2741 N N . ALA A 1 355 ? -8.853 -20.010 -48.382 1.00 89.94 355 ALA A N 1
ATOM 2742 C CA . ALA A 1 355 ? -8.613 -21.443 -48.306 1.00 89.94 355 ALA A CA 1
ATOM 2743 C C . ALA A 1 355 ? -8.024 -21.962 -49.612 1.00 89.94 355 ALA A C 1
ATOM 2745 O O . ALA A 1 355 ? -8.559 -21.697 -50.692 1.00 89.94 355 ALA A O 1
ATOM 2746 N N . LEU A 1 356 ? -6.924 -22.702 -49.504 1.00 89.81 356 LEU A N 1
ATOM 2747 C CA . LEU A 1 356 ? -6.171 -23.202 -50.647 1.00 89.81 356 LEU A CA 1
ATOM 2748 C C . LEU A 1 356 ? -5.378 -24.466 -50.308 1.00 89.81 356 LEU A C 1
ATOM 2750 O O . LEU A 1 356 ? -5.348 -24.940 -49.168 1.00 89.81 356 LEU A O 1
ATOM 2754 N N . ARG A 1 357 ? -4.711 -25.003 -51.328 1.00 86.31 357 ARG A N 1
ATOM 2755 C CA . ARG A 1 357 ? -3.784 -26.129 -51.222 1.00 86.31 357 ARG A CA 1
ATOM 2756 C C . ARG A 1 357 ? -2.368 -25.605 -50.992 1.00 86.31 357 ARG A C 1
ATOM 2758 O O . ARG A 1 357 ? -1.717 -25.136 -51.919 1.00 86.31 357 ARG A O 1
ATOM 2765 N N . ALA A 1 358 ? -1.866 -25.704 -49.763 1.00 80.81 358 ALA A N 1
ATOM 2766 C CA . ALA A 1 358 ? -0.530 -25.230 -49.384 1.00 80.81 358 ALA A CA 1
ATOM 2767 C C . ALA A 1 358 ? 0.603 -25.900 -50.189 1.00 80.81 358 ALA A C 1
ATOM 2769 O O . ALA A 1 358 ? 1.668 -25.318 -50.392 1.00 80.81 358 ALA A O 1
ATOM 2770 N N . GLU A 1 359 ? 0.364 -27.113 -50.692 1.00 80.94 359 GLU A N 1
ATOM 2771 C CA . GLU A 1 359 ? 1.289 -27.855 -51.555 1.00 80.94 359 GLU A CA 1
ATOM 2772 C C . GLU A 1 359 ? 1.529 -27.200 -52.923 1.00 80.94 359 GLU A C 1
ATOM 2774 O O . GLU A 1 359 ? 2.560 -27.460 -53.544 1.00 80.94 359 GLU A O 1
ATOM 2779 N N . ASP A 1 360 ? 0.636 -26.313 -53.376 1.00 83.19 360 ASP A N 1
ATOM 2780 C CA . ASP A 1 360 ? 0.779 -25.641 -54.668 1.00 83.19 360 ASP A CA 1
ATOM 2781 C C . ASP A 1 360 ? 1.954 -24.655 -54.688 1.00 83.19 360 ASP A C 1
ATOM 2783 O O . ASP A 1 360 ? 2.489 -24.383 -55.766 1.00 83.19 360 ASP A O 1
ATOM 2787 N N . LYS A 1 361 ? 2.372 -24.150 -53.513 1.00 76.94 361 LYS A N 1
ATOM 2788 C CA . LYS A 1 361 ? 3.532 -23.260 -53.304 1.00 76.94 361 LYS A CA 1
ATOM 2789 C C . LYS A 1 361 ? 3.641 -22.136 -54.345 1.00 76.94 361 LYS A C 1
ATOM 2791 O O . LYS A 1 361 ? 4.718 -21.861 -54.873 1.00 76.94 361 LYS A O 1
ATOM 2796 N N . ARG A 1 362 ? 2.518 -21.488 -54.663 1.00 79.69 362 ARG A N 1
ATOM 2797 C CA . ARG A 1 362 ? 2.475 -20.352 -55.593 1.00 79.69 362 ARG A CA 1
ATOM 2798 C C . ARG A 1 362 ? 2.554 -19.023 -54.859 1.00 79.69 362 ARG A C 1
ATOM 2800 O O . ARG A 1 362 ? 2.108 -18.905 -53.723 1.00 79.69 362 ARG A O 1
ATOM 2807 N N . SER A 1 363 ? 3.096 -18.022 -55.543 1.00 80.62 363 SER A N 1
ATOM 2808 C CA . SER A 1 363 ? 3.045 -16.626 -55.110 1.00 80.62 363 SER A CA 1
ATOM 2809 C C . SER A 1 363 ? 1.681 -15.986 -55.377 1.00 80.62 363 SER A C 1
ATOM 2811 O O . SER A 1 363 ? 1.307 -15.065 -54.659 1.00 80.62 363 SER A O 1
ATOM 2813 N N . GLU A 1 364 ? 0.934 -16.477 -56.371 1.00 86.81 364 GLU A N 1
ATOM 2814 C CA . GLU A 1 364 ? -0.367 -15.947 -56.797 1.00 86.81 364 GLU A CA 1
ATOM 2815 C C . GLU A 1 364 ? -1.415 -17.064 -56.921 1.00 86.81 364 GLU A C 1
ATOM 2817 O O . GLU A 1 364 ? -1.116 -18.154 -57.424 1.00 86.81 364 GLU A O 1
ATOM 2822 N N . TYR A 1 365 ? -2.650 -16.765 -56.503 1.00 89.81 365 TYR A N 1
ATOM 2823 C CA . TYR A 1 365 ? -3.805 -17.663 -56.589 1.00 89.81 365 TYR A CA 1
ATOM 2824 C C . TYR A 1 365 ? -5.018 -16.971 -57.222 1.00 89.81 365 TYR A C 1
ATOM 2826 O O . TYR A 1 365 ? -5.236 -15.767 -57.050 1.00 89.81 365 TYR A O 1
ATOM 2834 N N . GLN A 1 366 ? -5.837 -17.754 -57.931 1.00 90.62 366 GLN A N 1
ATOM 2835 C CA . GLN A 1 366 ? -7.125 -17.312 -58.467 1.00 90.62 366 GLN A CA 1
ATOM 2836 C C . GLN A 1 366 ? -8.253 -17.590 -57.467 1.00 90.62 366 GLN A C 1
ATOM 2838 O O . GLN A 1 366 ? -8.451 -18.731 -57.060 1.00 90.62 366 GLN A O 1
ATOM 2843 N N . ILE A 1 367 ? -9.034 -16.567 -57.129 1.00 90.69 367 ILE A N 1
ATOM 2844 C CA . ILE A 1 367 ? -10.224 -16.686 -56.286 1.00 90.69 367 ILE A CA 1
ATOM 2845 C C . ILE A 1 367 ? -11.375 -17.209 -57.150 1.00 90.69 367 ILE A C 1
ATOM 2847 O O . ILE A 1 367 ? -11.732 -16.578 -58.143 1.00 90.69 367 ILE A O 1
ATOM 2851 N N . LYS A 1 368 ? -11.943 -18.365 -56.796 1.00 90.25 368 LYS A N 1
ATOM 2852 C CA . LYS A 1 368 ? -13.065 -18.975 -57.537 1.00 90.25 368 LYS A CA 1
ATOM 2853 C C . LYS A 1 368 ? -14.426 -18.668 -56.944 1.00 90.25 368 LYS A C 1
ATOM 2855 O O . LYS A 1 368 ? -15.382 -18.458 -57.680 1.00 90.25 368 LYS A O 1
ATOM 2860 N N . GLU A 1 369 ? -14.505 -18.657 -55.623 1.00 87.50 369 GLU A N 1
ATOM 2861 C CA . GLU A 1 369 ? -15.764 -18.532 -54.900 1.00 87.50 369 GLU A CA 1
ATOM 2862 C C . GLU A 1 369 ? -15.530 -17.845 -53.550 1.00 87.50 369 GLU A C 1
ATOM 2864 O O . GLU A 1 369 ? -14.397 -17.775 -53.060 1.00 87.50 369 GLU A O 1
ATOM 2869 N N . SER A 1 370 ? -16.601 -17.304 -52.965 1.00 89.88 370 SER A N 1
ATOM 2870 C CA . SER A 1 370 ? -16.623 -16.786 -51.596 1.00 89.88 370 SER A CA 1
ATOM 2871 C C . SER A 1 370 ? -17.602 -17.596 -50.751 1.00 89.88 370 SER A C 1
ATOM 2873 O O . SER A 1 370 ? -18.773 -17.683 -51.103 1.00 89.88 370 SER A O 1
ATOM 2875 N N . VAL A 1 371 ? -17.127 -18.156 -49.641 1.00 89.38 371 VAL A N 1
ATOM 2876 C CA . VAL A 1 371 ? -17.908 -18.993 -48.724 1.00 89.38 371 VAL A CA 1
ATOM 2877 C C . VAL A 1 371 ? -18.225 -18.199 -47.461 1.00 89.38 371 VAL A C 1
ATOM 2879 O O . VAL A 1 371 ? -17.320 -17.756 -46.746 1.00 89.38 371 VAL A O 1
ATOM 2882 N N . PHE A 1 372 ? -19.516 -18.044 -47.175 1.00 88.62 372 PHE A N 1
ATOM 2883 C CA . PHE A 1 372 ? -20.012 -17.380 -45.971 1.00 88.62 372 PHE A CA 1
ATOM 2884 C C . PHE A 1 372 ? -20.432 -18.395 -44.893 1.00 88.62 372 PHE A C 1
ATOM 2886 O O . PHE A 1 372 ? -20.705 -19.558 -45.206 1.00 88.62 372 PHE A O 1
ATOM 2893 N N . PRO A 1 373 ? -20.499 -17.997 -43.609 1.00 87.25 373 PRO A N 1
ATOM 2894 C CA . PRO A 1 373 ? -20.942 -18.885 -42.539 1.00 87.25 373 PRO A CA 1
ATOM 2895 C C . PRO A 1 373 ? -22.341 -19.441 -42.814 1.00 87.25 373 PRO A C 1
ATOM 2897 O O . PRO A 1 373 ? -23.239 -18.713 -43.230 1.00 87.25 373 PRO A O 1
ATOM 2900 N N . GLY A 1 374 ? -22.515 -20.745 -42.598 1.00 81.75 374 GLY A N 1
ATOM 2901 C CA . GLY A 1 374 ? -23.762 -21.455 -42.896 1.00 81.75 374 GLY A CA 1
ATOM 2902 C C . GLY A 1 374 ? -23.924 -21.901 -44.355 1.00 81.75 374 GLY A C 1
ATOM 2903 O O . GLY A 1 374 ? -24.866 -22.633 -44.646 1.00 81.75 374 GLY A O 1
ATOM 2904 N N . GLN A 1 375 ? -23.017 -21.525 -45.263 1.00 83.06 375 GLN A N 1
ATOM 2905 C CA . GLN A 1 375 ? -22.990 -22.055 -46.627 1.00 83.06 375 GLN A CA 1
ATOM 2906 C C . GLN A 1 375 ? -22.084 -23.283 -46.725 1.00 83.06 375 GLN A C 1
ATOM 2908 O O . GLN A 1 375 ? -21.018 -23.346 -46.107 1.00 83.06 375 GLN A O 1
ATOM 2913 N N . ALA A 1 376 ? -22.504 -24.256 -47.534 1.00 75.12 376 ALA A N 1
ATOM 2914 C CA . ALA A 1 376 ? -21.652 -25.370 -47.913 1.00 75.12 376 ALA A CA 1
ATOM 2915 C C . ALA A 1 376 ? -20.629 -24.882 -48.942 1.00 75.12 376 ALA A C 1
ATOM 2917 O O . ALA A 1 376 ? -20.996 -24.313 -49.969 1.00 75.12 376 ALA A O 1
ATOM 2918 N N . ALA A 1 377 ? -19.350 -25.110 -48.666 1.00 72.00 377 ALA A N 1
ATOM 2919 C CA . ALA A 1 377 ? -18.305 -24.836 -49.633 1.00 72.00 377 ALA A CA 1
ATOM 2920 C C . ALA A 1 377 ? -18.248 -25.964 -50.671 1.00 72.00 377 ALA A C 1
ATOM 2922 O O . ALA A 1 377 ? -18.356 -27.138 -50.308 1.00 72.00 377 ALA A O 1
ATOM 2923 N N . GLN A 1 378 ? -18.053 -25.643 -51.951 1.00 74.44 378 GLN A N 1
ATOM 2924 C CA . GLN A 1 378 ? -17.837 -26.685 -52.954 1.00 74.44 378 GLN A CA 1
ATOM 2925 C C . GLN A 1 378 ? -16.509 -27.413 -52.699 1.00 74.44 378 GLN A C 1
ATOM 2927 O O . GLN A 1 378 ? -15.485 -26.799 -52.406 1.00 74.44 378 GLN A O 1
ATOM 2932 N N . GLU A 1 379 ? -16.497 -28.739 -52.848 1.00 70.06 379 GLU A N 1
ATOM 2933 C CA . GLU A 1 379 ? -15.325 -29.574 -52.534 1.00 70.06 379 GLU A CA 1
ATOM 2934 C C . GLU A 1 379 ? -14.174 -29.462 -53.552 1.00 70.06 379 GLU A C 1
ATOM 2936 O O . GLU A 1 379 ? -13.154 -30.135 -53.414 1.00 70.06 379 GLU A O 1
ATOM 2941 N N . LYS A 1 380 ? -14.300 -28.630 -54.593 1.00 78.31 380 LYS A N 1
ATOM 2942 C CA . LYS A 1 380 ? -13.331 -28.565 -55.694 1.00 78.31 380 LYS A CA 1
ATOM 2943 C C . LYS A 1 380 ? -12.469 -27.309 -55.618 1.00 78.31 380 LYS A C 1
ATOM 2945 O O . LYS A 1 380 ? -12.872 -26.243 -56.072 1.00 78.31 380 LYS A O 1
ATOM 2950 N N . ILE A 1 381 ? -11.239 -27.475 -55.134 1.00 83.88 381 ILE A N 1
ATOM 2951 C CA . ILE A 1 381 ? -10.157 -26.495 -55.297 1.00 83.88 381 ILE A CA 1
ATOM 2952 C C . ILE A 1 381 ? -9.102 -27.078 -56.243 1.00 83.88 381 ILE A C 1
ATOM 2954 O O . ILE A 1 381 ? -8.422 -28.060 -55.924 1.00 83.88 381 ILE A O 1
ATOM 2958 N N . GLY A 1 382 ? -8.976 -26.484 -57.429 1.0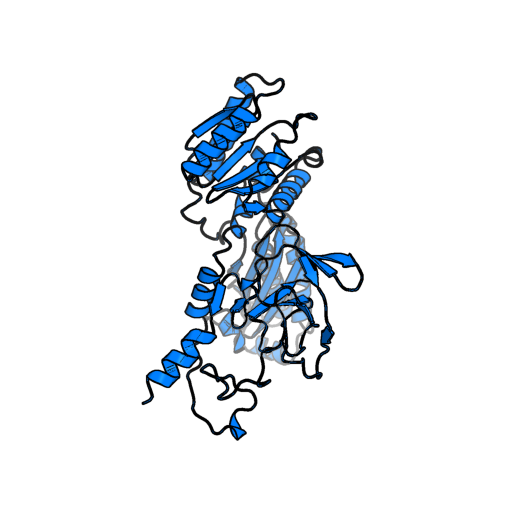0 84.75 382 GLY A N 1
ATOM 2959 C CA . GLY A 1 382 ? -7.933 -26.807 -58.394 1.00 84.75 382 GLY A CA 1
ATOM 2960 C C . GLY A 1 382 ? -6.562 -26.239 -58.014 1.00 84.75 382 GLY A C 1
ATOM 2961 O O . GLY A 1 382 ? -6.408 -25.466 -57.072 1.00 84.75 382 GLY A O 1
ATOM 2962 N N . LYS A 1 383 ? -5.534 -26.628 -58.774 1.00 86.50 383 LYS A N 1
ATOM 2963 C CA . LYS A 1 383 ? -4.151 -26.188 -58.548 1.00 86.50 383 LYS A CA 1
ATOM 2964 C C . LYS A 1 383 ? -3.990 -24.683 -58.803 1.00 86.50 383 LYS A C 1
ATOM 2966 O O . LYS A 1 383 ? -4.115 -24.228 -59.943 1.00 86.50 383 LYS A O 1
ATOM 2971 N N . GLY A 1 384 ? -3.609 -23.930 -57.773 1.00 85.69 384 GLY A N 1
ATOM 2972 C CA . GLY A 1 384 ? -3.502 -22.466 -57.780 1.00 85.69 384 GLY A CA 1
ATO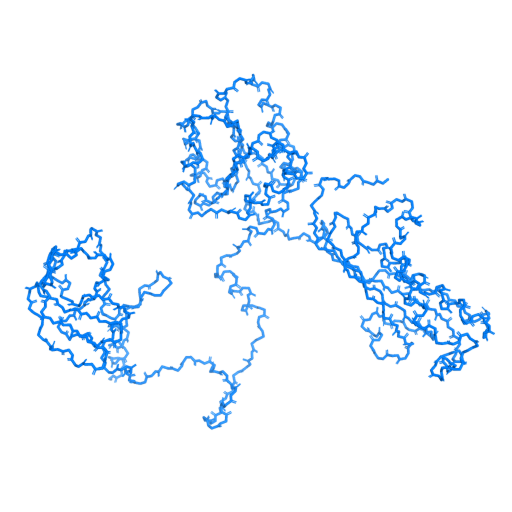M 2973 C C . GLY A 1 384 ? -4.837 -21.734 -57.734 1.00 85.69 384 GLY A C 1
ATOM 2974 O O . GLY A 1 384 ? -4.897 -20.551 -58.071 1.00 85.69 384 GLY A O 1
ATOM 2975 N N . GLU A 1 385 ? -5.893 -22.434 -57.339 1.00 91.00 385 GLU A N 1
ATOM 2976 C CA . GLU A 1 385 ? -7.186 -21.845 -57.033 1.00 91.00 385 GLU A CA 1
ATOM 2977 C C . GLU A 1 385 ? -7.318 -21.674 -55.519 1.00 91.00 385 GLU A C 1
ATOM 2979 O O . GLU A 1 385 ? -6.693 -22.385 -54.729 1.00 91.00 385 GLU A O 1
ATOM 2984 N N . ALA A 1 386 ? -8.126 -20.706 -55.114 1.00 90.81 386 ALA A N 1
ATOM 2985 C CA . ALA A 1 386 ? -8.399 -20.399 -53.727 1.00 90.81 386 ALA A CA 1
ATOM 2986 C C . ALA A 1 386 ? -9.856 -19.971 -53.567 1.00 90.81 386 ALA A C 1
ATOM 2988 O O . ALA A 1 386 ? -10.474 -19.417 -54.479 1.00 90.81 386 ALA A O 1
ATOM 2989 N N . TYR A 1 387 ? -10.414 -20.240 -52.396 1.00 92.06 387 TYR A N 1
ATOM 2990 C CA . TYR A 1 387 ? -11.758 -19.814 -52.029 1.00 92.06 387 TYR A CA 1
ATOM 2991 C C . TYR A 1 387 ? -11.614 -18.728 -50.978 1.00 92.06 387 TYR A C 1
ATOM 2993 O O . TYR A 1 387 ? -10.861 -18.889 -50.019 1.00 92.06 387 TYR A O 1
ATOM 3001 N N . ARG A 1 388 ? -12.314 -17.609 -51.146 1.00 90.94 388 ARG A N 1
ATOM 3002 C CA . ARG A 1 388 ? -12.397 -16.592 -50.100 1.00 90.94 388 ARG A CA 1
ATOM 3003 C C . ARG A 1 388 ? -13.304 -17.133 -49.002 1.00 90.94 388 ARG A C 1
ATOM 3005 O O . ARG A 1 388 ? -14.426 -17.534 -49.289 1.00 90.94 388 ARG A O 1
ATOM 3012 N N . ILE A 1 389 ? -12.835 -17.161 -47.765 1.00 90.56 389 ILE A N 1
ATOM 3013 C CA . ILE A 1 389 ? -13.578 -17.727 -46.640 1.00 90.56 389 ILE A CA 1
ATOM 3014 C C . ILE A 1 389 ? -13.673 -16.689 -45.532 1.00 90.56 389 ILE A C 1
ATOM 3016 O O . ILE A 1 389 ? -12.686 -16.036 -45.203 1.00 90.56 389 ILE A O 1
ATOM 3020 N N . MET A 1 390 ? -14.874 -16.536 -44.980 1.00 90.19 390 MET A N 1
ATOM 3021 C CA . MET A 1 390 ? -15.128 -15.687 -43.818 1.00 90.19 390 MET A CA 1
ATOM 3022 C C . MET A 1 390 ? -15.028 -16.488 -42.516 1.00 90.19 390 MET A C 1
ATOM 3024 O O . MET A 1 390 ? -15.203 -17.708 -42.488 1.00 90.19 390 MET A O 1
ATOM 3028 N N . THR A 1 391 ? -14.822 -15.791 -41.411 1.00 88.25 391 THR A N 1
ATOM 3029 C CA . THR A 1 391 ? -14.784 -16.360 -40.065 1.00 88.25 391 THR A CA 1
ATOM 3030 C C . THR A 1 391 ? -16.054 -17.168 -39.791 1.00 88.25 391 THR A C 1
ATOM 3032 O O . THR A 1 391 ? -17.166 -16.655 -39.880 1.00 88.25 391 THR A O 1
ATOM 3035 N N . GLY A 1 392 ? -15.892 -18.448 -39.454 1.00 84.44 392 GLY A N 1
ATOM 3036 C CA . GLY A 1 392 ? -16.987 -19.380 -39.178 1.00 84.44 392 GLY A CA 1
ATOM 3037 C C . GLY A 1 392 ? -17.526 -20.147 -40.391 1.00 84.44 392 GLY A C 1
ATOM 3038 O O . GLY A 1 392 ? -18.353 -21.039 -40.207 1.00 84.44 392 GLY A O 1
ATOM 3039 N N . ALA A 1 393 ? -17.066 -19.859 -41.611 1.00 88.19 393 ALA A N 1
ATOM 3040 C CA . ALA A 1 393 ? -17.435 -20.633 -42.795 1.00 88.19 393 ALA A CA 1
ATOM 3041 C C . ALA A 1 393 ? -16.733 -22.000 -42.850 1.00 88.19 393 ALA A C 1
ATOM 3043 O O . ALA A 1 393 ? -15.650 -22.196 -42.287 1.00 88.19 393 ALA A O 1
ATOM 3044 N N . ALA A 1 394 ? -17.374 -22.948 -43.538 1.00 86.81 394 ALA A N 1
ATOM 3045 C CA . ALA A 1 394 ? -16.827 -24.276 -43.774 1.00 86.81 394 ALA A CA 1
ATOM 3046 C C . ALA A 1 394 ? -15.640 -24.193 -44.741 1.00 86.81 394 ALA A C 1
ATOM 3048 O O . ALA A 1 394 ? -15.751 -23.646 -45.838 1.00 86.81 394 ALA A O 1
ATOM 3049 N N . VAL A 1 395 ? -14.503 -24.748 -44.337 1.00 86.94 395 VAL A N 1
ATOM 3050 C CA . VAL A 1 395 ? -13.325 -24.872 -45.192 1.00 86.94 395 VAL A CA 1
ATOM 3051 C C . VAL A 1 395 ? -13.531 -26.074 -46.126 1.00 86.94 395 VAL A C 1
ATOM 3053 O O . VAL A 1 395 ? -13.802 -27.169 -45.626 1.00 86.94 395 VAL A O 1
ATOM 3056 N N . PRO A 1 396 ? -13.404 -25.912 -47.460 1.00 85.75 396 PRO A N 1
ATOM 3057 C CA . PRO A 1 396 ? -13.460 -27.013 -48.416 1.00 85.75 396 PRO A CA 1
ATOM 3058 C C . PRO A 1 396 ? -12.522 -28.154 -48.036 1.00 85.75 396 PRO A C 1
ATOM 3060 O O . PRO A 1 396 ? -11.367 -27.912 -47.695 1.00 85.75 396 PRO A O 1
ATOM 3063 N N . ILE A 1 397 ? -12.977 -29.398 -48.192 1.00 80.75 397 ILE A N 1
ATOM 3064 C CA . ILE A 1 397 ? -12.176 -30.602 -47.900 1.00 80.75 397 ILE A CA 1
ATOM 3065 C C . ILE A 1 397 ? -10.872 -30.633 -48.715 1.00 80.75 397 ILE A C 1
ATOM 3067 O O . ILE A 1 397 ? -9.853 -31.127 -48.240 1.00 80.75 397 ILE A O 1
ATOM 3071 N N . ALA A 1 398 ? -10.886 -30.081 -49.933 1.00 83.06 398 ALA A N 1
ATOM 3072 C CA . ALA A 1 398 ? -9.706 -30.000 -50.791 1.00 83.06 398 ALA A CA 1
ATOM 3073 C C . ALA A 1 398 ? -8.671 -28.951 -50.341 1.00 83.06 398 ALA A C 1
ATOM 3075 O O . ALA A 1 398 ? -7.527 -29.013 -50.791 1.00 83.06 398 ALA A O 1
ATOM 3076 N N . ALA A 1 399 ? -9.036 -27.990 -49.487 1.00 85.38 399 ALA A N 1
ATOM 3077 C CA . ALA A 1 399 ? -8.065 -27.091 -48.872 1.00 85.38 399 ALA A CA 1
ATOM 3078 C C . ALA A 1 399 ? -7.420 -27.777 -47.668 1.00 85.38 399 ALA A C 1
ATOM 3080 O O . ALA A 1 399 ? -8.077 -28.486 -46.915 1.00 85.38 399 ALA A O 1
ATOM 3081 N N . ASN A 1 400 ? -6.134 -27.521 -47.452 1.00 83.62 400 ASN A N 1
ATOM 3082 C CA . ASN A 1 400 ? -5.417 -27.952 -46.249 1.00 83.62 400 ASN A CA 1
ATOM 3083 C C . ASN A 1 400 ? -4.877 -26.768 -45.435 1.00 83.62 400 ASN A C 1
ATOM 3085 O O . ASN A 1 400 ? -4.237 -26.977 -44.403 1.00 83.62 400 ASN A O 1
ATOM 3089 N N . CYS A 1 401 ? -5.145 -25.536 -45.879 1.00 84.94 401 CYS A N 1
ATOM 3090 C CA . CYS A 1 401 ? -4.687 -24.313 -45.243 1.00 84.94 401 CYS A CA 1
ATOM 3091 C C . CYS A 1 401 ? -5.639 -23.139 -45.505 1.00 84.94 401 CYS A C 1
ATOM 3093 O O . CYS A 1 401 ? -6.233 -23.047 -46.580 1.00 84.94 401 CYS A O 1
ATOM 3095 N N . VAL A 1 402 ? -5.706 -22.210 -44.549 1.00 86.75 402 VAL A N 1
ATOM 3096 C CA . VAL A 1 402 ? -6.263 -20.861 -44.716 1.00 86.75 402 VAL A CA 1
ATOM 3097 C C . VAL A 1 402 ? -5.139 -19.834 -44.565 1.00 86.75 402 VAL A C 1
ATOM 3099 O O . VAL A 1 402 ? -4.290 -19.964 -43.687 1.00 86.75 402 VAL A O 1
ATOM 3102 N N . ILE A 1 403 ? -5.107 -18.826 -45.431 1.00 86.50 403 ILE A N 1
ATOM 3103 C CA . ILE A 1 403 ? -4.173 -17.698 -45.336 1.00 86.50 403 ILE A CA 1
ATOM 3104 C C . ILE A 1 403 ? -4.946 -16.452 -44.930 1.00 86.50 403 ILE A C 1
ATOM 3106 O O . ILE A 1 403 ? -6.018 -16.200 -45.479 1.00 86.50 403 ILE A O 1
ATOM 3110 N N . GLN A 1 404 ? -4.397 -15.681 -43.992 1.00 85.31 404 GLN A N 1
ATOM 3111 C CA . GLN A 1 404 ? -5.018 -14.448 -43.511 1.00 85.31 404 GLN A CA 1
ATOM 3112 C C . GLN A 1 404 ? -5.196 -13.448 -44.655 1.00 85.31 404 GLN A C 1
ATOM 3114 O O . GLN A 1 404 ? -4.324 -13.305 -45.516 1.00 85.31 404 GLN A O 1
ATOM 3119 N N . LYS A 1 405 ? -6.312 -12.723 -44.671 1.00 84.19 405 LYS A N 1
ATOM 3120 C CA . LYS A 1 405 ? -6.540 -11.695 -45.692 1.00 84.19 405 LYS A CA 1
ATOM 3121 C C . LYS A 1 405 ? -5.501 -10.569 -45.606 1.00 84.19 405 LYS A C 1
ATOM 3123 O O . LYS A 1 405 ? -5.106 -10.028 -46.632 1.00 84.19 405 LYS A O 1
ATOM 3128 N N . GLU A 1 406 ? -5.050 -10.242 -44.401 1.00 82.06 406 GLU A N 1
ATOM 3129 C CA . GLU A 1 406 ? -4.152 -9.129 -44.080 1.00 82.06 406 GLU A CA 1
ATOM 3130 C C . GLU A 1 406 ? -2.742 -9.304 -44.655 1.00 82.06 406 GLU A C 1
ATOM 3132 O O . GLU A 1 406 ? -2.055 -8.315 -44.881 1.00 82.06 406 GLU A O 1
ATOM 3137 N N . VAL A 1 407 ? -2.321 -10.545 -44.920 1.00 78.62 407 VAL A N 1
ATOM 3138 C CA . VAL A 1 407 ? -1.002 -10.868 -45.503 1.00 78.62 407 VAL A CA 1
ATOM 3139 C C . VAL A 1 407 ? -1.059 -11.073 -47.024 1.00 78.62 407 VAL A C 1
ATOM 3141 O O . VAL A 1 407 ? -0.098 -11.538 -47.641 1.00 78.62 407 VAL A O 1
ATOM 3144 N N . CYS A 1 408 ? -2.206 -10.774 -47.638 1.00 81.69 408 CYS A N 1
ATOM 3145 C CA . CYS A 1 408 ? -2.439 -10.938 -49.067 1.00 81.69 408 CYS A CA 1
ATOM 3146 C C . CYS A 1 408 ? -2.615 -9.577 -49.750 1.00 81.69 408 CYS A C 1
ATOM 3148 O O . CYS A 1 408 ? -3.505 -8.799 -49.404 1.00 81.69 408 CYS A O 1
ATOM 3150 N N . GLN A 1 409 ? -1.847 -9.329 -50.810 1.00 81.94 409 GLN A N 1
ATOM 3151 C CA . GLN A 1 409 ? -2.034 -8.173 -51.678 1.00 81.94 409 GLN A CA 1
ATOM 3152 C C . GLN A 1 409 ? -3.032 -8.513 -52.792 1.00 81.94 409 GLN A C 1
ATOM 3154 O O . GLN A 1 409 ? -2.786 -9.369 -53.647 1.00 81.94 409 GLN A O 1
ATOM 3159 N N . HIS A 1 410 ? -4.178 -7.833 -52.810 1.00 78.56 410 HIS A N 1
ATOM 3160 C CA . HIS A 1 410 ? -5.149 -7.980 -53.892 1.00 78.56 410 HIS A CA 1
ATOM 3161 C C . HIS A 1 410 ? -4.599 -7.392 -55.196 1.00 78.56 410 HIS A C 1
ATOM 3163 O O . HIS A 1 410 ? -4.275 -6.208 -55.261 1.00 78.56 410 HIS A O 1
ATOM 3169 N N . ARG A 1 411 ? -4.527 -8.216 -56.248 1.00 75.00 411 ARG A N 1
ATOM 3170 C CA . ARG A 1 411 ? -4.158 -7.760 -57.596 1.00 75.00 411 ARG A CA 1
ATOM 3171 C C . ARG A 1 411 ? -5.386 -7.285 -58.361 1.00 75.00 411 ARG A C 1
ATOM 3173 O O . ARG A 1 411 ? -5.340 -6.221 -58.956 1.00 75.00 411 ARG A O 1
ATOM 3180 N N . ASN A 1 412 ? -6.462 -8.072 -58.317 1.00 75.75 412 ASN A N 1
ATOM 3181 C CA . ASN A 1 412 ? -7.764 -7.810 -58.937 1.00 75.75 412 ASN A CA 1
ATOM 3182 C C . ASN A 1 412 ? -8.873 -8.495 -58.110 1.00 75.75 412 ASN A C 1
ATOM 3184 O O . ASN A 1 412 ? -8.580 -9.182 -57.130 1.00 75.75 412 ASN A O 1
ATOM 3188 N N . ILE A 1 413 ? -10.143 -8.355 -58.514 1.00 76.38 413 ILE A N 1
ATOM 3189 C CA . ILE A 1 413 ? -11.296 -8.967 -57.817 1.00 76.38 413 ILE A CA 1
ATOM 3190 C C . ILE A 1 413 ? -11.118 -10.490 -57.650 1.00 76.38 413 ILE A C 1
ATOM 3192 O O . ILE A 1 413 ? -11.404 -11.022 -56.574 1.00 76.38 413 ILE A O 1
ATOM 3196 N N . ASP A 1 414 ? -10.533 -11.147 -58.658 1.00 86.00 414 ASP A N 1
ATOM 3197 C CA . ASP A 1 414 ? -10.418 -12.608 -58.737 1.00 86.00 414 ASP A CA 1
ATOM 3198 C C . ASP A 1 414 ? -8.998 -13.140 -58.472 1.00 86.00 414 ASP A C 1
ATOM 3200 O O . ASP A 1 414 ? -8.728 -14.313 -58.729 1.00 86.00 414 ASP A O 1
ATOM 3204 N N . ARG A 1 415 ? -8.048 -12.310 -58.012 1.00 88.31 415 ARG A N 1
ATOM 3205 C CA . ARG A 1 415 ? -6.657 -12.743 -57.753 1.00 88.31 415 ARG A CA 1
ATOM 3206 C C . ARG A 1 415 ? -6.012 -12.027 -56.573 1.00 88.31 415 ARG A C 1
ATOM 3208 O O . ARG A 1 415 ? -6.164 -10.814 -56.411 1.00 88.31 415 ARG A O 1
ATOM 3215 N N . PHE A 1 416 ? -5.208 -12.765 -55.814 1.00 87.19 416 PHE A N 1
ATOM 3216 C CA . PHE A 1 416 ? -4.349 -12.212 -54.768 1.00 87.19 416 PHE A CA 1
ATOM 3217 C C . PHE A 1 416 ? -2.935 -12.792 -54.842 1.00 87.19 416 PHE A C 1
ATOM 3219 O O . PHE A 1 416 ? -2.724 -13.900 -55.343 1.00 87.19 416 PHE A O 1
ATOM 3226 N N . GLN A 1 417 ? -1.983 -12.025 -54.321 1.00 85.81 417 GLN A N 1
ATOM 3227 C CA . GLN A 1 417 ? -0.582 -12.394 -54.182 1.00 85.81 417 GLN A CA 1
ATOM 3228 C C . GLN A 1 417 ? -0.194 -12.427 -52.700 1.00 85.81 417 GLN A C 1
ATOM 3230 O O . GLN A 1 417 ? -0.672 -11.611 -51.916 1.00 85.81 417 GLN A O 1
ATOM 3235 N N . LEU A 1 418 ? 0.674 -13.360 -52.317 1.00 78.25 418 LEU A N 1
ATOM 3236 C CA . LEU A 1 418 ? 1.214 -13.443 -50.959 1.00 78.25 418 LEU A CA 1
ATOM 3237 C C . LEU A 1 418 ? 2.337 -12.418 -50.757 1.00 78.25 418 LEU A C 1
ATOM 3239 O O . LEU A 1 418 ? 3.303 -12.411 -51.526 1.00 78.25 418 LEU A O 1
ATOM 3243 N N . GLU A 1 419 ? 2.232 -11.583 -49.722 1.00 68.19 419 GLU A N 1
ATOM 3244 C CA . GLU A 1 419 ? 3.361 -10.779 -49.243 1.00 68.19 419 GLU A CA 1
ATOM 3245 C C . GLU A 1 419 ? 4.302 -11.679 -48.421 1.00 68.19 419 GLU A C 1
ATOM 3247 O O . GLU A 1 419 ? 3.870 -12.641 -47.790 1.00 68.19 419 GLU A O 1
ATOM 3252 N N . HIS A 1 420 ? 5.616 -11.457 -48.514 1.00 55.75 420 HIS A N 1
ATOM 3253 C CA . HIS A 1 420 ? 6.649 -12.375 -48.017 1.00 55.75 420 HIS A CA 1
ATOM 3254 C C . HIS A 1 420 ? 6.406 -12.916 -46.589 1.00 55.75 420 HIS A C 1
ATOM 3256 O O . HIS A 1 420 ? 6.393 -12.153 -45.630 1.00 55.75 420 HIS A O 1
ATOM 3262 N N . GLY A 1 421 ? 6.324 -14.248 -46.439 1.00 55.19 421 GLY A N 1
ATOM 3263 C CA . GLY A 1 421 ? 6.305 -14.936 -45.139 1.00 55.19 421 GLY A CA 1
ATOM 3264 C C . GLY A 1 421 ? 5.367 -16.150 -45.089 1.00 55.19 421 GLY A C 1
ATOM 3265 O O . GLY A 1 421 ? 4.302 -16.157 -45.695 1.00 55.19 421 GLY A O 1
ATOM 3266 N N . ASN A 1 422 ? 5.764 -17.204 -44.366 1.00 54.78 422 ASN A N 1
ATOM 3267 C CA . ASN A 1 422 ? 5.010 -18.457 -44.196 1.00 54.78 422 ASN A CA 1
ATOM 3268 C C . ASN A 1 422 ? 3.781 -18.290 -43.270 1.00 54.78 422 ASN A C 1
ATOM 3270 O O . ASN A 1 422 ? 3.733 -18.883 -42.197 1.00 54.78 422 ASN A O 1
ATOM 3274 N N . ALA A 1 423 ? 2.776 -17.507 -43.662 1.00 59.03 423 ALA A N 1
ATOM 3275 C CA . ALA A 1 423 ? 1.534 -17.324 -42.898 1.00 59.03 423 ALA A CA 1
ATOM 3276 C C . ALA A 1 423 ? 0.453 -18.363 -43.272 1.00 59.03 423 ALA A C 1
ATOM 3278 O O . ALA A 1 423 ? -0.691 -18.024 -43.578 1.00 59.03 423 ALA A O 1
ATOM 3279 N N . PHE A 1 424 ? 0.835 -19.643 -43.287 1.00 65.44 424 PHE A N 1
ATOM 3280 C CA . PHE A 1 424 ? -0.066 -20.761 -43.575 1.00 65.44 424 PHE A CA 1
ATOM 3281 C C . PHE A 1 424 ? -0.698 -21.277 -42.274 1.00 65.44 424 PHE A C 1
ATOM 3283 O O . PHE A 1 424 ? 0.011 -21.815 -41.425 1.00 65.44 424 PHE A O 1
ATOM 3290 N N . PHE A 1 425 ? -2.022 -21.163 -42.126 1.00 65.44 425 PHE A N 1
ATOM 3291 C CA . PHE A 1 425 ? -2.770 -21.802 -41.039 1.00 65.44 425 PHE A CA 1
ATOM 3292 C C . PHE A 1 425 ? -3.308 -23.148 -41.512 1.00 65.44 425 PHE A C 1
ATOM 3294 O O . PHE A 1 425 ? -4.343 -23.221 -42.181 1.00 65.44 425 PHE A O 1
ATOM 3301 N N . TYR A 1 426 ? -2.588 -24.221 -41.185 1.00 71.69 426 TYR A N 1
ATOM 3302 C CA . TYR A 1 426 ? -2.959 -25.572 -41.593 1.00 71.69 426 TYR A CA 1
ATOM 3303 C C . TYR A 1 426 ? -4.184 -26.078 -40.832 1.00 71.69 426 TYR A C 1
ATOM 3305 O O . TYR A 1 426 ? -4.345 -25.855 -39.631 1.00 71.69 426 TYR A O 1
ATOM 3313 N N . ILE A 1 427 ? -5.043 -26.813 -41.534 1.00 62.88 427 ILE A N 1
ATOM 3314 C CA . ILE A 1 427 ? -6.209 -27.455 -40.928 1.00 62.88 427 ILE A CA 1
ATOM 3315 C C . ILE A 1 427 ? -5.763 -28.411 -39.815 1.00 62.88 427 ILE A C 1
ATOM 3317 O O . ILE A 1 427 ? -4.864 -29.232 -39.999 1.00 62.88 427 ILE A O 1
ATOM 3321 N N . GLY A 1 428 ? -6.415 -28.308 -38.655 1.00 57.00 428 GLY A N 1
ATOM 3322 C CA . GLY A 1 428 ? -6.078 -29.089 -37.466 1.00 57.00 428 GLY A CA 1
ATOM 3323 C C . GLY A 1 428 ? -4.952 -28.494 -36.621 1.00 57.00 428 GLY A C 1
ATOM 3324 O O . GLY A 1 428 ? -4.612 -29.108 -35.613 1.00 57.00 428 GLY A O 1
ATOM 3325 N N . GLN A 1 429 ? -4.407 -27.324 -36.987 1.00 54.91 429 GLN A N 1
ATOM 3326 C CA . GLN A 1 429 ? -3.515 -26.532 -36.142 1.00 54.91 429 GLN A CA 1
ATOM 3327 C C . GLN A 1 429 ? -4.293 -25.427 -35.431 1.00 54.91 429 GLN A C 1
ATOM 3329 O O . GLN A 1 429 ? -4.812 -24.508 -36.059 1.00 54.91 429 GLN A O 1
ATOM 3334 N N . SER A 1 430 ? -4.354 -25.496 -34.101 1.00 44.22 430 SER A N 1
ATOM 3335 C CA . SER A 1 430 ? -4.753 -24.346 -33.286 1.00 44.22 430 SER A CA 1
ATOM 3336 C C . SER A 1 430 ? -3.499 -23.594 -32.858 1.00 44.22 430 SER A C 1
ATOM 3338 O O . SER A 1 430 ? -2.667 -24.155 -32.144 1.00 44.22 430 SER A O 1
ATOM 3340 N N . HIS A 1 431 ? -3.378 -22.332 -33.269 1.00 44.03 431 HIS A N 1
ATOM 3341 C CA . HIS A 1 431 ? -2.393 -21.396 -32.731 1.00 44.03 431 HIS A CA 1
ATOM 3342 C C . HIS A 1 431 ? -3.019 -20.654 -31.547 1.00 44.03 431 HIS A C 1
ATOM 3344 O O . HIS A 1 431 ? -3.584 -19.576 -31.698 1.00 44.03 431 HIS A O 1
ATOM 3350 N N . MET A 1 432 ? -2.930 -21.244 -30.355 1.00 31.95 432 MET A N 1
ATOM 3351 C CA . MET A 1 432 ? -3.156 -20.526 -29.099 1.00 31.95 432 MET A CA 1
ATOM 3352 C C . MET A 1 432 ? -1.826 -20.427 -28.356 1.00 31.95 432 MET A C 1
ATOM 3354 O O . MET A 1 432 ? -1.117 -21.423 -28.219 1.00 31.95 432 MET A O 1
ATOM 3358 N N . LEU A 1 433 ? -1.486 -19.227 -27.875 1.00 30.41 433 LEU A N 1
ATOM 3359 C CA . LEU A 1 433 ? -0.373 -19.006 -26.940 1.00 30.41 433 LEU A CA 1
ATOM 3360 C C . LEU A 1 433 ? 0.998 -19.526 -27.434 1.00 30.41 433 LEU A C 1
ATOM 3362 O O . LEU A 1 433 ? 1.768 -20.097 -26.667 1.00 30.41 433 LEU A O 1
ATOM 3366 N N . GLY A 1 434 ? 1.311 -19.357 -28.724 1.00 31.50 434 GLY A N 1
ATOM 3367 C CA . GLY A 1 434 ? 2.631 -19.708 -29.270 1.00 31.50 434 GLY A CA 1
ATOM 3368 C C . GLY A 1 434 ? 2.927 -21.212 -29.371 1.00 31.50 434 GLY A C 1
ATOM 3369 O O . GLY A 1 434 ? 4.075 -21.584 -29.603 1.00 31.50 434 GLY A O 1
ATOM 3370 N N . ARG A 1 435 ? 1.920 -22.087 -29.226 1.00 30.06 435 ARG A N 1
ATOM 3371 C CA . ARG A 1 435 ? 2.042 -23.535 -29.468 1.00 30.06 435 ARG A CA 1
ATOM 3372 C C . ARG A 1 435 ? 1.148 -23.975 -30.624 1.00 30.06 435 ARG A C 1
ATOM 3374 O O . ARG A 1 435 ? 0.010 -23.527 -30.738 1.00 30.06 435 ARG A O 1
ATOM 3381 N N . THR A 1 436 ? 1.669 -24.874 -31.457 1.00 37.16 436 THR A N 1
ATOM 3382 C CA . THR A 1 436 ? 0.934 -25.523 -32.549 1.00 37.16 436 THR A CA 1
ATOM 3383 C C . THR A 1 436 ? 0.362 -26.844 -32.043 1.00 37.16 436 THR A C 1
ATOM 3385 O O . THR A 1 436 ? 1.105 -27.800 -31.824 1.00 37.16 436 THR A O 1
ATOM 3388 N N . TYR A 1 437 ? -0.952 -26.918 -31.851 1.00 38.78 437 TYR A N 1
ATOM 3389 C CA . TYR A 1 437 ? -1.623 -28.173 -31.500 1.00 38.78 437 TYR A CA 1
ATOM 3390 C C . TYR A 1 437 ? -2.090 -28.867 -32.781 1.00 38.78 437 TYR A C 1
ATOM 3392 O O . TYR A 1 437 ? -3.021 -28.372 -33.403 1.00 38.78 437 TYR A O 1
ATOM 3400 N N . ASN A 1 438 ? -1.458 -29.979 -33.182 1.00 40.12 438 ASN A N 1
ATOM 3401 C CA . ASN A 1 438 ? -1.917 -30.831 -34.292 1.00 40.12 438 ASN A CA 1
ATOM 3402 C C . ASN A 1 438 ? -3.008 -31.790 -33.785 1.00 40.12 438 ASN A C 1
ATOM 3404 O O . ASN A 1 438 ? -2.706 -32.864 -33.263 1.00 40.12 438 ASN A O 1
ATOM 3408 N N . TYR A 1 439 ? -4.280 -31.436 -33.957 1.00 43.78 439 TYR A N 1
ATOM 3409 C CA . TYR A 1 439 ? -5.402 -32.298 -33.559 1.00 43.78 439 TYR A CA 1
ATOM 3410 C C . TYR A 1 439 ? -5.608 -33.511 -34.488 1.00 43.78 439 TYR A C 1
ATOM 3412 O O . TYR A 1 439 ? -6.316 -34.450 -34.128 1.00 43.78 439 TYR A O 1
ATOM 3420 N N . SER A 1 440 ? -4.944 -33.565 -35.649 1.00 41.38 440 SER A N 1
ATOM 3421 C CA . SER A 1 440 ? -5.109 -34.666 -36.612 1.00 41.38 440 SER A CA 1
ATOM 3422 C C . SER A 1 440 ? -4.358 -35.959 -36.249 1.00 41.38 440 SER A C 1
ATOM 3424 O O . SER A 1 440 ? -4.721 -37.026 -36.751 1.00 41.38 440 SER A O 1
ATOM 3426 N N . THR A 1 441 ? -3.360 -35.912 -35.358 1.00 38.22 441 THR A N 1
ATOM 3427 C CA . THR A 1 441 ? -2.574 -37.106 -34.981 1.00 38.22 441 THR A CA 1
ATOM 3428 C C . THR A 1 441 ? -3.086 -37.776 -33.705 1.00 38.22 441 THR A C 1
ATOM 3430 O O . THR A 1 441 ? -3.134 -39.005 -33.642 1.00 38.22 441 THR A O 1
ATOM 3433 N N . ALA A 1 442 ? -3.543 -36.995 -32.719 1.00 37.75 442 ALA A N 1
ATOM 3434 C CA . ALA A 1 442 ? -4.043 -37.530 -31.449 1.00 37.75 442 ALA A CA 1
ATOM 3435 C C . ALA A 1 442 ? -5.328 -38.359 -31.634 1.00 37.75 442 ALA A C 1
ATOM 3437 O O . ALA A 1 442 ? -5.472 -39.420 -31.030 1.00 37.75 442 ALA A O 1
ATOM 3438 N N . TYR A 1 443 ? -6.219 -37.936 -32.538 1.00 38.31 443 TYR A N 1
ATOM 3439 C CA . TYR A 1 443 ? -7.485 -38.627 -32.804 1.00 38.31 443 TYR A CA 1
ATOM 3440 C C . TYR A 1 443 ? -7.294 -39.981 -33.518 1.00 38.31 443 TYR A C 1
ATOM 3442 O O . TYR A 1 443 ? -7.953 -40.963 -33.183 1.00 38.31 443 TYR A O 1
ATOM 3450 N N . ARG A 1 444 ? -6.331 -40.087 -34.452 1.00 38.28 444 ARG A N 1
ATOM 3451 C CA . ARG A 1 444 ? -6.026 -41.362 -35.136 1.00 38.28 444 ARG A CA 1
ATOM 3452 C C . ARG A 1 444 ? -5.267 -42.352 -34.251 1.00 38.28 444 ARG A C 1
ATOM 3454 O O . ARG A 1 444 ? -5.523 -43.547 -34.349 1.00 38.28 444 ARG A O 1
ATOM 3461 N N . GLN A 1 445 ? -4.375 -41.883 -33.374 1.00 36.50 445 GLN A N 1
ATOM 3462 C CA . GLN A 1 445 ? -3.679 -42.760 -32.421 1.00 36.50 445 GLN A CA 1
ATOM 3463 C C . GLN A 1 445 ? -4.614 -43.309 -31.331 1.00 36.50 445 GLN A C 1
ATOM 3465 O O . GLN A 1 445 ? -4.472 -44.465 -30.940 1.00 36.50 445 GLN A O 1
ATOM 3470 N N . LEU A 1 446 ? -5.609 -42.533 -30.884 1.00 36.97 446 LEU A N 1
ATOM 3471 C CA . LEU A 1 446 ? -6.619 -43.001 -29.925 1.00 36.97 446 LEU A CA 1
ATOM 3472 C C . LEU A 1 446 ? -7.586 -44.039 -30.515 1.00 36.97 446 LEU A C 1
ATOM 3474 O O . LEU A 1 446 ? -7.973 -44.968 -29.810 1.00 36.97 446 LEU A O 1
ATOM 3478 N N . LEU A 1 447 ? -7.935 -43.927 -31.802 1.00 38.31 447 LEU A N 1
ATOM 3479 C CA . LEU A 1 447 ? -8.764 -44.924 -32.491 1.00 38.31 447 LEU A CA 1
ATOM 3480 C C . LEU A 1 447 ? -8.002 -46.222 -32.803 1.00 38.31 447 LEU A C 1
ATOM 3482 O O . LEU A 1 447 ? -8.593 -47.295 -32.732 1.00 38.31 447 LEU A O 1
ATOM 3486 N N . HIS A 1 448 ? -6.696 -46.158 -33.087 1.00 37.91 448 HIS A N 1
ATOM 3487 C CA . HIS A 1 448 ? -5.893 -47.363 -33.341 1.00 37.91 448 HIS A CA 1
ATOM 3488 C C . HIS A 1 448 ? -5.615 -48.197 -32.081 1.00 37.91 448 HIS A C 1
ATOM 3490 O O . HIS A 1 448 ? -5.443 -49.406 -32.187 1.00 37.91 448 HIS A O 1
ATOM 3496 N N . ASN A 1 449 ? -5.621 -47.576 -30.897 1.00 35.81 449 ASN A N 1
ATOM 3497 C CA . ASN A 1 449 ? -5.434 -48.258 -29.609 1.00 35.81 449 ASN A CA 1
ATOM 3498 C C . ASN A 1 449 ? -6.739 -48.840 -29.021 1.00 35.81 449 ASN A C 1
ATOM 3500 O O . ASN A 1 449 ? -6.753 -49.277 -27.871 1.00 35.81 449 ASN A O 1
ATOM 3504 N N . ARG A 1 450 ? -7.840 -48.833 -29.787 1.00 35.31 450 ARG A N 1
ATOM 3505 C CA . ARG A 1 450 ? -9.124 -49.472 -29.442 1.00 35.31 450 ARG A CA 1
ATOM 3506 C C . ARG A 1 450 ? -9.581 -50.476 -30.514 1.00 35.31 450 ARG A C 1
ATOM 3508 O O . ARG A 1 450 ? -10.768 -50.529 -30.839 1.00 35.31 450 ARG A O 1
ATOM 3515 N N . GLN A 1 451 ? -8.650 -51.264 -31.052 1.00 33.91 451 GLN A N 1
ATOM 3516 C CA . GLN A 1 451 ? -8.955 -52.546 -31.700 1.00 33.91 451 GLN A CA 1
ATOM 3517 C C . GLN A 1 451 ? -8.378 -53.699 -30.893 1.00 33.91 451 GLN A C 1
ATOM 3519 O O . GLN A 1 451 ? -7.218 -53.564 -30.444 1.00 33.91 451 GLN A O 1
#

InterPro domains:
  IPR002820 Molybdopterin cofactor biosynthesis C (MoaC) domain [PF01967] (1-147)
  IPR005110 MoeA, N-terminal and linker domain [PF03453] (302-411)
  IPR036135 MoeA, N-terminal and linker domain superfamily [SSF63882] (300-412)
  IPR036425 MoaB/Mog-like domain superfamily [G3DSA:3.40.980.10] (159-287)
  IPR036522 Molybdopterin cofactor biosynthesis C (MoaC) domain superfamily [G3DSA:3.30.70.640] (1-158)
  IPR036522 Molybdopterin cofac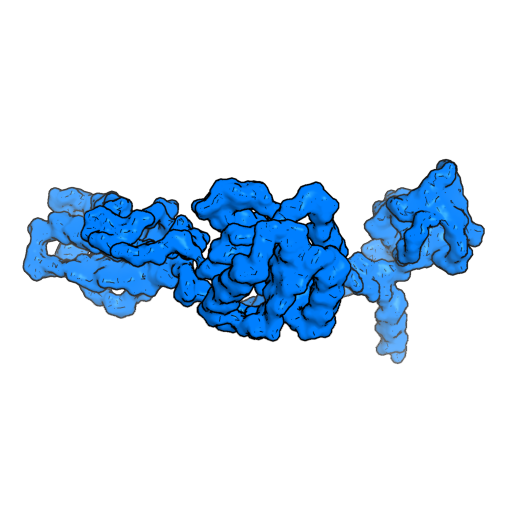tor biosynthesis C (MoaC) domain superfamily [SSF55040] (1-150)
  IPR038987 Molybdopterin biosynthesis protein MoeA-like [PTHR10192] (300-408)

Sequence (451 aa):
MNDITHKVKTARQAIAIGAVFCNEESIEKIKSGNLPKGEPFQVCKSAAMLAAKQTANLIPHCHPVPIDALSVKHFLFDDPLLKDYTTHTQTGVYFVVEAKSIGRTGIEMEALTATSLACLTLYDLLKPLGKKDLSMGDIRLLEKRGGKSDKPNYPAKLRQAVIISNSAHDQGEEKINALFSDISALLEKNKISVLDQCIVHSDEELNASLDRFVSDEVPLILISGKTSTQSDWITDLEARMDRKLDGFVHAMYQYGLERNPLAANSNLTAGVVQKSLSFRSKRGAVCHFTKDISPLNGLAMISYQEALDLILAKALQWGEETLPLEQAIGRFLAQDLISDRDYPPFNRAAMDGFALRAEDKRSEYQIKESVFPGQAAQEKIGKGEAYRIMTGAAVPIAANCVIQKEVCQHRNIDRFQLEHGNAFFYIGQSHMLGRTYNYSTAYRQLLHNRQ

Foldseek 3Di:
DDDLLLFAFDKKKWKKKKWKFFDVVLVVCQVVQVFPVGNQQVVLQVQLVVQLQCLCVVPVPDDRFDWPDKDKDKDALPRPCCVVQDPDGHGTMMIMMMTIGRDSDHSHSSNLRSNVRSNVSVLVRCVVVPNVRIDMDRTDIRDIDDDPVPADDDPPQQQEEEEEEEPQDDDPPVVVVVLVVLLQVLSVVVNHHYPYYYYDHDLVRVVVVVVVCVVVLGAEYEYEYDDDPPDPSVVVVVVQAPFWDVVLQVVLLVQQCSPPVCSVVWPKTWHDRNNYTYIYTYPRSSSSCSSPVCSCSPVPPPPPVRVVVVCVVPDDPDDDDDDDPVPCPPHDDPDDDDDPADVVNAQFDQAWFKFAAVVLVDQKAWEDEEFEAPDDDDQDDDRRYIHGYGGNGGRRPRGQWTAHPVQWDDPDPTMIGGHDDDRTHGGQFDDDPNDTGRNPPVVVVVVVVVD

Secondary structure (DSSP, 8-state):
----TTSPPEEEEEEEEEEEE--HHHHHHHHTT--TT--HHHHHHHHHHHHHHHHHHHSTTPPP---SEEEEEEEETT-GGGGGT-S---SEEEEEEEEEEEESS--HHHHHHHHHHHHHHHHHHHGGG-GGG-EEEEEEEEEEESSTTSPPPPPGGGGEEEEEEE--SS--HHHHHHHHHHHHHHHHHTT-EEEEEEEESSHHHHHHHHHHHHHTT-SEEEEE----SS--HHHHHHHT-SEE-HHHHHHHHHHHHTT-GGGGG---EEEEETTEEEEEE-TTTHHHHGGG-GGGGG-----HHHHHHHHHHHS--PPP----GGG-TT---SS----SS-SSSSPBPSSSEEEE-GGG--SEEEEEEEE-TTSPPPS---TTEEEEE-TTPBPPTT--EEEEGGGEEEEETTEEEEPSS--EEETTEEEETTEEEEHHHHHHHHHHTT-